Protein AF-A0A0G1TZC3-F1 (afdb_monomer)

Structure (mmCIF, N/CA/C/O backbone):
data_AF-A0A0G1TZC3-F1
#
_entry.id   AF-A0A0G1TZC3-F1
#
loop_
_atom_site.group_PDB
_atom_site.id
_atom_site.type_symbol
_atom_site.label_atom_id
_atom_site.label_alt_id
_atom_site.label_comp_id
_atom_site.label_asym_id
_atom_site.label_entity_id
_atom_site.label_seq_id
_atom_site.pdbx_PDB_ins_code
_atom_site.Cartn_x
_atom_site.Cartn_y
_atom_site.Cartn_z
_atom_site.occupancy
_atom_site.B_iso_or_equiv
_atom_site.auth_seq_id
_atom_site.auth_comp_id
_atom_site.auth_asym_id
_atom_site.auth_atom_id
_atom_site.pdbx_PDB_model_num
ATOM 1 N N . MET A 1 1 ? -13.890 -5.405 29.511 1.00 91.19 1 MET A N 1
ATOM 2 C CA . MET A 1 1 ? -13.080 -5.383 28.270 1.00 91.19 1 MET A CA 1
ATOM 3 C C . MET A 1 1 ? -13.003 -6.722 27.551 1.00 91.19 1 MET A C 1
ATOM 5 O O . MET A 1 1 ? -13.619 -6.812 26.505 1.00 91.19 1 MET A O 1
ATOM 9 N N . VAL A 1 2 ? -12.326 -7.759 28.063 1.00 92.69 2 VAL A N 1
ATOM 10 C CA . VAL A 1 2 ? -12.157 -9.034 27.320 1.00 92.69 2 VAL A CA 1
ATOM 11 C C . VAL A 1 2 ? -13.490 -9.725 26.983 1.00 92.69 2 VAL A C 1
ATOM 13 O O . VAL A 1 2 ? -13.650 -10.215 25.874 1.00 92.69 2 VAL A O 1
ATOM 16 N N . GLU A 1 3 ? -14.457 -9.718 27.906 1.00 94.44 3 GLU A N 1
ATOM 17 C CA . GLU A 1 3 ? -15.761 -10.387 27.730 1.00 94.44 3 GLU A CA 1
ATOM 18 C C . GLU A 1 3 ? -16.635 -9.748 26.631 1.00 94.44 3 GLU A C 1
ATOM 20 O O . GLU A 1 3 ? -17.253 -10.463 25.852 1.00 94.44 3 GLU A O 1
ATOM 25 N N . TYR A 1 4 ? -16.651 -8.411 26.533 1.00 92.31 4 TYR A N 1
ATOM 26 C CA . TYR A 1 4 ? -17.573 -7.659 25.658 1.00 92.31 4 TYR A CA 1
ATOM 27 C C . TYR A 1 4 ? -16.889 -6.850 24.548 1.00 92.31 4 TYR A C 1
ATOM 29 O O . TYR A 1 4 ? -17.553 -6.212 23.741 1.00 92.31 4 TYR A O 1
ATOM 37 N N . GLY A 1 5 ? -15.559 -6.795 24.528 1.00 92.12 5 GLY A N 1
ATOM 38 C CA . GLY A 1 5 ? -14.799 -5.944 23.614 1.00 92.12 5 GLY A CA 1
ATOM 39 C C . GLY A 1 5 ? -14.882 -4.436 23.892 1.00 92.12 5 GLY A C 1
ATOM 40 O O . GLY A 1 5 ? -14.239 -3.671 23.180 1.00 92.12 5 GLY A O 1
ATOM 41 N N . GLN A 1 6 ? -15.611 -4.000 24.922 1.00 95.50 6 GLN A N 1
ATOM 42 C CA . GLN A 1 6 ? -15.724 -2.595 25.324 1.00 95.50 6 GLN A CA 1
ATOM 43 C C . GLN A 1 6 ? -14.705 -2.235 26.404 1.00 95.50 6 GLN A C 1
ATOM 45 O O . GLN A 1 6 ? -14.569 -2.933 27.418 1.00 95.50 6 GLN A O 1
ATOM 50 N N . THR A 1 7 ? -13.998 -1.126 26.205 1.00 95.44 7 THR A N 1
ATOM 51 C CA . THR A 1 7 ? -13.048 -0.616 27.197 1.00 95.44 7 THR A CA 1
ATOM 52 C C . THR A 1 7 ? -13.788 0.082 28.336 1.00 95.44 7 THR A C 1
ATOM 54 O O . THR A 1 7 ? -14.771 0.788 28.111 1.00 95.44 7 THR A O 1
ATOM 57 N N . THR A 1 8 ? -13.318 -0.153 29.558 1.00 95.38 8 THR A N 1
ATOM 58 C CA . THR A 1 8 ? -13.854 0.420 30.796 1.00 95.38 8 THR A CA 1
ATOM 59 C C . THR A 1 8 ? -12.686 0.936 31.627 1.00 95.38 8 THR A C 1
ATOM 61 O O . THR A 1 8 ? -11.601 0.342 31.600 1.00 95.38 8 THR A O 1
ATOM 64 N N . HIS A 1 9 ? -12.891 2.008 32.378 1.00 96.06 9 HIS A N 1
ATOM 65 C CA . HIS A 1 9 ? -11.884 2.592 33.252 1.00 96.06 9 HIS A CA 1
ATOM 66 C C . HIS A 1 9 ? -12.478 2.905 34.628 1.00 96.06 9 HIS A C 1
ATOM 68 O O . HIS A 1 9 ? -13.679 3.099 34.762 1.00 96.06 9 HIS A O 1
ATOM 74 N N . ALA A 1 10 ? -11.638 2.866 35.663 1.00 96.00 10 ALA A N 1
ATOM 75 C CA . ALA A 1 10 ? -12.030 3.160 37.035 1.00 96.00 10 ALA A CA 1
ATOM 76 C C . ALA A 1 10 ? -11.080 4.204 37.622 1.00 96.00 10 ALA A C 1
ATOM 78 O O . ALA A 1 10 ? -9.854 4.048 37.554 1.00 96.00 10 ALA A O 1
ATOM 79 N N . GLN A 1 11 ? -11.648 5.248 38.217 1.00 96.50 11 GLN A N 1
ATOM 80 C CA . GLN A 1 11 ? -10.919 6.338 38.858 1.00 96.50 11 GLN A CA 1
ATOM 81 C C . GLN A 1 11 ? -11.283 6.419 40.338 1.00 96.50 11 GLN A C 1
ATOM 83 O O . GLN A 1 11 ? -12.448 6.312 40.700 1.00 96.50 11 GLN A O 1
ATOM 88 N N . ASP A 1 12 ? -10.287 6.643 41.190 1.00 96.81 12 ASP A N 1
ATOM 89 C CA . ASP A 1 12 ? -10.482 6.853 42.626 1.00 96.81 12 ASP A CA 1
ATOM 90 C C . ASP A 1 12 ? -11.117 8.228 42.881 1.00 96.81 12 ASP A C 1
ATOM 92 O O . ASP A 1 12 ? -10.504 9.263 42.583 1.00 96.81 12 ASP A O 1
ATOM 96 N N . ILE A 1 13 ? -12.325 8.240 43.452 1.00 94.81 13 ILE A N 1
ATOM 97 C CA . ILE A 1 13 ? -13.093 9.468 43.704 1.00 94.81 13 ILE A CA 1
ATOM 98 C C . ILE A 1 13 ? -12.341 10.405 44.644 1.00 94.81 13 ILE A C 1
ATOM 100 O O . ILE A 1 13 ? -12.299 11.612 44.402 1.00 94.81 13 ILE A O 1
ATOM 104 N N . ALA A 1 14 ? -11.683 9.870 45.675 1.00 95.75 14 ALA A N 1
ATOM 105 C CA . ALA A 1 14 ? -10.962 10.676 46.658 1.00 95.75 14 ALA A CA 1
ATOM 106 C C . ALA A 1 14 ? -9.761 11.419 46.044 1.00 95.75 14 ALA A C 1
ATOM 108 O O . ALA A 1 14 ? -9.253 12.382 46.626 1.00 95.75 14 ALA A O 1
ATOM 109 N N . LYS A 1 15 ? -9.297 10.990 44.863 1.00 96.12 15 LYS A N 1
ATOM 110 C CA . LYS A 1 15 ? -8.175 11.602 44.140 1.00 96.12 15 LYS A CA 1
ATOM 111 C C . LYS A 1 15 ? -8.608 12.616 43.075 1.00 96.12 15 LYS A C 1
ATOM 113 O O . LYS A 1 15 ? -7.751 13.351 42.569 1.00 96.12 15 LYS A O 1
ATOM 118 N N . LEU A 1 16 ? -9.897 12.695 42.741 1.00 95.38 16 LEU A N 1
ATOM 119 C CA . LEU A 1 16 ? -10.436 13.699 41.822 1.00 95.38 16 LEU A CA 1
ATOM 120 C C . LEU A 1 16 ? -10.360 15.103 42.448 1.00 95.38 16 LEU A C 1
ATOM 122 O O . LEU A 1 16 ? -10.540 15.289 43.649 1.00 95.38 16 LEU A O 1
ATOM 126 N N . LYS A 1 17 ? -10.018 16.113 41.637 1.00 94.06 17 LYS A N 1
ATOM 127 C CA . LYS A 1 17 ? -9.806 17.495 42.116 1.00 94.06 17 LYS A CA 1
ATOM 128 C C . LYS A 1 17 ? -11.066 18.351 42.064 1.00 94.06 17 LYS A C 1
ATOM 130 O O . LYS A 1 17 ? -11.179 19.303 42.831 1.00 94.06 17 LYS A O 1
ATOM 135 N N . GLY A 1 18 ? -11.976 18.032 41.153 1.00 91.81 18 GLY A N 1
ATOM 136 C CA . GLY A 1 18 ? -13.316 18.598 41.071 1.00 91.81 18 GLY A CA 1
ATOM 137 C C . GLY A 1 18 ? -14.369 17.573 41.478 1.00 91.81 18 GLY A C 1
ATOM 138 O O . GLY A 1 18 ? -14.059 16.408 41.715 1.00 91.81 18 GLY A O 1
ATOM 139 N N . LYS A 1 19 ? -15.622 18.025 41.539 1.00 85.94 19 LYS A N 1
ATOM 140 C CA . LYS A 1 19 ? -16.787 17.150 41.759 1.00 85.94 19 LYS A CA 1
ATOM 141 C C . LYS A 1 19 ? -17.344 16.578 40.454 1.00 85.94 19 LYS A C 1
ATOM 143 O O . LYS A 1 19 ? -18.213 15.720 40.488 1.00 85.94 19 LYS A O 1
ATOM 148 N N . ASP A 1 20 ? -16.860 17.090 39.332 1.00 89.38 20 ASP A N 1
ATOM 149 C CA . ASP A 1 20 ? -17.292 16.792 37.981 1.00 89.38 20 ASP A CA 1
ATOM 150 C C . ASP A 1 20 ? -16.170 16.121 37.179 1.00 89.38 20 ASP A C 1
ATOM 152 O O . ASP A 1 20 ? -14.972 16.352 37.409 1.00 89.38 20 ASP A O 1
ATOM 156 N N . ILE A 1 21 ? -16.585 15.312 36.207 1.00 92.50 21 ILE A N 1
ATOM 157 C CA . ILE A 1 21 ? -15.746 14.877 35.097 1.00 92.50 21 ILE A CA 1
ATOM 158 C C . ILE A 1 21 ? -16.185 15.673 33.872 1.00 92.50 21 ILE A C 1
ATOM 160 O O . ILE A 1 21 ? -17.314 15.556 33.410 1.00 92.50 21 ILE A O 1
ATOM 164 N N . THR A 1 22 ? -15.278 16.484 33.338 1.00 94.62 22 THR A N 1
ATOM 165 C CA . THR A 1 22 ? -15.510 17.254 32.115 1.00 94.62 22 THR A CA 1
ATOM 166 C C . THR A 1 22 ? -14.726 16.632 30.964 1.00 94.62 22 THR A C 1
ATOM 168 O O . THR A 1 22 ? -13.501 16.490 31.053 1.00 94.62 22 THR A O 1
ATOM 171 N N . ILE A 1 23 ? -15.416 16.324 29.865 1.00 94.50 23 ILE A N 1
ATOM 172 C CA . ILE A 1 23 ? -14.817 15.880 28.601 1.00 94.50 23 ILE A CA 1
ATOM 173 C C . ILE A 1 23 ? -14.509 17.070 27.689 1.00 94.50 23 ILE A C 1
ATOM 175 O O . ILE A 1 23 ? -15.336 17.962 27.508 1.00 94.50 23 ILE A O 1
ATOM 179 N N . ARG A 1 24 ? -13.304 17.114 27.118 1.00 95.50 24 ARG A N 1
ATOM 180 C CA . ARG A 1 24 ? -12.888 18.163 26.172 1.00 95.50 24 ARG A CA 1
ATOM 181 C C . ARG A 1 24 ? -11.626 17.761 25.420 1.00 95.50 24 ARG A C 1
ATOM 183 O O . ARG A 1 24 ? -10.938 16.819 25.796 1.00 95.50 24 ARG A O 1
ATOM 190 N N . ASN A 1 25 ? -11.249 18.553 24.424 1.00 96.81 25 ASN A N 1
ATOM 191 C CA . ASN A 1 25 ? -9.874 18.522 23.938 1.00 96.81 25 ASN A CA 1
ATOM 192 C C . ASN A 1 25 ? -8.917 19.151 24.962 1.00 96.81 25 ASN A C 1
ATOM 194 O O . ASN A 1 25 ? -9.275 20.065 25.721 1.00 96.81 25 ASN A O 1
ATOM 198 N N . ALA A 1 26 ? -7.690 18.646 24.993 1.00 96.94 26 ALA A N 1
ATOM 199 C CA . ALA A 1 26 ? -6.613 19.190 25.797 1.00 96.94 26 ALA A CA 1
ATOM 200 C C . ALA A 1 26 ? -6.227 20.589 25.301 1.00 96.94 26 ALA A C 1
ATOM 202 O O . ALA A 1 26 ? -6.481 20.966 24.159 1.00 96.94 26 ALA A O 1
ATOM 203 N N . LYS A 1 27 ? -5.623 21.390 26.175 1.00 96.25 27 LYS A N 1
ATOM 204 C CA . LYS A 1 27 ? -5.012 22.663 25.776 1.00 96.25 27 LYS A CA 1
ATOM 205 C C . LYS A 1 27 ? -3.563 22.413 25.387 1.00 96.25 27 LYS A C 1
ATOM 207 O O . LYS A 1 27 ? -2.879 21.601 26.009 1.00 96.25 27 LYS A O 1
ATOM 212 N N . ALA A 1 28 ? -3.068 23.149 24.398 1.00 96.25 28 ALA A N 1
ATOM 213 C CA . ALA A 1 28 ? -1.688 23.048 23.950 1.00 96.25 28 ALA A CA 1
ATOM 214 C C . ALA A 1 28 ? -0.704 23.198 25.119 1.00 96.25 28 ALA A C 1
ATOM 216 O O . ALA A 1 28 ? -0.616 24.241 25.765 1.00 96.25 28 ALA A O 1
ATOM 217 N N . GLY A 1 29 ? 0.065 22.141 25.365 1.00 95.25 29 GLY A N 1
ATOM 218 C CA . GLY A 1 29 ? 1.053 22.094 26.428 1.00 95.25 29 GLY A CA 1
ATOM 219 C C . GLY A 1 29 ? 0.549 21.642 27.793 1.00 95.25 29 GLY A C 1
ATOM 220 O O . GLY A 1 29 ? 1.367 21.609 28.713 1.00 95.25 29 GLY A O 1
ATOM 221 N N . GLU A 1 30 ? -0.722 21.246 27.927 1.00 96.50 30 GLU A N 1
ATOM 222 C CA . GLU A 1 30 ? -1.187 20.500 29.100 1.00 96.50 30 GLU A CA 1
ATOM 223 C C . GLU A 1 30 ? -0.345 19.242 29.310 1.00 96.50 30 GLU A C 1
ATOM 225 O O . GLU A 1 30 ? 0.200 18.668 28.366 1.00 96.50 30 GLU A O 1
ATOM 230 N N . LYS A 1 31 ? -0.211 18.827 30.569 1.00 96.56 31 LYS A N 1
ATOM 231 C CA . LYS A 1 31 ? 0.607 17.680 30.951 1.00 96.56 31 LYS A CA 1
ATOM 232 C C . LYS A 1 31 ? -0.220 16.650 31.693 1.00 96.56 31 LYS A C 1
ATOM 234 O O . LYS A 1 31 ? -1.075 17.008 32.500 1.00 96.56 31 LYS A O 1
ATOM 239 N N . ILE A 1 32 ? 0.096 15.384 31.463 1.00 97.19 32 ILE A N 1
ATOM 240 C CA . ILE A 1 32 ? -0.443 14.259 32.222 1.00 97.19 32 ILE A CA 1
ATOM 241 C C . ILE A 1 32 ? 0.651 13.216 32.437 1.00 97.19 32 ILE A C 1
ATOM 243 O O . ILE A 1 32 ? 1.424 12.914 31.530 1.00 97.19 32 ILE A O 1
ATOM 247 N N . VAL A 1 33 ? 0.716 12.660 33.645 1.00 97.56 33 VAL A N 1
ATOM 248 C CA . VAL A 1 33 ? 1.542 11.484 33.933 1.00 97.56 33 VAL A CA 1
ATOM 249 C C . VAL A 1 33 ? 0.661 10.256 33.761 1.00 97.56 33 VAL A C 1
ATOM 251 O O . VAL A 1 33 ? -0.290 10.065 34.519 1.00 97.56 33 VAL A O 1
ATOM 254 N N . THR A 1 34 ? 0.956 9.444 32.750 1.00 95.44 34 THR A N 1
ATOM 255 C CA . THR A 1 34 ? 0.222 8.200 32.465 1.00 95.44 34 THR A CA 1
ATOM 256 C C . THR A 1 34 ? 0.351 7.200 33.610 1.00 95.44 34 THR A C 1
ATOM 258 O O . THR A 1 34 ? 1.270 7.301 34.423 1.00 95.44 34 THR A O 1
ATOM 261 N N . LEU A 1 35 ? -0.533 6.200 33.662 1.00 91.38 35 LEU A N 1
ATOM 262 C CA . LEU A 1 35 ? -0.511 5.145 34.682 1.00 91.38 35 LEU A CA 1
ATOM 263 C C . LEU A 1 35 ? 0.862 4.453 34.819 1.00 91.38 35 LEU A C 1
ATOM 265 O O . LEU A 1 35 ? 1.278 4.131 35.929 1.00 91.38 35 LEU A O 1
ATOM 269 N N . LEU A 1 36 ? 1.605 4.309 33.714 1.00 87.12 36 LEU A N 1
ATOM 270 C CA . LEU A 1 36 ? 2.957 3.729 33.685 1.00 87.12 36 LEU A CA 1
ATOM 271 C C . LEU A 1 36 ? 4.070 4.705 34.120 1.00 87.12 36 LEU A C 1
ATOM 273 O O . LEU A 1 36 ? 5.236 4.327 34.184 1.00 87.12 36 LEU A O 1
ATOM 277 N N . GLY A 1 37 ? 3.732 5.956 34.443 1.00 92.56 37 GLY A N 1
ATOM 278 C CA . GLY A 1 37 ? 4.654 6.960 34.978 1.00 92.56 37 GLY A CA 1
ATOM 279 C C . GLY A 1 37 ? 5.293 7.887 33.943 1.00 92.56 37 GLY A C 1
ATOM 280 O O . GLY A 1 37 ? 6.053 8.774 34.324 1.00 92.56 37 GLY A O 1
ATOM 281 N N . THR A 1 38 ? 4.990 7.737 32.653 1.00 94.19 38 THR A N 1
ATOM 282 C CA . THR A 1 38 ? 5.505 8.635 31.607 1.00 94.19 38 THR A CA 1
ATOM 283 C C . THR A 1 38 ? 4.751 9.964 31.620 1.00 94.19 38 THR A C 1
ATOM 285 O O . THR A 1 38 ? 3.523 9.963 31.506 1.00 94.19 38 THR A O 1
ATOM 288 N N . GLU A 1 39 ? 5.471 11.087 31.729 1.00 96.81 39 GLU A N 1
ATOM 289 C CA . GLU A 1 39 ? 4.911 12.431 31.538 1.00 96.81 39 GLU A CA 1
ATOM 290 C C . GLU A 1 39 ? 4.742 12.727 30.043 1.00 96.81 39 GLU A C 1
ATOM 292 O O . GLU A 1 39 ? 5.681 12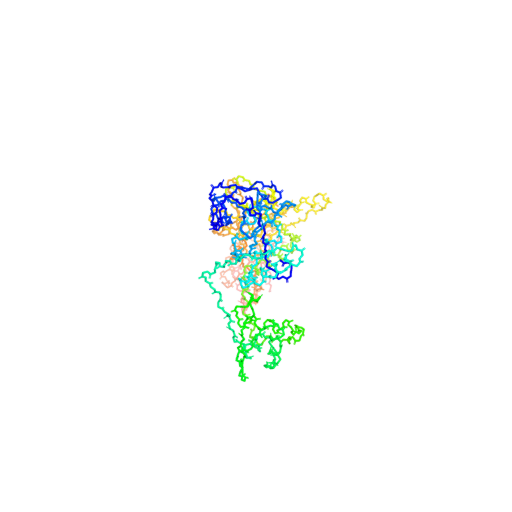.604 29.255 1.00 96.81 39 GLU A O 1
ATOM 297 N N . ILE A 1 40 ? 3.538 13.141 29.663 1.00 96.00 40 ILE A N 1
ATOM 298 C CA . ILE A 1 40 ? 3.158 13.448 28.289 1.00 96.00 40 ILE A CA 1
ATOM 299 C C . ILE A 1 40 ? 2.698 14.895 28.205 1.00 96.00 40 ILE A C 1
ATOM 301 O O . ILE A 1 40 ? 1.894 15.347 29.019 1.00 96.00 40 ILE A O 1
ATOM 305 N N . LYS A 1 41 ? 3.183 15.601 27.179 1.00 96.50 41 LYS A N 1
ATOM 306 C CA . LYS A 1 41 ? 2.695 16.923 26.786 1.00 96.50 41 LYS A CA 1
ATOM 307 C C . LYS A 1 41 ? 1.629 16.769 25.702 1.00 96.50 41 LYS A C 1
ATOM 309 O O . LYS A 1 41 ? 1.897 16.192 24.650 1.00 96.50 41 LYS A O 1
ATOM 314 N N . LEU A 1 42 ? 0.445 17.291 25.976 1.00 96.38 42 LEU A N 1
ATOM 315 C CA . LEU A 1 42 ? -0.745 17.186 25.144 1.00 96.38 42 LEU A CA 1
ATOM 316 C C . LEU A 1 42 ? -0.874 18.395 24.213 1.00 96.38 42 LEU A C 1
ATOM 318 O O . LEU A 1 42 ? -0.277 19.456 24.431 1.00 96.38 42 LEU A O 1
ATOM 322 N N . ASP A 1 43 ? -1.665 18.228 23.164 1.00 94.56 43 ASP A N 1
ATOM 323 C CA . ASP A 1 43 ? -2.012 19.271 22.206 1.00 94.56 43 ASP A CA 1
ATOM 324 C C . ASP A 1 43 ? -3.530 19.430 22.070 1.00 94.56 43 ASP A C 1
ATOM 326 O O . ASP A 1 43 ? -4.304 18.706 22.690 1.00 94.56 43 ASP A O 1
ATOM 330 N N . ASN A 1 44 ? -3.955 20.370 21.227 1.00 95.44 44 ASN A N 1
ATOM 331 C CA . ASN A 1 44 ? -5.373 20.668 21.016 1.00 95.44 44 ASN A CA 1
ATOM 332 C C . ASN A 1 44 ? -6.160 19.547 20.310 1.00 95.44 44 ASN A C 1
ATOM 334 O O . ASN A 1 44 ? -7.383 19.631 20.240 1.00 95.44 44 ASN A O 1
ATOM 338 N N . ASP A 1 45 ? -5.480 18.520 19.793 1.00 92.44 45 ASP A N 1
ATOM 339 C CA . ASP A 1 45 ? -6.098 17.398 19.081 1.00 92.44 45 ASP A CA 1
ATOM 340 C C . ASP A 1 45 ? -6.324 16.184 19.998 1.00 92.44 45 ASP A C 1
ATOM 342 O O . ASP A 1 45 ? -6.890 15.174 19.568 1.00 92.44 45 ASP A O 1
ATOM 346 N N . THR A 1 46 ? -5.857 16.248 21.248 1.00 95.44 46 THR A N 1
ATOM 347 C CA . THR A 1 46 ? -5.946 15.135 22.192 1.00 95.44 46 THR A CA 1
ATOM 348 C C . THR A 1 46 ? -7.218 15.237 23.030 1.00 95.44 46 THR A C 1
ATOM 350 O O . THR A 1 46 ? -7.370 16.170 23.814 1.00 95.44 46 THR A O 1
ATOM 353 N N . PHE A 1 47 ? -8.118 14.262 22.911 1.00 96.00 47 PHE A N 1
ATOM 354 C CA . PHE A 1 47 ? -9.326 14.182 23.735 1.00 96.00 47 PHE A CA 1
ATOM 355 C C . PHE A 1 47 ? -8.996 13.696 25.157 1.00 96.00 47 PHE A C 1
ATOM 357 O O . PHE A 1 47 ? -8.294 12.696 25.335 1.00 96.00 47 PHE A O 1
ATOM 364 N N . VAL A 1 48 ? -9.492 14.400 26.176 1.00 97.12 48 VAL A N 1
ATOM 365 C CA . VAL A 1 48 ? -9.210 14.125 27.591 1.00 97.12 48 VAL A CA 1
ATOM 366 C C . VAL A 1 48 ? -10.463 14.190 28.455 1.00 97.12 48 VAL A C 1
ATOM 368 O O . VAL A 1 48 ? -11.363 15.001 28.223 1.00 97.12 48 VAL A O 1
ATOM 371 N N . LEU A 1 49 ? -10.469 13.373 29.506 1.00 96.62 49 LEU A N 1
ATOM 372 C CA . LEU A 1 49 ? -11.336 13.573 30.663 1.00 96.62 49 LEU A CA 1
ATOM 373 C C . LEU A 1 49 ? -10.561 14.401 31.682 1.00 96.62 49 LEU A C 1
ATOM 375 O O . LEU A 1 49 ? -9.344 14.251 31.843 1.00 96.62 49 LEU A O 1
ATOM 379 N N . THR A 1 50 ? -11.263 15.300 32.359 1.00 97.00 50 THR A N 1
ATOM 380 C CA . THR A 1 50 ? -10.669 16.234 33.312 1.00 97.00 50 THR A CA 1
ATOM 381 C C . THR A 1 50 ? -11.503 16.325 34.576 1.00 97.00 50 THR A C 1
ATOM 383 O O . THR A 1 50 ? -12.713 16.148 34.525 1.00 97.00 50 THR A O 1
ATOM 386 N N . SER A 1 51 ? -10.867 16.635 35.702 1.00 96.62 51 SER A N 1
ATOM 387 C CA . SER A 1 51 ? -11.548 16.919 36.966 1.00 96.62 51 SER A CA 1
ATOM 388 C C . SER A 1 51 ? -10.914 18.145 37.614 1.00 96.62 51 SER A C 1
ATOM 390 O O . SER A 1 51 ? -9.686 18.247 37.691 1.00 96.62 51 SER A O 1
ATOM 392 N N . GLY A 1 52 ? -11.732 19.127 38.006 1.00 94.56 52 GLY A N 1
ATOM 393 C CA . GLY A 1 52 ? -11.231 20.422 38.488 1.00 94.56 52 GLY A CA 1
ATOM 394 C C . GLY A 1 52 ? -10.380 21.157 37.440 1.00 94.56 52 GLY A C 1
ATOM 395 O O . GLY A 1 52 ? -9.435 21.865 37.782 1.00 94.56 52 GLY A O 1
ATOM 396 N N . GLY A 1 53 ? -10.661 20.925 36.152 1.00 93.50 53 GLY A N 1
ATOM 397 C CA . GLY A 1 53 ? -9.918 21.477 35.016 1.00 93.50 53 GLY A CA 1
ATOM 398 C C . GLY A 1 53 ? -8.603 20.766 34.669 1.00 93.50 53 GLY A C 1
ATOM 399 O O . GLY A 1 53 ? -8.002 21.107 33.646 1.00 93.50 53 GLY A O 1
ATOM 400 N N . ILE A 1 54 ? -8.169 19.777 35.458 1.00 95.25 54 ILE A N 1
ATOM 401 C CA . ILE A 1 54 ? -6.901 19.053 35.275 1.00 95.25 54 ILE A CA 1
ATOM 402 C C . ILE A 1 54 ? -7.150 17.736 34.521 1.00 95.25 54 ILE A C 1
ATOM 404 O O . ILE A 1 54 ? -8.056 17.001 34.915 1.00 95.25 54 ILE A O 1
ATOM 408 N N . PRO A 1 55 ? -6.367 17.400 33.474 1.00 97.12 55 PRO A N 1
ATOM 409 C CA . PRO A 1 55 ? -6.470 16.114 32.783 1.00 97.12 55 PRO A CA 1
ATOM 410 C C . PRO A 1 55 ? -6.240 14.915 33.703 1.00 97.12 55 PRO A C 1
ATOM 412 O O . PRO A 1 55 ? -5.227 14.836 34.399 1.00 97.12 55 PRO A O 1
ATOM 415 N N . THR A 1 56 ? -7.170 13.966 33.666 1.00 97.25 56 THR A N 1
ATOM 416 C CA . THR A 1 56 ? -7.129 12.732 34.457 1.00 97.25 56 THR A CA 1
ATOM 417 C C . THR A 1 56 ? -6.998 11.490 33.582 1.00 97.25 56 THR A C 1
ATOM 419 O O . THR A 1 56 ? -6.363 10.530 34.004 1.00 97.25 56 THR A O 1
ATOM 422 N N . VAL A 1 57 ? -7.516 11.515 32.349 1.00 97.12 57 VAL A N 1
ATOM 423 C CA . VAL A 1 57 ? -7.445 10.403 31.385 1.00 97.12 57 VAL A CA 1
ATOM 424 C C . VAL A 1 57 ? -7.216 10.965 29.984 1.00 97.12 57 VAL A C 1
ATOM 426 O O . VAL A 1 57 ? -7.840 11.954 29.600 1.00 97.12 57 VAL A O 1
ATOM 429 N N . ILE A 1 58 ? -6.350 10.322 29.200 1.00 96.88 58 ILE A N 1
ATOM 430 C CA . ILE A 1 58 ? -6.329 10.491 27.743 1.00 96.88 58 ILE A CA 1
ATOM 431 C C . ILE A 1 58 ? -7.403 9.556 27.191 1.00 96.88 58 ILE A C 1
ATOM 433 O O . ILE A 1 58 ? -7.220 8.334 27.214 1.00 96.88 58 ILE A O 1
ATOM 437 N N . GLY A 1 59 ? -8.537 10.120 26.773 1.00 95.88 59 GLY A N 1
ATOM 438 C CA . GLY A 1 59 ? -9.764 9.364 26.528 1.00 95.88 59 GLY A CA 1
ATOM 439 C C . GLY A 1 59 ? -9.560 8.251 25.502 1.00 95.88 59 GLY A C 1
ATOM 440 O O . GLY A 1 59 ? -8.956 8.462 24.452 1.00 95.88 59 GLY A O 1
ATOM 441 N N . GLY A 1 60 ? -10.000 7.046 25.858 1.00 94.75 60 GLY A N 1
ATOM 442 C CA . GLY A 1 60 ? -9.856 5.840 25.046 1.00 94.75 60 GLY A CA 1
ATOM 443 C C . GLY A 1 60 ? -8.428 5.306 24.884 1.00 94.75 60 GLY A C 1
ATOM 444 O O . GLY A 1 60 ? -8.247 4.284 24.223 1.00 94.75 60 GLY A O 1
ATOM 445 N N . ILE A 1 61 ? -7.421 5.957 25.482 1.00 96.25 61 ILE A N 1
ATOM 446 C CA . ILE A 1 61 ? -6.004 5.590 25.349 1.00 96.25 61 ILE A CA 1
ATOM 447 C C . ILE A 1 61 ? -5.426 5.130 26.686 1.00 96.25 61 ILE A C 1
ATOM 449 O O . ILE A 1 61 ? -4.973 3.993 26.790 1.00 96.25 61 ILE A O 1
ATOM 453 N N . VAL A 1 62 ? -5.368 5.996 27.703 1.00 96.38 62 VAL A N 1
ATOM 454 C CA . VAL A 1 62 ? -4.707 5.659 28.975 1.00 96.38 62 VAL A CA 1
ATOM 455 C C . VAL A 1 62 ? -5.154 6.562 30.124 1.00 96.38 62 VAL A C 1
ATOM 457 O O . VAL A 1 62 ? -5.264 7.780 29.972 1.00 96.38 62 VAL A O 1
ATOM 460 N N . GLY A 1 63 ? -5.353 5.965 31.300 1.00 96.62 63 GLY A N 1
ATOM 461 C CA . GLY A 1 63 ? -5.593 6.687 32.550 1.00 96.62 63 GLY A CA 1
ATOM 462 C C . GLY A 1 63 ? -4.341 7.378 33.095 1.00 96.62 63 GLY A C 1
ATOM 463 O O . GLY A 1 63 ? -3.205 6.943 32.876 1.00 96.62 63 GLY A O 1
ATOM 464 N N . GLY A 1 64 ? -4.542 8.468 33.826 1.00 96.56 64 GLY A N 1
ATOM 465 C CA . GLY A 1 64 ? -3.498 9.170 34.558 1.00 96.56 64 GLY A CA 1
ATOM 466 C C . GLY A 1 64 ? -3.180 8.491 35.889 1.00 96.56 64 GLY A C 1
ATOM 467 O O . GLY A 1 64 ? -4.061 7.996 36.590 1.00 96.56 64 GLY A O 1
ATOM 468 N N . LYS A 1 65 ? -1.907 8.522 36.289 1.00 96.62 65 LYS A N 1
ATOM 469 C CA . LYS A 1 65 ? -1.452 7.945 37.564 1.00 96.62 65 LYS A CA 1
ATOM 470 C C . LYS A 1 65 ? -2.081 8.631 38.781 1.00 96.62 65 LYS A C 1
ATOM 472 O O . LYS A 1 65 ? -2.289 7.989 39.803 1.00 96.62 65 LYS A O 1
ATOM 477 N N . ALA A 1 66 ? -2.385 9.925 38.674 1.00 95.31 66 ALA A N 1
ATOM 478 C CA . ALA A 1 66 ? -2.877 10.735 39.789 1.00 95.31 66 ALA A CA 1
ATOM 479 C C . ALA A 1 66 ? -4.266 10.316 40.301 1.00 95.31 66 ALA A C 1
ATOM 481 O O . ALA A 1 66 ? -4.551 10.541 41.471 1.00 95.31 66 ALA A O 1
ATOM 482 N N . THR A 1 67 ? -5.103 9.709 39.456 1.00 96.38 67 THR A N 1
ATOM 483 C CA . THR A 1 67 ? -6.475 9.286 39.798 1.00 96.38 67 THR A CA 1
ATOM 484 C C . THR A 1 67 ? -6.652 7.769 39.777 1.00 96.38 67 THR A C 1
ATOM 486 O O . THR A 1 67 ? -7.775 7.283 39.841 1.00 96.38 67 THR A O 1
ATOM 489 N N . GLY A 1 68 ? -5.561 7.011 39.642 1.00 95.88 68 GLY A N 1
ATOM 490 C CA . GLY A 1 68 ? -5.614 5.553 39.600 1.00 95.88 68 GLY A CA 1
ATOM 491 C C . GLY A 1 68 ? -6.044 4.946 40.937 1.00 95.88 68 GLY A C 1
ATOM 492 O O . GLY A 1 68 ? -5.683 5.451 42.007 1.00 95.88 68 GLY A O 1
ATOM 493 N N . VAL A 1 69 ? -6.788 3.844 40.861 1.00 96.94 69 VAL A N 1
ATOM 494 C CA . VAL A 1 69 ? -7.178 3.011 42.007 1.00 96.94 69 VAL A CA 1
ATOM 495 C C . VAL A 1 69 ? -5.933 2.415 42.679 1.00 96.94 69 VAL A C 1
ATOM 497 O O . VAL A 1 69 ? -4.951 2.071 42.020 1.00 96.94 69 VAL A O 1
ATOM 500 N N . THR A 1 70 ? -5.959 2.332 44.005 1.00 95.75 70 THR A N 1
ATOM 501 C CA . THR A 1 70 ? -4.892 1.800 44.869 1.00 95.75 70 THR A CA 1
ATOM 502 C C . THR A 1 70 ? -5.492 0.902 45.948 1.00 95.75 70 THR A C 1
ATOM 504 O O . THR A 1 70 ? -6.706 0.865 46.108 1.00 95.75 70 THR A O 1
ATOM 507 N N . GLU A 1 71 ? -4.657 0.251 46.756 1.00 96.12 71 GLU A N 1
ATOM 508 C CA . GLU A 1 71 ? -5.110 -0.591 47.879 1.00 96.12 71 GLU A CA 1
ATOM 509 C C . GLU A 1 71 ? -5.968 0.155 48.918 1.00 96.12 71 GLU A C 1
ATOM 511 O O . GLU A 1 71 ? -6.736 -0.466 49.641 1.00 96.12 71 GLU A O 1
ATOM 516 N N . THR A 1 72 ? -5.863 1.486 48.994 1.00 96.50 72 THR A N 1
ATOM 517 C CA . THR A 1 72 ? -6.644 2.320 49.923 1.00 96.50 72 THR A CA 1
ATOM 518 C C . THR A 1 72 ? -7.930 2.886 49.318 1.00 96.50 72 THR A C 1
ATOM 520 O O . THR A 1 72 ? -8.583 3.703 49.959 1.00 96.50 72 THR A O 1
ATOM 523 N N . THR A 1 73 ? -8.252 2.559 48.066 1.00 97.44 73 THR A N 1
ATOM 524 C CA . THR A 1 73 ? -9.416 3.128 47.377 1.00 97.44 73 THR A CA 1
ATOM 525 C C . THR A 1 73 ? -10.698 2.460 47.862 1.00 97.44 73 THR A C 1
ATOM 527 O O . THR A 1 73 ? -10.809 1.239 47.824 1.00 97.44 73 THR A O 1
ATOM 530 N N . THR A 1 74 ? -11.667 3.270 48.287 1.00 95.25 74 THR A N 1
ATOM 531 C CA . THR A 1 74 ? -12.990 2.821 48.753 1.00 95.25 74 THR A CA 1
ATOM 532 C C . THR A 1 74 ? -14.097 3.135 47.757 1.00 95.25 74 THR A C 1
ATOM 534 O O . THR A 1 74 ? -15.012 2.337 47.589 1.00 95.25 74 THR A O 1
ATOM 537 N N . ASP A 1 75 ? -13.985 4.272 47.069 1.00 95.12 75 ASP A N 1
ATOM 538 C CA . ASP A 1 75 ? -15.018 4.809 46.190 1.00 95.12 75 ASP A CA 1
ATOM 539 C C . ASP A 1 75 ? -14.430 5.071 44.801 1.00 95.12 75 ASP A C 1
ATOM 541 O O . ASP A 1 75 ? -13.377 5.709 44.663 1.00 95.12 75 ASP A O 1
ATOM 545 N N . ILE A 1 76 ? -15.108 4.581 43.761 1.00 95.31 76 ILE A N 1
ATOM 546 C CA . ILE A 1 76 ? -14.669 4.714 42.369 1.00 95.31 76 ILE A CA 1
ATOM 547 C C . ILE A 1 76 ? -15.751 5.333 41.489 1.00 95.31 76 ILE A C 1
ATOM 549 O O 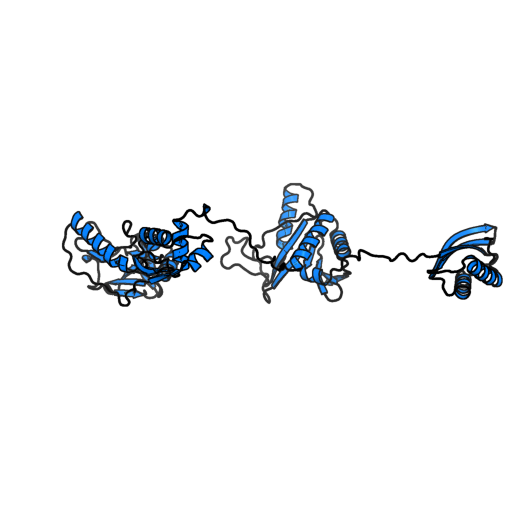. ILE A 1 76 ? -16.938 5.094 41.689 1.00 95.31 76 ILE A O 1
ATOM 553 N N . VAL A 1 77 ? -15.323 6.082 40.474 1.00 94.31 77 VAL A N 1
ATOM 554 C CA . VAL A 1 77 ? -16.129 6.305 39.269 1.00 94.31 77 VAL A CA 1
ATOM 555 C C . VAL A 1 77 ? -15.706 5.266 38.248 1.00 94.31 77 VAL A C 1
ATOM 557 O O . VAL A 1 77 ? -14.515 5.141 37.956 1.00 94.31 77 VAL A O 1
ATOM 560 N N . LEU A 1 78 ? -16.680 4.525 37.731 1.00 94.81 78 LEU A N 1
ATOM 561 C CA . LEU A 1 78 ? -16.505 3.598 36.624 1.00 94.81 78 LEU A CA 1
ATOM 562 C C . LEU A 1 78 ? -17.024 4.267 35.349 1.00 94.81 78 LEU A C 1
ATOM 564 O O . LEU A 1 78 ? -18.173 4.697 35.314 1.00 94.81 78 LEU A O 1
ATOM 568 N N . ASP A 1 79 ? -16.192 4.349 34.316 1.00 94.00 79 ASP A N 1
ATOM 569 C CA . ASP A 1 79 ? -16.541 4.956 33.035 1.00 94.00 79 ASP A CA 1
ATOM 570 C C . ASP A 1 79 ? -16.302 4.005 31.855 1.00 94.00 79 ASP A C 1
ATOM 572 O O . ASP A 1 79 ? -15.451 3.108 31.882 1.00 94.00 79 ASP A O 1
ATOM 576 N N . ALA A 1 80 ? -17.085 4.206 30.800 1.00 94.88 80 ALA A N 1
ATOM 577 C CA . ALA A 1 80 ? -16.916 3.583 29.498 1.00 94.88 80 ALA A CA 1
ATOM 578 C C . ALA A 1 80 ? -17.251 4.624 28.427 1.00 94.88 80 ALA A C 1
ATOM 580 O O . ALA A 1 80 ? -18.194 5.396 28.580 1.00 94.88 80 ALA A O 1
ATOM 581 N N . GLY A 1 81 ? -16.484 4.651 27.339 1.00 93.62 81 GLY A N 1
ATOM 582 C CA . GLY A 1 81 ? -16.691 5.609 26.258 1.00 93.62 81 GLY A CA 1
ATOM 583 C C . GLY A 1 81 ? -16.648 4.963 24.881 1.00 93.62 81 GLY A C 1
ATOM 584 O O . GLY A 1 81 ? -15.968 3.956 24.670 1.00 93.62 81 GLY A O 1
ATOM 585 N N . ASN A 1 82 ? -17.352 5.587 23.938 1.00 94.44 82 ASN A N 1
ATOM 586 C CA . ASN A 1 82 ? -17.214 5.339 22.511 1.00 94.44 82 ASN A CA 1
ATOM 587 C C . ASN A 1 82 ? -16.501 6.540 21.884 1.00 94.44 82 ASN A C 1
ATOM 589 O O . ASN A 1 82 ? -16.940 7.680 22.035 1.00 94.44 82 ASN A O 1
ATOM 593 N N . TYR A 1 83 ? -15.364 6.294 21.240 1.00 93.88 83 TYR A N 1
ATOM 594 C CA . TYR A 1 83 ? -14.469 7.348 20.768 1.00 93.88 83 TYR A CA 1
ATOM 595 C C . TYR A 1 83 ? -14.350 7.310 19.248 1.00 93.88 83 TYR A C 1
ATOM 597 O O . TYR A 1 83 ? -14.457 6.246 18.643 1.00 93.88 83 TYR A O 1
ATOM 605 N N . ASP A 1 84 ? -14.043 8.454 18.629 1.00 93.44 84 ASP A N 1
ATOM 606 C CA . ASP A 1 84 ? -13.700 8.476 17.207 1.00 93.44 84 ASP A CA 1
ATOM 607 C C . ASP A 1 84 ? -12.398 7.676 16.979 1.00 93.44 84 ASP A C 1
ATOM 609 O O . ASP A 1 84 ? -11.320 8.098 17.429 1.00 93.44 84 ASP A O 1
ATOM 613 N N . PRO A 1 85 ? -12.446 6.555 16.234 1.00 94.88 85 PRO A N 1
ATOM 614 C CA . PRO A 1 85 ? -11.283 5.703 16.029 1.00 94.88 85 PRO A CA 1
ATOM 615 C C . PRO A 1 85 ? -10.147 6.420 15.288 1.00 94.88 85 PRO A C 1
ATOM 617 O O . PRO A 1 85 ? -8.978 6.073 15.455 1.00 94.88 85 PRO A O 1
ATOM 620 N N . LYS A 1 86 ? -10.435 7.446 14.474 1.00 94.88 86 LYS A N 1
ATOM 621 C CA . LYS A 1 86 ? -9.404 8.257 13.804 1.00 94.88 86 LYS A CA 1
ATOM 622 C C . LYS A 1 86 ? -8.633 9.093 14.819 1.00 94.88 86 LYS A C 1
ATOM 624 O O . LYS A 1 86 ? -7.404 9.164 14.736 1.00 94.88 86 LYS A O 1
ATOM 629 N N . VAL A 1 87 ? -9.335 9.684 15.787 1.00 94.56 87 VAL A N 1
ATOM 630 C CA . VAL A 1 87 ? -8.730 10.462 16.878 1.00 94.56 87 VAL A CA 1
ATOM 631 C C . VAL A 1 87 ? -7.872 9.554 17.755 1.00 94.56 87 VAL A C 1
ATOM 633 O O . VAL A 1 87 ? -6.723 9.905 18.038 1.00 94.56 87 VAL A O 1
ATOM 636 N N . ILE A 1 88 ? -8.369 8.361 18.102 1.00 96.62 88 ILE A N 1
ATOM 637 C CA . ILE A 1 88 ? -7.609 7.364 18.867 1.00 96.62 88 ILE A CA 1
ATOM 638 C C . ILE A 1 88 ? -6.341 6.943 18.116 1.00 96.62 88 ILE A C 1
ATOM 640 O O . ILE A 1 88 ? -5.252 7.049 18.677 1.00 96.62 88 ILE A O 1
ATOM 644 N N . ARG A 1 89 ? -6.431 6.549 16.834 1.00 95.69 89 ARG A N 1
ATOM 645 C CA . ARG A 1 89 ? -5.261 6.136 16.024 1.00 95.69 89 ARG A CA 1
ATOM 646 C C . ARG A 1 89 ? -4.219 7.235 15.867 1.00 95.69 89 ARG A C 1
ATOM 648 O O . ARG A 1 89 ? -3.019 6.966 15.946 1.00 95.69 89 ARG A O 1
ATOM 655 N N . LYS A 1 90 ? -4.661 8.465 15.594 1.00 95.44 90 LYS A N 1
ATOM 656 C CA . LYS A 1 90 ? -3.768 9.615 15.407 1.00 95.44 90 LYS A CA 1
ATOM 657 C C . LYS A 1 90 ? -3.002 9.901 16.697 1.00 95.44 90 LYS A C 1
ATOM 659 O O . LYS A 1 90 ? -1.773 9.996 16.669 1.00 95.44 90 LYS A O 1
ATOM 664 N N . ASN A 1 91 ? -3.713 10.001 17.818 1.00 95.44 91 ASN A N 1
ATOM 665 C CA . ASN A 1 91 ? -3.105 10.344 19.098 1.00 95.44 91 ASN A CA 1
ATOM 666 C C . ASN A 1 91 ? -2.278 9.190 19.675 1.00 95.44 91 ASN A C 1
ATOM 668 O O . ASN A 1 91 ? -1.170 9.435 20.138 1.00 95.44 91 ASN A O 1
ATOM 672 N N . SER A 1 92 ? -2.711 7.932 19.567 1.00 95.62 92 SER A N 1
ATOM 673 C CA . SER A 1 92 ? -1.932 6.783 20.052 1.00 95.62 92 SER A CA 1
ATOM 674 C C . SER A 1 92 ? -0.568 6.676 19.359 1.00 95.62 92 SER A C 1
ATOM 676 O O . SER A 1 92 ? 0.459 6.557 20.029 1.00 95.62 92 SER A O 1
ATOM 678 N N . ARG A 1 93 ? -0.521 6.841 18.027 1.00 95.38 93 ARG A N 1
ATOM 679 C CA . ARG A 1 93 ? 0.732 6.866 17.250 1.00 95.38 93 ARG A CA 1
ATOM 680 C C . ARG A 1 93 ? 1.607 8.063 17.598 1.00 95.38 93 ARG A C 1
ATOM 682 O O . ARG A 1 93 ? 2.816 7.900 17.754 1.00 95.38 93 ARG A O 1
ATOM 689 N N . LYS A 1 94 ? 1.009 9.250 17.736 1.00 94.50 94 LYS A N 1
ATOM 690 C CA . LYS A 1 94 ? 1.730 10.475 18.104 1.00 94.50 94 LYS A CA 1
ATOM 691 C C . LYS A 1 94 ? 2.363 10.367 19.492 1.00 94.50 94 LYS A C 1
ATOM 693 O O . LYS A 1 94 ? 3.521 10.738 19.668 1.00 94.50 94 LYS A O 1
ATOM 698 N N . LEU A 1 95 ? 1.608 9.839 20.451 1.00 93.75 95 LEU A N 1
ATOM 699 C CA . LEU A 1 95 ? 2.022 9.661 21.841 1.00 93.75 95 LEU A CA 1
ATOM 700 C C . LEU A 1 95 ? 2.858 8.390 22.060 1.00 93.75 95 LEU A C 1
ATOM 702 O O . LEU A 1 95 ? 3.436 8.226 23.130 1.00 93.75 95 LEU A O 1
ATOM 706 N N . LYS A 1 96 ? 2.949 7.516 21.048 1.00 94.75 96 LYS A N 1
ATOM 707 C CA . LYS A 1 96 ? 3.628 6.210 21.088 1.00 94.75 96 LYS A CA 1
ATOM 708 C C . LYS A 1 96 ? 3.079 5.279 22.177 1.00 94.75 96 LYS A C 1
ATOM 710 O O . LYS A 1 96 ? 3.839 4.558 22.818 1.00 94.75 96 LYS A O 1
ATOM 715 N N . ILE A 1 97 ? 1.761 5.289 22.375 1.00 94.94 97 ILE A N 1
ATOM 716 C CA . ILE A 1 97 ? 1.068 4.433 23.346 1.00 94.94 97 ILE A CA 1
ATOM 717 C C . ILE A 1 97 ? 0.275 3.376 22.589 1.00 94.94 97 ILE A C 1
ATOM 719 O O . ILE A 1 97 ? -0.629 3.707 21.827 1.00 94.94 97 ILE A O 1
ATOM 723 N N . PHE A 1 98 ? 0.589 2.107 22.833 1.00 94.25 98 PHE A N 1
ATOM 724 C CA . PHE A 1 98 ? -0.114 0.965 22.256 1.00 94.25 98 PHE A CA 1
ATOM 725 C C . PHE A 1 98 ? -0.454 -0.008 23.382 1.00 94.25 98 PHE A C 1
ATOM 727 O O . PHE A 1 98 ? 0.437 -0.603 23.982 1.00 94.25 98 PHE A O 1
ATOM 734 N N . ASN A 1 99 ? -1.738 -0.123 23.703 1.00 94.06 99 ASN A N 1
ATOM 735 C CA . ASN A 1 99 ? -2.259 -1.002 24.745 1.00 94.06 99 ASN A CA 1
ATOM 736 C C . ASN A 1 99 ? -3.608 -1.596 24.303 1.00 94.06 99 ASN A C 1
ATOM 738 O O . ASN A 1 99 ? -4.088 -1.309 23.204 1.00 94.06 99 ASN A O 1
ATOM 742 N N . GLU A 1 100 ? -4.211 -2.426 25.152 1.00 93.88 100 GLU A N 1
ATOM 743 C CA . GLU A 1 100 ? -5.494 -3.071 24.854 1.00 93.88 100 GLU A CA 1
ATOM 744 C C . GLU A 1 100 ? -6.636 -2.063 24.683 1.00 93.88 100 GLU A C 1
ATOM 746 O O . GLU A 1 100 ? -7.467 -2.221 23.795 1.00 93.88 100 GLU A O 1
ATOM 751 N N . SER A 1 101 ? -6.651 -0.969 25.452 1.00 94.50 101 SER A N 1
ATOM 752 C CA . SER A 1 101 ? -7.666 0.072 25.274 1.00 94.50 101 SER A CA 1
ATOM 753 C C . SER A 1 101 ? -7.599 0.686 23.874 1.00 94.50 101 SER A C 1
ATOM 755 O O . SER A 1 101 ? -8.619 0.803 23.201 1.00 94.50 101 SER A O 1
ATOM 757 N N . VAL A 1 102 ? -6.390 0.995 23.393 1.00 96.00 102 VAL A N 1
ATOM 758 C CA . VAL A 1 102 ? -6.169 1.486 22.029 1.00 96.00 102 VAL A CA 1
ATOM 759 C C . VAL A 1 102 ? -6.567 0.432 20.997 1.00 96.00 102 VAL A C 1
ATOM 761 O O . VAL A 1 102 ? -7.255 0.779 20.052 1.00 96.00 102 VAL A O 1
ATOM 764 N N . SER A 1 103 ? -6.188 -0.841 21.149 1.00 94.81 103 SER A N 1
ATOM 765 C CA . SER A 1 103 ? -6.487 -1.876 20.136 1.00 94.81 103 SER A CA 1
ATOM 766 C C . SER A 1 103 ? -7.982 -2.186 19.968 1.00 94.81 103 SER A C 1
ATOM 768 O O . SER A 1 103 ? -8.383 -2.802 18.973 1.00 94.81 103 SER A O 1
ATOM 770 N N . HIS A 1 104 ? -8.792 -1.790 20.949 1.00 94.56 104 HIS A N 1
ATOM 771 C CA . HIS A 1 104 ? -10.246 -1.827 20.900 1.00 94.56 104 HIS A CA 1
ATOM 772 C C . HIS A 1 104 ? -10.813 -0.502 20.380 1.00 94.56 104 HIS A C 1
ATOM 774 O O . HIS A 1 104 ? -11.492 -0.498 19.357 1.00 94.56 104 HIS A O 1
ATOM 780 N N . ASN A 1 105 ? -10.494 0.624 21.022 1.00 95.38 105 ASN A N 1
ATOM 781 C CA . ASN A 1 105 ? -11.076 1.934 20.699 1.00 95.38 105 ASN A CA 1
ATOM 782 C C . ASN A 1 105 ? -10.597 2.514 19.366 1.00 95.38 105 ASN A C 1
ATOM 784 O O . ASN A 1 105 ? -11.197 3.449 18.842 1.00 95.38 105 ASN A O 1
ATOM 788 N N . ASP A 1 106 ? -9.501 1.997 18.810 1.00 93.06 106 ASP A N 1
ATOM 789 C CA . ASP A 1 106 ? -9.103 2.337 17.456 1.00 93.06 106 ASP A CA 1
ATOM 790 C C . ASP A 1 106 ? -9.994 1.650 16.412 1.00 93.06 106 ASP A C 1
ATOM 792 O O . ASP A 1 106 ? -9.973 2.065 15.263 1.00 93.06 106 ASP A O 1
ATOM 796 N N . LYS A 1 107 ? -10.819 0.662 16.773 1.00 91.00 107 LYS A N 1
ATOM 797 C CA . LYS A 1 107 ? -11.795 0.013 15.885 1.00 91.00 107 LYS A CA 1
ATOM 798 C C . LYS A 1 107 ? -13.168 0.678 15.988 1.00 91.00 107 LYS A C 1
ATOM 800 O O . LYS A 1 107 ? -13.439 1.467 16.885 1.00 91.00 107 LYS A O 1
ATOM 805 N N . LEU A 1 108 ? -14.043 0.349 15.041 1.00 89.75 108 LEU A N 1
ATOM 806 C CA . LEU A 1 108 ? -15.440 0.775 15.066 1.00 89.75 108 LEU A CA 1
ATOM 807 C C . LEU A 1 108 ? -16.207 -0.108 16.056 1.00 89.75 108 LEU A C 1
ATOM 809 O O . LEU A 1 108 ? -16.664 -1.190 15.696 1.00 89.75 108 LEU A O 1
ATOM 813 N N . ILE A 1 109 ? -16.293 0.328 17.311 1.00 92.06 109 ILE A N 1
ATOM 814 C CA . ILE A 1 109 ? -17.138 -0.298 18.334 1.00 92.06 109 ILE A CA 1
ATOM 815 C C . ILE A 1 109 ? -18.501 0.396 18.309 1.00 92.06 109 ILE A C 1
ATOM 817 O O . ILE A 1 109 ? -18.566 1.615 18.162 1.00 92.06 109 ILE A O 1
ATOM 821 N N . ASP A 1 110 ? -19.588 -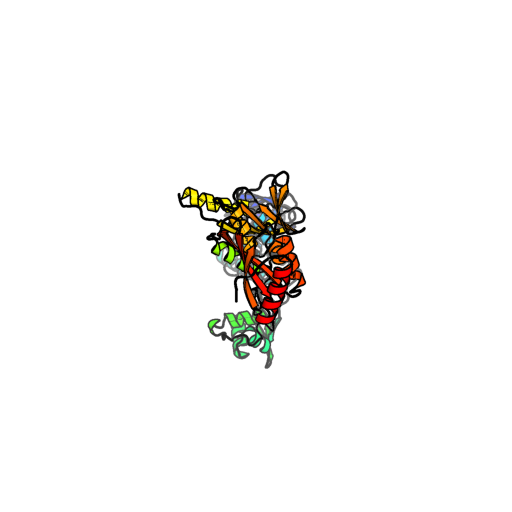0.355 18.456 1.00 92.56 110 ASP A N 1
ATOM 822 C CA . ASP A 1 110 ? -20.925 0.232 18.555 1.00 92.56 110 ASP A CA 1
ATOM 823 C C . ASP A 1 110 ? -21.133 0.897 19.930 1.00 92.56 110 ASP A C 1
ATOM 825 O O . ASP A 1 110 ? -20.834 0.269 20.950 1.00 92.56 110 ASP A O 1
ATOM 829 N N . PRO A 1 111 ? -21.652 2.137 20.002 1.00 93.31 111 PRO A N 1
ATOM 830 C CA . PRO A 1 111 ? -21.838 2.836 21.273 1.00 93.31 111 PRO A CA 1
ATOM 831 C C . PRO A 1 111 ? -22.757 2.118 22.271 1.00 93.31 111 PRO A C 1
ATOM 833 O O . PRO A 1 111 ? -22.583 2.287 23.476 1.00 93.31 111 PRO A O 1
ATOM 836 N N . ARG A 1 112 ? -23.688 1.270 21.810 1.00 91.44 112 ARG A N 1
ATOM 837 C CA . ARG A 1 112 ? -24.584 0.487 22.685 1.00 91.44 112 ARG A CA 1
ATOM 838 C C . ARG A 1 112 ? -23.823 -0.485 23.588 1.00 91.44 112 ARG A C 1
ATOM 840 O O . ARG A 1 112 ? -24.342 -0.903 24.619 1.00 91.44 112 ARG A O 1
ATOM 847 N N . LEU A 1 113 ? -22.582 -0.836 23.238 1.00 93.12 113 LEU A N 1
ATOM 848 C CA . LEU A 1 113 ? -21.731 -1.670 24.087 1.00 93.12 113 LEU A CA 1
ATOM 849 C C . LEU A 1 113 ? -21.296 -0.978 25.384 1.00 93.12 113 LEU A C 1
ATOM 851 O O . LEU A 1 113 ? -20.969 -1.690 26.334 1.00 93.12 113 LEU A O 1
ATOM 855 N N . CYS A 1 114 ? -21.294 0.360 25.448 1.00 94.38 114 CYS A N 1
ATOM 856 C CA . CYS A 1 114 ? -20.917 1.101 26.654 1.00 94.38 114 CYS A CA 1
ATOM 857 C C . CYS A 1 114 ? -21.791 0.699 27.845 1.00 94.38 114 CYS A C 1
ATOM 859 O O . CYS A 1 114 ? -21.260 0.221 28.845 1.00 94.38 114 CYS A O 1
ATOM 861 N N . GLU A 1 115 ? -23.114 0.807 27.711 1.00 92.94 115 GLU A N 1
ATOM 862 C CA . GLU A 1 115 ? -24.064 0.481 28.780 1.00 92.94 115 GLU A CA 1
ATOM 863 C C . GLU A 1 115 ? -23.995 -1.004 29.171 1.00 92.94 115 GLU A C 1
ATOM 865 O O . GLU A 1 115 ? -23.876 -1.335 30.351 1.00 92.94 115 GLU A O 1
ATOM 870 N N . ILE A 1 116 ? -23.988 -1.907 28.182 1.00 93.62 116 ILE A N 1
ATOM 871 C CA . ILE A 1 116 ? -23.932 -3.361 28.411 1.00 93.62 116 ILE A CA 1
ATOM 872 C C . ILE A 1 116 ? -22.687 -3.733 29.226 1.00 93.62 116 ILE A C 1
ATOM 874 O O . ILE A 1 116 ? -22.770 -4.472 30.210 1.00 93.62 116 ILE A O 1
ATOM 878 N N . ALA A 1 117 ? -21.523 -3.215 28.830 1.00 95.25 117 ALA A N 1
ATOM 879 C CA . ALA A 1 117 ? -20.270 -3.525 29.499 1.00 95.25 117 ALA A CA 1
ATOM 880 C C . ALA A 1 117 ? -20.150 -2.851 30.870 1.00 95.25 117 ALA A C 1
ATOM 882 O O . ALA A 1 117 ? -19.564 -3.447 31.775 1.00 95.25 117 ALA A O 1
ATOM 883 N N . LEU A 1 118 ? -20.696 -1.643 31.032 1.00 94.69 118 LEU A N 1
ATOM 884 C CA . LEU A 1 118 ? -20.681 -0.919 32.301 1.00 94.69 118 LEU A CA 1
ATOM 885 C C . LEU A 1 118 ? -21.564 -1.610 33.344 1.00 94.69 118 LEU A C 1
ATOM 887 O O . LEU A 1 118 ? -21.110 -1.835 34.466 1.00 94.69 118 LEU A O 1
ATOM 891 N N . ASN A 1 119 ? -22.769 -2.039 32.958 1.00 94.38 119 ASN A N 1
ATOM 892 C CA . ASN A 1 119 ? -23.659 -2.820 33.820 1.00 94.38 119 ASN A CA 1
ATOM 893 C C . ASN A 1 119 ? -22.993 -4.134 34.238 1.00 94.38 119 ASN A C 1
ATOM 895 O O . ASN A 1 119 ? -22.908 -4.435 35.427 1.00 94.38 119 ASN A O 1
ATOM 899 N N . ARG A 1 120 ? -22.396 -4.864 33.284 1.00 96.31 120 ARG A N 1
ATOM 900 C CA . ARG A 1 120 ? -21.657 -6.092 33.598 1.00 96.31 120 ARG A CA 1
ATOM 901 C C . ARG A 1 120 ? -20.507 -5.856 34.577 1.00 96.31 120 ARG A C 1
ATOM 903 O O . ARG A 1 120 ? -20.315 -6.642 35.502 1.00 96.31 120 ARG A O 1
ATOM 910 N N . ALA A 1 121 ? -19.695 -4.831 34.335 1.00 96.12 121 ALA A N 1
ATOM 911 C CA . ALA A 1 121 ? -18.564 -4.516 35.197 1.00 96.12 121 ALA A CA 1
ATOM 912 C C . ALA A 1 121 ? -19.036 -4.129 36.606 1.00 96.12 121 ALA A C 1
ATOM 914 O O . ALA A 1 121 ? -18.424 -4.548 37.584 1.00 96.12 121 ALA A O 1
ATOM 915 N N . THR A 1 122 ? -20.152 -3.407 36.701 1.00 95.31 122 THR A N 1
ATOM 916 C CA . THR A 1 122 ? -20.790 -3.042 37.969 1.00 95.31 122 THR A CA 1
ATOM 917 C C . THR A 1 122 ? -21.250 -4.277 38.740 1.00 95.31 122 THR A C 1
ATOM 919 O O . THR A 1 122 ? -20.879 -4.425 39.903 1.00 95.31 122 THR A O 1
ATOM 922 N N . ASP A 1 123 ? -21.958 -5.206 38.091 1.00 95.81 123 ASP A N 1
ATOM 923 C CA . ASP A 1 123 ? -22.395 -6.463 38.715 1.00 95.81 123 ASP A CA 1
ATOM 924 C C . ASP A 1 123 ? -21.210 -7.259 39.280 1.00 95.81 123 ASP A C 1
ATOM 926 O O . ASP A 1 123 ? -21.258 -7.747 40.408 1.00 95.81 123 ASP A O 1
ATOM 930 N N . LEU A 1 124 ? -20.117 -7.358 38.515 1.00 97.19 124 LEU A N 1
ATOM 931 C CA . LEU A 1 124 ? -18.905 -8.059 38.947 1.00 97.19 124 LEU A CA 1
ATOM 932 C C . LEU A 1 124 ? -18.214 -7.363 40.125 1.00 97.19 124 LEU A C 1
ATOM 934 O O . LEU A 1 124 ? -17.695 -8.037 41.010 1.00 97.19 124 LEU A O 1
ATOM 938 N N . ILE A 1 125 ? -18.190 -6.029 40.151 1.00 96.31 125 ILE A N 1
ATOM 939 C CA . ILE A 1 125 ? -17.623 -5.273 41.275 1.00 96.31 125 ILE A CA 1
ATOM 940 C C . ILE A 1 125 ? -18.451 -5.509 42.540 1.00 96.31 125 ILE A C 1
ATOM 942 O O . ILE A 1 125 ? -17.873 -5.786 43.588 1.00 96.31 125 ILE A O 1
ATOM 946 N N . LEU A 1 126 ? -19.783 -5.467 42.445 1.00 96.44 126 LEU A N 1
ATOM 947 C CA . LEU A 1 126 ? -20.666 -5.721 43.584 1.00 96.44 126 LEU A CA 1
ATOM 948 C C . LEU A 1 126 ? -20.519 -7.147 44.126 1.00 96.44 126 LEU A C 1
ATOM 950 O O . LEU A 1 126 ? -20.466 -7.329 45.339 1.00 96.44 126 LEU A O 1
ATOM 954 N N . ASP A 1 127 ? -20.423 -8.144 43.246 1.00 97.75 127 ASP A N 1
ATOM 955 C CA . ASP A 1 127 ? -20.265 -9.548 43.644 1.00 97.75 127 ASP A CA 1
ATOM 956 C C . ASP A 1 127 ? -18.905 -9.812 44.317 1.00 97.75 127 ASP A C 1
ATOM 958 O O . ASP A 1 127 ? -18.821 -10.522 45.319 1.00 97.75 127 ASP A O 1
ATOM 962 N N . LEU A 1 128 ? -17.828 -9.207 43.803 1.00 97.19 128 LEU A N 1
ATOM 963 C CA . LEU A 1 128 ? -16.461 -9.491 44.255 1.00 97.19 128 LEU A CA 1
ATOM 964 C C . LEU A 1 128 ? -15.973 -8.589 45.395 1.00 97.19 128 LEU A C 1
ATOM 966 O O . LEU A 1 128 ? -15.204 -9.041 46.244 1.00 97.19 128 LEU A O 1
ATOM 970 N N . ALA A 1 129 ? -16.364 -7.316 45.395 1.00 95.75 129 ALA A N 1
ATOM 971 C CA . ALA A 1 129 ? -15.877 -6.298 46.328 1.00 95.75 129 ALA A CA 1
ATOM 972 C C . ALA A 1 129 ? -16.988 -5.687 47.201 1.00 95.75 129 ALA A C 1
ATOM 974 O O . ALA A 1 129 ? -16.683 -4.996 48.175 1.00 95.75 129 ALA A O 1
ATOM 975 N N . GLY A 1 130 ? -18.263 -5.953 46.896 1.00 95.25 130 GLY A N 1
ATOM 976 C CA . GLY A 1 130 ? -19.400 -5.336 47.574 1.00 95.25 130 GLY A CA 1
ATOM 977 C C . GLY A 1 130 ? -19.588 -3.864 47.194 1.00 95.25 130 GLY A C 1
ATOM 978 O O . GLY A 1 130 ? -19.197 -3.418 46.117 1.00 95.25 130 GLY A O 1
ATOM 979 N N . GLY A 1 131 ? -20.200 -3.100 48.101 1.00 94.00 131 GLY A N 1
ATOM 980 C CA . GLY A 1 131 ? -20.486 -1.676 47.916 1.00 94.00 131 GLY A CA 1
ATOM 981 C C . GLY A 1 131 ? -21.922 -1.392 47.474 1.00 94.00 131 GLY A C 1
ATOM 982 O O . GLY A 1 131 ? -22.799 -2.253 47.535 1.00 94.00 131 GLY A O 1
ATOM 983 N N . THR A 1 132 ? -22.170 -0.147 47.075 1.00 94.31 132 THR A N 1
ATOM 984 C CA . THR A 1 132 ? -23.486 0.337 46.640 1.00 94.31 132 THR A CA 1
ATOM 985 C C . THR A 1 132 ? -23.341 1.179 45.383 1.00 94.31 132 THR A C 1
ATOM 987 O O . THR A 1 132 ? -22.495 2.070 45.337 1.00 94.31 132 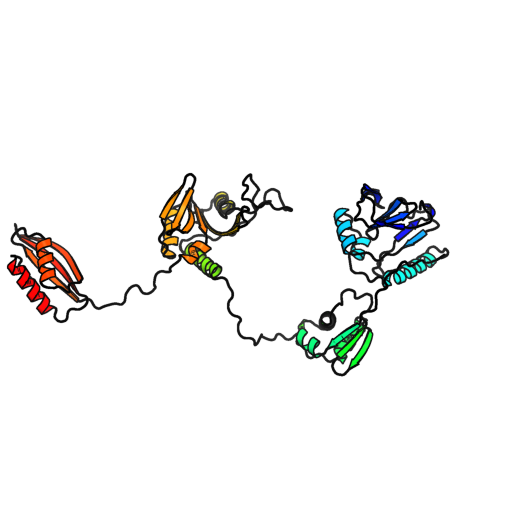THR A O 1
ATOM 990 N N . VAL A 1 133 ? -24.192 0.936 44.388 1.00 92.44 133 VAL A N 1
ATOM 991 C CA . VAL A 1 133 ? -24.280 1.773 43.184 1.00 92.44 133 VAL A CA 1
ATOM 992 C C . VAL A 1 133 ? -25.096 3.012 43.519 1.00 92.44 133 VAL A C 1
ATOM 994 O O . VAL A 1 133 ? -26.174 2.892 44.099 1.00 92.44 133 VAL A O 1
ATOM 997 N N . TYR A 1 134 ? -24.570 4.189 43.181 1.00 83.44 134 TYR A N 1
ATOM 998 C CA . TYR A 1 134 ? -25.262 5.451 43.424 1.00 83.44 134 TYR A CA 1
ATOM 999 C C . TYR A 1 134 ? -26.170 5.812 42.241 1.00 83.44 134 TYR A C 1
ATOM 1001 O O . TYR A 1 134 ? -27.363 5.531 42.278 1.00 83.44 134 TYR A O 1
ATOM 1009 N N . GLU A 1 135 ? -25.609 6.378 41.172 1.00 78.38 135 GLU A N 1
ATOM 1010 C CA . GLU A 1 135 ? -26.342 6.804 39.975 1.00 78.38 135 GLU A CA 1
ATOM 1011 C C . GLU A 1 135 ? -25.491 6.552 38.724 1.00 78.38 135 GLU A C 1
ATOM 1013 O O . GLU A 1 135 ? -24.261 6.591 38.785 1.00 78.38 135 GLU A O 1
ATOM 1018 N N . ASN A 1 136 ? -26.161 6.285 37.602 1.00 82.62 136 ASN A N 1
ATOM 1019 C CA . ASN A 1 136 ? -25.555 6.202 36.275 1.00 82.62 136 ASN A CA 1
ATOM 1020 C C . ASN A 1 136 ? -25.921 7.468 35.485 1.00 82.62 136 ASN A C 1
ATOM 1022 O O . ASN A 1 136 ? -27.066 7.914 35.558 1.00 82.62 136 ASN A O 1
ATOM 1026 N N . ASP A 1 137 ? -24.974 8.016 34.728 1.00 86.69 137 ASP A N 1
ATOM 1027 C CA . ASP A 1 137 ? -25.181 9.151 33.823 1.00 86.69 137 ASP A CA 1
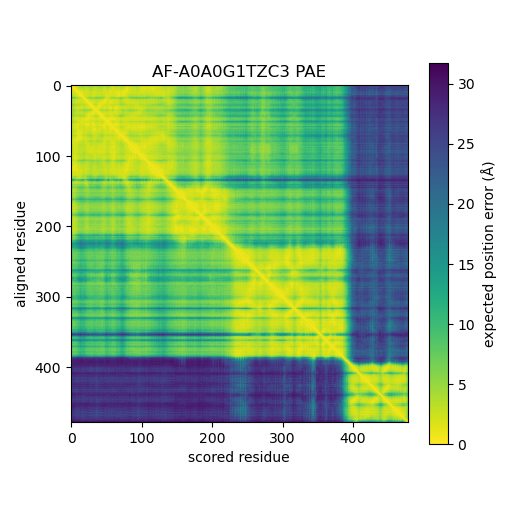ATOM 1028 C C . ASP A 1 137 ? -24.708 8.754 32.420 1.00 86.69 137 ASP A C 1
ATOM 1030 O O . ASP A 1 137 ? -23.605 8.228 32.264 1.00 86.69 137 ASP A O 1
ATOM 1034 N N . ASP A 1 138 ? -25.543 8.990 31.404 1.00 91.50 138 ASP A N 1
ATOM 1035 C CA . ASP A 1 138 ? -25.234 8.657 30.010 1.00 91.50 138 ASP A CA 1
ATOM 1036 C C . ASP A 1 138 ? -25.326 9.896 29.114 1.00 91.50 138 ASP A C 1
ATOM 1038 O O . ASP A 1 138 ? -26.405 10.419 28.813 1.00 91.50 138 ASP A O 1
ATOM 1042 N N . TYR A 1 139 ? -24.165 10.364 28.656 1.00 91.88 139 TYR A N 1
ATOM 1043 C CA . TYR A 1 139 ? -24.075 11.439 27.679 1.00 91.88 139 TYR A CA 1
ATOM 1044 C C . TYR A 1 139 ? -24.080 10.876 26.253 1.00 91.88 139 TYR A C 1
ATOM 1046 O O . TYR A 1 139 ? -23.027 10.678 25.639 1.00 91.88 139 TYR A O 1
ATOM 1054 N N . TYR A 1 140 ? -25.280 10.691 25.694 1.00 92.06 140 TYR A N 1
ATOM 1055 C CA . TYR A 1 140 ? -25.466 10.163 24.339 1.00 92.06 140 TYR A CA 1
ATOM 1056 C C . TYR A 1 140 ? -26.339 11.079 23.454 1.00 92.06 140 TYR A C 1
ATOM 1058 O O . TYR A 1 140 ? -27.484 10.761 23.131 1.00 92.06 140 TYR A O 1
ATOM 1066 N N . PRO A 1 141 ? -25.819 12.245 23.017 1.00 90.31 141 PRO A N 1
ATOM 1067 C CA . PRO A 1 141 ? -26.610 13.276 22.331 1.00 90.31 141 PRO A CA 1
ATOM 1068 C C . PRO A 1 141 ? -27.105 12.879 20.932 1.00 90.31 141 PRO A C 1
ATOM 1070 O O . PRO A 1 141 ? -27.949 13.563 20.354 1.00 90.31 141 PRO A O 1
ATOM 1073 N N . SER A 1 142 ? -26.554 11.823 20.335 1.00 89.50 142 SER A N 1
ATOM 1074 C CA . SER A 1 142 ? -26.940 11.349 19.001 1.00 89.50 142 SER A CA 1
ATOM 1075 C C . SER A 1 142 ? -26.955 9.821 18.961 1.00 89.50 142 SER A C 1
ATOM 1077 O O . SER A 1 142 ? -25.989 9.215 18.491 1.00 89.50 142 SER A O 1
ATOM 1079 N N . PRO A 1 143 ? -28.032 9.193 19.471 1.00 90.62 143 PRO A N 1
ATOM 1080 C CA . PRO A 1 143 ? -28.180 7.745 19.464 1.00 90.62 143 PRO A CA 1
ATOM 1081 C C . PRO A 1 143 ? -28.127 7.153 18.055 1.00 90.62 143 PRO A C 1
ATOM 1083 O O . PRO A 1 143 ? -28.697 7.706 17.111 1.00 90.62 143 PRO A O 1
ATOM 1086 N N . VAL A 1 144 ? -27.448 6.015 17.911 1.00 88.69 144 VAL A N 1
ATOM 1087 C CA . VAL A 1 144 ? -27.367 5.285 16.640 1.00 88.69 144 VAL A CA 1
ATOM 1088 C C . VAL A 1 144 ? -28.709 4.613 16.361 1.00 88.69 144 VAL A C 1
ATOM 1090 O O . VAL A 1 144 ? -29.279 3.943 17.221 1.00 88.69 144 VAL A O 1
ATOM 1093 N N . VAL A 1 145 ? -29.206 4.776 15.135 1.00 89.00 145 VAL A N 1
ATOM 1094 C CA . VAL A 1 145 ? -30.420 4.100 14.665 1.00 89.00 145 VAL A CA 1
ATOM 1095 C C . VAL A 1 145 ? -30.048 2.696 14.175 1.00 89.00 145 VAL A C 1
ATOM 1097 O O . VAL A 1 145 ? -29.077 2.574 13.424 1.00 89.00 145 VAL A O 1
ATOM 1100 N N . PRO A 1 146 ? -30.790 1.638 14.559 1.00 87.81 146 PRO A N 1
ATOM 1101 C CA . PRO A 1 146 ? -30.580 0.299 14.020 1.00 87.81 146 PRO A CA 1
ATOM 1102 C C . PRO A 1 146 ? -30.606 0.299 12.490 1.00 87.81 146 PRO A C 1
ATOM 1104 O O . PRO A 1 146 ? -31.525 0.831 11.864 1.00 87.81 146 PRO A O 1
ATOM 1107 N N . GLN A 1 147 ? -29.581 -0.295 11.888 1.00 92.12 147 GLN A N 1
ATOM 1108 C CA . GLN A 1 147 ? -29.463 -0.376 10.442 1.00 92.12 147 GLN A CA 1
ATOM 1109 C C . GLN A 1 147 ? -30.267 -1.560 9.918 1.00 92.12 147 GLN A C 1
ATOM 1111 O O . GLN A 1 147 ? -30.173 -2.673 10.438 1.00 92.12 147 GLN A O 1
ATOM 1116 N N . SER A 1 148 ? -31.020 -1.325 8.846 1.00 96.38 148 SER A N 1
ATOM 1117 C CA . SER A 1 148 ? -31.708 -2.378 8.112 1.00 96.38 148 SER A CA 1
ATOM 1118 C C . SER A 1 148 ? -31.212 -2.439 6.673 1.00 96.38 148 SER A C 1
ATOM 1120 O O . SER A 1 148 ? -30.995 -1.406 6.040 1.00 96.38 148 SER A O 1
ATOM 1122 N N . LEU A 1 149 ? -31.007 -3.655 6.173 1.00 97.44 149 LEU A N 1
ATOM 1123 C CA . LEU A 1 149 ? -30.535 -3.929 4.821 1.00 97.44 149 LEU A CA 1
ATOM 1124 C C . LEU A 1 149 ? -31.376 -5.029 4.183 1.00 97.44 149 LEU A C 1
ATOM 1126 O O . LEU A 1 149 ? -31.778 -5.984 4.847 1.00 97.44 149 LEU A O 1
ATOM 1130 N N . SER A 1 150 ? -31.589 -4.917 2.875 1.00 97.94 150 SER A N 1
ATOM 1131 C CA . SER A 1 150 ? -32.280 -5.935 2.090 1.00 97.94 150 SER A CA 1
ATOM 1132 C C . SER A 1 150 ? -31.293 -6.711 1.224 1.00 97.94 150 SER A C 1
ATOM 1134 O O . SER A 1 150 ? -30.532 -6.125 0.461 1.00 97.94 150 SER A O 1
ATOM 1136 N N . LEU A 1 151 ? -31.342 -8.035 1.330 1.00 98.19 151 LEU A N 1
ATOM 1137 C CA . LEU A 1 151 ? -30.670 -8.983 0.453 1.00 98.19 151 LEU A CA 1
ATOM 1138 C C . LEU A 1 151 ? -31.636 -9.461 -0.632 1.00 98.19 151 LEU A C 1
ATOM 1140 O O . LEU A 1 151 ? -32.667 -10.058 -0.322 1.00 98.19 151 LEU A O 1
ATOM 1144 N N . HIS A 1 152 ? -31.257 -9.303 -1.892 1.00 98.00 152 HIS A N 1
ATOM 1145 C CA . HIS A 1 152 ? -31.962 -9.793 -3.067 1.00 98.00 152 HIS A CA 1
ATOM 1146 C C . HIS A 1 152 ? -31.291 -11.061 -3.602 1.00 98.00 152 HIS A C 1
ATOM 1148 O O . HIS A 1 152 ? -30.069 -11.124 -3.760 1.00 98.00 152 HIS A O 1
ATOM 1154 N N . LEU A 1 153 ? -32.088 -12.071 -3.964 1.00 96.25 153 LEU A N 1
ATOM 1155 C CA . LEU A 1 153 ? -31.562 -13.315 -4.545 1.00 96.25 153 LEU A CA 1
ATOM 1156 C C . LEU A 1 153 ? -30.787 -13.083 -5.843 1.00 96.25 153 LEU A C 1
ATOM 1158 O O . LEU A 1 153 ? -29.774 -13.740 -6.073 1.00 96.25 153 LEU A O 1
ATOM 1162 N N . ASP A 1 154 ? -31.228 -12.131 -6.667 1.00 96.62 154 ASP A N 1
ATOM 1163 C CA . ASP A 1 154 ? -30.544 -11.797 -7.917 1.00 96.62 154 ASP A CA 1
ATOM 1164 C C . ASP A 1 154 ? -29.137 -11.245 -7.647 1.00 96.62 154 ASP A C 1
ATOM 1166 O O . ASP A 1 154 ? -28.185 -11.606 -8.343 1.00 96.62 154 ASP A O 1
ATOM 1170 N N . ARG A 1 155 ? -28.979 -10.429 -6.592 1.00 97.12 155 ARG A N 1
ATOM 1171 C CA . ARG A 1 155 ? -27.675 -9.910 -6.164 1.00 97.12 155 ARG A CA 1
ATOM 1172 C C . ARG A 1 155 ? -26.803 -11.014 -5.581 1.00 97.12 155 ARG A C 1
ATOM 1174 O O . ARG A 1 155 ? -25.645 -11.136 -5.981 1.00 97.12 155 ARG A O 1
ATOM 1181 N N . LEU A 1 156 ? -27.370 -11.860 -4.715 1.00 96.00 156 LEU A N 1
ATOM 1182 C CA . LEU A 1 156 ? -26.684 -13.026 -4.159 1.00 96.00 156 LEU A CA 1
ATOM 1183 C C . LEU A 1 156 ? -26.144 -13.922 -5.273 1.00 96.00 156 LEU A C 1
ATOM 1185 O O . LEU A 1 156 ? -24.963 -14.256 -5.265 1.00 96.00 156 LEU A O 1
ATOM 1189 N N . LYS A 1 157 ? -26.971 -14.263 -6.263 1.00 94.44 157 LYS A N 1
ATOM 1190 C CA . LYS A 1 157 ? -26.577 -15.104 -7.398 1.00 94.44 157 LYS A CA 1
ATOM 1191 C C . LYS A 1 157 ? -25.506 -14.449 -8.264 1.00 94.44 157 LYS A C 1
ATOM 1193 O O . LYS A 1 157 ? -24.558 -15.121 -8.665 1.00 94.44 157 LYS A O 1
ATOM 1198 N N . LEU A 1 158 ? -25.636 -13.150 -8.533 1.00 93.81 158 LEU A N 1
ATOM 1199 C CA . LEU A 1 158 ? -24.669 -12.393 -9.326 1.00 93.81 158 LEU A CA 1
ATOM 1200 C C . LEU A 1 158 ? -23.275 -12.390 -8.685 1.00 93.81 158 LEU A C 1
ATOM 1202 O O . LEU A 1 158 ? -22.292 -12.636 -9.378 1.00 93.81 158 LEU A O 1
ATOM 1206 N N . ILE A 1 159 ? -23.198 -12.106 -7.383 1.00 94.44 159 ILE A N 1
ATOM 1207 C CA . ILE A 1 159 ? -21.927 -11.946 -6.668 1.00 94.44 159 ILE A CA 1
ATOM 1208 C C . ILE A 1 159 ? -21.331 -13.299 -6.258 1.00 94.44 159 ILE A C 1
ATOM 1210 O O . ILE A 1 159 ? -20.130 -13.504 -6.403 1.00 94.44 159 ILE A O 1
ATOM 1214 N N . SER A 1 160 ? -22.151 -14.244 -5.785 1.00 92.25 160 SER A N 1
ATOM 1215 C CA . SER A 1 160 ? -21.673 -15.575 -5.373 1.00 92.25 160 SER A CA 1
ATOM 1216 C C . SER A 1 160 ? -21.378 -16.515 -6.541 1.00 92.25 160 SER A C 1
ATOM 1218 O O . SER A 1 160 ? -20.638 -17.482 -6.370 1.00 92.25 160 SER A O 1
ATOM 1220 N N . GLY A 1 161 ? -22.006 -16.298 -7.702 1.00 91.56 161 GLY A N 1
ATOM 1221 C CA . GLY A 1 161 ? -22.024 -17.268 -8.797 1.00 91.56 161 GLY A CA 1
ATOM 1222 C C . GLY A 1 161 ? -22.797 -18.557 -8.475 1.00 91.56 161 GLY A C 1
ATOM 1223 O O . GLY A 1 161 ? -22.772 -19.492 -9.275 1.00 91.56 161 GLY A O 1
ATOM 1224 N N . GLN A 1 162 ? -23.476 -18.628 -7.325 1.00 89.75 162 GLN A N 1
ATOM 1225 C CA . GLN A 1 162 ? -24.207 -19.799 -6.845 1.00 89.75 162 GLN A CA 1
ATOM 1226 C C . GLN A 1 162 ? -25.717 -19.540 -6.837 1.00 89.75 162 GLN A C 1
ATOM 1228 O O . GLN A 1 162 ? -26.180 -18.435 -6.559 1.00 89.75 162 GLN A O 1
ATOM 1233 N N . ASP A 1 163 ? -26.505 -20.581 -7.106 1.00 89.44 163 ASP A N 1
ATOM 1234 C CA . ASP A 1 163 ? -27.966 -20.530 -6.984 1.00 89.44 163 ASP A CA 1
ATOM 1235 C C . ASP A 1 163 ? -28.387 -20.946 -5.565 1.00 89.44 163 ASP A C 1
ATOM 1237 O O . ASP A 1 163 ? -28.778 -22.086 -5.302 1.00 89.44 163 ASP A O 1
ATOM 1241 N N . LEU A 1 164 ? -28.190 -20.036 -4.609 1.00 91.31 164 LEU A N 1
ATOM 1242 C CA . LEU A 1 164 ? -28.514 -20.262 -3.202 1.00 91.31 164 LEU A CA 1
ATOM 1243 C C . LEU A 1 164 ? -29.981 -19.925 -2.923 1.00 91.31 164 LEU A C 1
ATOM 1245 O O . LEU A 1 164 ? -30.467 -18.844 -3.248 1.00 91.31 164 LEU A O 1
ATOM 1249 N N . SER A 1 165 ? -30.686 -20.840 -2.254 1.00 93.12 165 SER A N 1
ATOM 1250 C CA . SER A 1 165 ? -32.076 -20.597 -1.853 1.00 93.12 165 SER A CA 1
ATOM 1251 C C . SER A 1 165 ? -32.187 -19.531 -0.756 1.00 93.12 165 SER A C 1
ATOM 1253 O O . SER A 1 165 ? -31.347 -19.463 0.147 1.00 93.12 165 SER A O 1
ATOM 1255 N N . LEU A 1 166 ? -33.298 -18.784 -0.759 1.00 93.69 166 LEU A N 1
ATOM 1256 C CA . LEU A 1 166 ? -33.622 -17.803 0.286 1.00 93.69 166 LEU A CA 1
ATOM 1257 C C . LEU A 1 166 ? -33.608 -18.427 1.687 1.00 93.69 166 LEU A C 1
ATOM 1259 O O . LEU A 1 166 ? -33.105 -17.832 2.632 1.00 93.69 166 LEU A O 1
ATOM 1263 N N . LYS A 1 167 ? -34.090 -19.670 1.809 1.00 94.81 167 LYS A N 1
ATOM 1264 C CA . LYS A 1 167 ? -34.089 -20.431 3.064 1.00 94.81 167 LYS A CA 1
ATOM 1265 C C . LYS A 1 167 ? -32.671 -20.651 3.603 1.00 94.81 167 LYS A C 1
ATOM 1267 O O . LYS A 1 167 ? -32.455 -20.542 4.809 1.00 94.81 167 LYS A O 1
ATOM 1272 N N . SER A 1 168 ? -31.716 -20.961 2.723 1.00 93.88 168 SER A N 1
ATOM 1273 C CA . SER A 1 168 ? -30.310 -21.141 3.101 1.00 93.88 168 SER A CA 1
ATOM 1274 C C . SER A 1 168 ? -29.689 -19.815 3.534 1.00 93.88 168 SER A C 1
ATOM 1276 O O . SER A 1 168 ? -29.116 -19.741 4.617 1.00 93.88 168 SER A O 1
ATOM 1278 N N . ALA A 1 169 ? -29.874 -18.760 2.733 1.00 95.50 169 ALA A N 1
ATOM 1279 C CA . ALA A 1 169 ? -29.404 -17.411 3.050 1.00 95.50 169 ALA A CA 1
ATOM 1280 C C . ALA A 1 169 ? -29.948 -16.926 4.405 1.00 95.50 169 ALA A C 1
ATOM 1282 O O . ALA A 1 169 ? -29.179 -16.526 5.277 1.00 95.50 169 ALA A O 1
ATOM 1283 N N . LYS A 1 170 ? -31.262 -17.071 4.623 1.00 96.81 170 LYS A N 1
ATOM 1284 C CA . LYS A 1 170 ? -31.942 -16.742 5.880 1.00 96.81 170 LYS A CA 1
ATOM 1285 C C . LYS A 1 170 ? -31.325 -17.468 7.071 1.00 96.81 170 LYS A C 1
ATOM 1287 O O . LYS A 1 170 ? -30.991 -16.832 8.065 1.00 96.81 170 LYS A O 1
ATOM 1292 N N . SER A 1 171 ? -31.154 -18.789 6.972 1.00 96.69 171 SER A N 1
ATOM 1293 C CA . SER A 1 171 ? -30.583 -19.584 8.065 1.00 96.69 171 SER A CA 1
ATOM 1294 C C . SER A 1 171 ? -29.165 -19.140 8.414 1.00 96.69 171 SER A C 1
ATOM 1296 O O . SER A 1 171 ? -28.820 -19.096 9.594 1.00 96.69 171 SER A O 1
ATOM 1298 N N . THR A 1 172 ? -28.353 -18.814 7.410 1.00 95.81 172 THR A N 1
ATOM 1299 C CA . THR A 1 172 ? -26.988 -18.331 7.615 1.00 95.81 172 THR A CA 1
ATOM 1300 C C . THR A 1 172 ? -26.969 -16.971 8.303 1.00 95.81 172 THR A C 1
ATOM 1302 O O . THR A 1 172 ? -26.294 -16.823 9.320 1.00 95.81 172 THR A O 1
ATOM 1305 N N . LEU A 1 173 ? -27.754 -16.008 7.815 1.00 96.81 173 LEU A N 1
ATOM 1306 C CA . LEU A 1 173 ? -27.840 -14.679 8.421 1.00 96.81 173 LEU A CA 1
ATOM 1307 C C . LEU A 1 173 ? -28.359 -14.758 9.868 1.00 96.81 173 LEU A C 1
ATOM 1309 O O . LEU A 1 173 ? -27.762 -14.187 10.775 1.00 96.81 173 LEU A O 1
ATOM 1313 N N . GLN A 1 174 ? -29.388 -15.559 10.144 1.00 96.81 174 GLN A N 1
ATOM 1314 C CA . GLN A 1 174 ? -29.875 -15.732 11.518 1.00 96.81 174 GLN A CA 1
ATOM 1315 C C . GLN A 1 174 ? -28.811 -16.320 12.461 1.00 96.81 174 GLN A C 1
ATOM 1317 O O . GLN A 1 174 ? -28.701 -15.880 13.602 1.00 96.81 174 GLN A O 1
ATOM 1322 N N . LYS A 1 175 ? -27.984 -17.270 11.997 1.00 96.31 175 LYS A N 1
ATOM 1323 C CA . LYS A 1 175 ? -26.865 -17.820 12.793 1.00 96.31 175 LYS A CA 1
ATOM 1324 C C . LYS A 1 175 ? -25.777 -16.790 13.095 1.00 96.31 175 LYS A C 1
ATOM 1326 O O . LYS A 1 175 ? -25.086 -16.924 14.098 1.00 96.31 175 LYS A O 1
ATOM 1331 N N . LEU A 1 176 ? -25.620 -15.789 12.232 1.00 96.06 176 LEU A N 1
ATOM 1332 C CA . LEU A 1 176 ? -24.705 -14.663 12.433 1.00 96.06 176 LEU A CA 1
ATOM 1333 C C . LEU A 1 176 ? -25.314 -13.547 13.306 1.00 96.06 176 LEU A C 1
ATOM 1335 O O . LEU A 1 176 ? -24.617 -12.596 13.660 1.00 96.06 176 LEU A O 1
ATOM 1339 N N . GLY A 1 177 ? -26.586 -13.689 13.691 1.00 95.69 177 GLY A N 1
ATOM 1340 C CA . GLY A 1 177 ? -27.296 -12.804 14.614 1.00 95.69 177 GLY A CA 1
ATOM 1341 C C . GLY A 1 177 ? -28.160 -11.732 13.956 1.00 95.69 177 GLY A C 1
ATOM 1342 O O . GLY A 1 177 ? -28.757 -10.924 14.667 1.00 95.69 177 GLY A O 1
ATOM 1343 N N . TYR A 1 178 ? -28.274 -11.726 12.626 1.00 97.19 178 TYR A N 1
ATOM 1344 C CA . TYR A 1 178 ? -29.196 -10.831 11.930 1.00 97.19 178 TYR A CA 1
ATOM 1345 C C . TYR A 1 178 ? -30.649 -11.182 12.265 1.00 97.19 178 TYR A C 1
ATOM 1347 O O . TYR A 1 178 ? -31.059 -12.345 12.158 1.00 97.19 178 TYR A O 1
ATOM 1355 N N . ALA A 1 179 ? -31.449 -10.176 12.611 1.00 96.62 179 ALA A N 1
ATOM 1356 C CA . ALA A 1 179 ? -32.881 -10.356 12.813 1.00 96.62 179 ALA A CA 1
ATOM 1357 C C . ALA A 1 179 ? -33.612 -10.144 11.484 1.00 96.62 179 ALA A C 1
ATOM 1359 O O . ALA A 1 179 ? -33.497 -9.093 10.868 1.00 96.62 179 ALA A O 1
ATOM 1360 N N . VAL A 1 180 ? -34.361 -11.141 11.015 1.00 96.81 180 VAL A N 1
ATOM 1361 C CA . VAL A 1 180 ? -35.136 -11.026 9.769 1.00 96.81 180 VAL A CA 1
ATOM 1362 C C . VAL A 1 180 ? -36.422 -10.272 10.073 1.00 96.81 180 VAL A C 1
ATOM 1364 O O . VAL A 1 180 ? -37.259 -10.779 10.820 1.00 96.81 180 VAL A O 1
ATOM 1367 N N . THR A 1 181 ? -36.569 -9.081 9.502 1.00 97.31 181 THR A N 1
ATOM 1368 C CA . THR A 1 181 ? -37.720 -8.199 9.728 1.00 97.31 181 THR A CA 1
ATOM 1369 C C . THR A 1 181 ? -38.794 -8.390 8.665 1.00 97.31 181 THR A C 1
ATOM 1371 O O . THR A 1 181 ? -39.980 -8.371 8.984 1.00 97.31 181 THR A O 1
ATOM 1374 N N . GLU A 1 182 ? -38.395 -8.658 7.418 1.00 97.12 182 GLU A N 1
ATOM 1375 C CA . GLU A 1 182 ? -39.315 -8.909 6.308 1.00 97.12 182 GLU A CA 1
ATOM 1376 C C . GLU A 1 182 ? -38.782 -10.004 5.379 1.00 97.12 182 GLU A C 1
ATOM 1378 O O . GLU A 1 182 ? -37.575 -10.165 5.181 1.00 97.12 182 GLU A O 1
ATOM 1383 N N . GLU A 1 183 ? -39.695 -10.760 4.772 1.00 96.75 183 GLU A N 1
ATOM 1384 C CA . GLU A 1 183 ? -39.370 -11.819 3.820 1.00 96.75 183 GLU A CA 1
ATOM 1385 C C . GLU A 1 183 ? -40.409 -11.855 2.701 1.00 96.75 183 GLU A C 1
ATOM 1387 O O . GLU A 1 183 ? -41.617 -11.845 2.941 1.00 96.75 183 GLU A O 1
ATOM 1392 N N . ASN A 1 184 ? -39.930 -11.941 1.462 1.00 95.00 184 ASN A N 1
ATOM 1393 C CA . ASN A 1 184 ? -40.758 -12.239 0.301 1.00 95.00 184 ASN A CA 1
ATOM 1394 C C . ASN A 1 184 ? -40.061 -13.266 -0.602 1.00 95.00 184 ASN A C 1
ATOM 1396 O O . ASN A 1 184 ? -38.941 -13.682 -0.345 1.00 95.00 184 ASN A O 1
ATOM 1400 N N . SER A 1 185 ? -40.709 -13.666 -1.698 1.00 93.69 185 SER A N 1
ATOM 1401 C CA . SER A 1 185 ? -40.183 -14.705 -2.602 1.00 93.69 185 SER A CA 1
ATOM 1402 C C . SER A 1 185 ? -38.802 -14.426 -3.227 1.00 93.69 185 SER A C 1
ATOM 1404 O O . SER A 1 185 ? -38.186 -15.359 -3.738 1.00 93.69 185 SER A O 1
ATOM 1406 N N . ARG A 1 186 ? -38.314 -13.176 -3.220 1.00 95.31 186 ARG A N 1
ATOM 1407 C CA . ARG A 1 186 ? -37.067 -12.758 -3.887 1.00 95.31 186 ARG A CA 1
ATOM 1408 C C . ARG A 1 186 ? -36.079 -12.010 -2.990 1.00 95.31 186 ARG A C 1
ATOM 1410 O O . ARG A 1 186 ? -34.963 -11.757 -3.443 1.00 95.31 186 ARG A O 1
ATOM 1417 N N . ALA A 1 187 ? -36.463 -11.645 -1.768 1.00 97.50 187 ALA A N 1
ATOM 1418 C CA . ALA A 1 187 ? -35.624 -10.842 -0.886 1.00 97.50 187 ALA A CA 1
ATOM 1419 C C . ALA A 1 187 ? -35.879 -11.100 0.608 1.00 97.50 187 ALA A C 1
ATOM 1421 O O . ALA A 1 187 ? -36.976 -11.502 1.007 1.00 97.50 187 ALA A O 1
ATOM 1422 N N . LEU A 1 188 ? -34.854 -10.825 1.418 1.00 97.62 188 LEU A N 1
ATOM 1423 C CA . LEU A 1 188 ? -34.892 -10.783 2.882 1.00 97.62 188 LEU A CA 1
ATOM 1424 C C . LEU A 1 188 ? -34.472 -9.394 3.343 1.00 97.62 188 LEU A C 1
ATOM 1426 O O . LEU A 1 188 ? -33.395 -8.942 2.966 1.00 97.62 188 LEU A O 1
ATOM 1430 N N . THR A 1 189 ? -35.261 -8.760 4.198 1.00 98.25 189 THR A N 1
ATOM 1431 C CA . THR A 1 189 ? -34.822 -7.574 4.935 1.00 98.25 189 THR A CA 1
ATOM 1432 C C . THR A 1 189 ? -34.386 -8.011 6.323 1.00 98.25 189 THR A C 1
ATOM 1434 O O . THR A 1 189 ? -35.088 -8.767 7.002 1.00 98.25 189 THR A O 1
ATOM 1437 N N . VAL A 1 190 ? -33.198 -7.572 6.725 1.00 98.00 190 VAL A N 1
ATOM 1438 C CA . VAL A 1 190 ? -32.614 -7.878 8.025 1.00 98.00 190 VAL A CA 1
ATOM 1439 C C . VAL A 1 190 ? -32.281 -6.604 8.781 1.00 98.00 190 VAL A C 1
ATOM 1441 O O . VAL A 1 190 ? -31.889 -5.598 8.192 1.00 98.00 190 VAL A O 1
ATOM 1444 N N . GLU A 1 191 ? -32.425 -6.653 10.095 1.00 97.38 191 GLU A N 1
ATOM 1445 C CA . GLU A 1 191 ? -31.808 -5.715 11.018 1.00 97.38 191 GLU A CA 1
ATOM 1446 C C . GLU A 1 191 ? -30.406 -6.225 11.369 1.00 97.38 191 GLU A C 1
ATOM 1448 O O . GLU A 1 191 ? -30.206 -7.398 11.714 1.00 97.38 191 GLU A O 1
ATOM 1453 N N . VAL A 1 192 ? -29.425 -5.339 11.226 1.00 96.06 192 VAL A N 1
ATOM 1454 C CA . VAL A 1 192 ? -28.015 -5.610 11.496 1.00 96.06 192 VAL A CA 1
ATOM 1455 C C . VAL A 1 192 ? -27.784 -5.558 13.004 1.00 96.06 192 VAL A C 1
ATOM 1457 O O . VAL A 1 192 ? -28.093 -4.561 13.660 1.00 96.06 192 VAL A O 1
ATOM 1460 N N . SER A 1 193 ? -27.226 -6.632 13.567 1.00 92.69 193 SER A N 1
ATOM 1461 C CA . SER A 1 193 ? -26.881 -6.680 14.989 1.00 92.69 193 SER A CA 1
ATOM 1462 C C . SER A 1 193 ? -25.882 -5.578 15.329 1.00 92.69 193 SER A C 1
ATOM 1464 O O . SER A 1 193 ? -24.944 -5.334 14.576 1.00 92.69 193 SER A O 1
ATOM 1466 N N . TYR A 1 194 ? -26.025 -4.961 16.500 1.00 90.88 194 TYR A N 1
ATOM 1467 C CA . TYR A 1 194 ? -25.220 -3.798 16.881 1.00 90.88 194 TYR A CA 1
ATOM 1468 C C . TYR A 1 194 ? -23.706 -4.021 16.828 1.00 90.88 194 TYR A C 1
ATOM 1470 O O . TYR A 1 194 ? -22.955 -3.130 16.470 1.00 90.88 194 TYR A O 1
ATOM 1478 N N . TYR A 1 195 ? -23.237 -5.228 17.124 1.00 90.19 195 TYR A N 1
ATOM 1479 C CA . TYR A 1 195 ? -21.812 -5.555 17.096 1.00 90.19 195 TYR A CA 1
ATOM 1480 C C . TYR A 1 195 ? -21.239 -5.736 15.674 1.00 90.19 195 TYR A C 1
ATOM 1482 O O . TYR A 1 195 ? -20.045 -5.994 15.537 1.00 90.19 195 TYR A O 1
ATOM 1490 N N . ARG A 1 196 ? -22.061 -5.628 14.620 1.00 92.44 196 ARG A N 1
ATOM 1491 C CA . ARG A 1 196 ? -21.669 -5.749 13.205 1.00 92.44 196 ARG A CA 1
ATOM 1492 C C . ARG A 1 196 ? -21.508 -4.382 12.552 1.00 92.44 196 ARG A C 1
ATOM 1494 O O . ARG A 1 196 ? -22.246 -4.009 11.646 1.00 92.44 196 ARG A O 1
ATOM 1501 N N . THR A 1 197 ? -20.515 -3.640 13.025 1.00 91.69 197 THR A N 1
ATOM 1502 C CA . THR A 1 197 ? -20.149 -2.312 12.504 1.00 91.69 197 THR A CA 1
ATOM 1503 C C . THR A 1 197 ? -19.471 -2.357 11.130 1.00 91.69 197 THR A C 1
ATOM 1505 O O . THR A 1 197 ? -19.188 -1.314 10.555 1.00 91.69 197 THR A O 1
ATOM 1508 N N . ASP A 1 198 ? -19.193 -3.555 10.613 1.00 93.81 198 ASP A N 1
ATOM 1509 C CA . ASP A 1 198 ? -18.596 -3.826 9.304 1.00 93.81 198 ASP A CA 1
ATOM 1510 C C . ASP A 1 198 ? -19.615 -3.917 8.157 1.00 93.81 198 ASP A C 1
ATOM 1512 O O . ASP A 1 198 ? -19.212 -4.039 7.005 1.00 93.81 198 ASP A O 1
ATOM 1516 N N . ILE A 1 199 ? -20.914 -3.896 8.462 1.00 95.81 199 ILE A N 1
ATOM 1517 C CA . ILE A 1 199 ? -21.990 -4.161 7.504 1.00 95.81 199 ILE A CA 1
ATOM 1518 C C . ILE A 1 199 ? -22.635 -2.851 7.071 1.00 95.81 199 ILE A C 1
ATOM 1520 O O . ILE A 1 199 ? -23.421 -2.267 7.810 1.00 95.81 199 ILE A O 1
ATOM 1524 N N . GLU A 1 200 ? -22.355 -2.406 5.851 1.00 94.81 200 GLU A N 1
ATOM 1525 C CA . GLU A 1 200 ? -22.822 -1.118 5.326 1.00 94.81 200 GLU A CA 1
ATOM 1526 C C . GLU A 1 200 ? -23.695 -1.282 4.075 1.00 94.81 200 GLU A C 1
ATOM 1528 O O . GLU A 1 200 ? -24.602 -0.480 3.839 1.00 94.81 200 GLU A O 1
ATOM 1533 N N . VAL A 1 201 ? -23.467 -2.335 3.286 1.00 96.88 201 VAL A N 1
ATOM 1534 C CA . VAL A 1 201 ? -24.144 -2.572 2.006 1.00 96.88 201 VAL A CA 1
ATOM 1535 C C . VAL A 1 201 ? -24.649 -4.008 1.864 1.00 96.88 201 VAL A C 1
ATOM 1537 O O . VAL A 1 201 ? -24.249 -4.925 2.576 1.00 96.88 201 VAL A O 1
ATOM 1540 N N . GLU A 1 202 ? -25.541 -4.226 0.897 1.00 97.62 202 GLU A N 1
ATOM 1541 C CA . GLU A 1 202 ? -26.094 -5.550 0.579 1.00 97.62 202 GLU A CA 1
ATOM 1542 C C . GLU A 1 202 ? -25.008 -6.606 0.296 1.00 97.62 202 GLU A C 1
ATOM 1544 O O . GLU A 1 202 ? -25.150 -7.766 0.690 1.00 97.62 202 GLU A O 1
ATOM 1549 N N . ASP A 1 203 ? -23.905 -6.210 -0.346 1.00 97.88 203 ASP A N 1
ATOM 1550 C CA . ASP A 1 203 ? -22.794 -7.111 -0.672 1.00 97.88 203 ASP A CA 1
ATOM 1551 C C . ASP A 1 203 ? -22.101 -7.673 0.576 1.00 97.88 203 ASP A C 1
ATOM 1553 O O . ASP A 1 203 ? -21.566 -8.783 0.527 1.00 97.88 203 ASP A O 1
ATOM 1557 N N . ASP A 1 204 ? -22.165 -6.974 1.711 1.00 97.56 204 ASP A N 1
ATOM 1558 C CA . ASP A 1 204 ? -21.603 -7.463 2.969 1.00 97.56 204 ASP A CA 1
ATOM 1559 C C . ASP A 1 204 ? -22.430 -8.637 3.516 1.00 97.56 204 ASP A C 1
ATOM 1561 O O . ASP A 1 204 ? -21.876 -9.615 4.025 1.00 97.56 204 ASP A O 1
ATOM 1565 N N . LEU A 1 205 ? -23.755 -8.618 3.308 1.00 97.50 205 LEU A N 1
ATOM 1566 C CA . LEU A 1 205 ? -24.625 -9.761 3.609 1.00 97.50 205 LEU A CA 1
ATOM 1567 C C . LEU A 1 205 ? -24.295 -10.957 2.709 1.00 97.50 205 LEU A C 1
ATOM 1569 O O . LEU A 1 205 ? -24.281 -12.101 3.170 1.00 97.50 205 LEU A O 1
ATOM 1573 N N . VAL A 1 206 ? -24.011 -10.706 1.425 1.00 96.75 206 VAL A N 1
ATOM 1574 C CA . VAL A 1 206 ? -23.576 -11.754 0.490 1.00 96.75 206 VAL A CA 1
ATOM 1575 C C . VAL A 1 206 ? -22.239 -12.349 0.929 1.00 96.75 206 VAL A C 1
ATOM 1577 O O . VAL A 1 206 ? -22.098 -13.572 0.941 1.00 96.75 206 VAL A O 1
ATOM 1580 N N . SER A 1 207 ? -21.283 -11.505 1.323 1.00 96.19 207 SER A N 1
ATOM 1581 C CA . SER A 1 207 ? -19.980 -11.919 1.850 1.00 96.19 207 SER A CA 1
ATOM 1582 C C . SER A 1 207 ? -20.135 -12.832 3.065 1.00 96.19 207 SER A C 1
ATOM 1584 O O . SER A 1 207 ? -19.533 -13.901 3.121 1.00 96.19 207 SER A O 1
ATOM 1586 N N . ASP A 1 208 ? -21.019 -12.486 3.999 1.00 95.94 208 ASP A N 1
ATOM 1587 C CA . ASP A 1 208 ? -21.293 -13.315 5.170 1.00 95.94 208 ASP A CA 1
ATOM 1588 C C . ASP A 1 208 ? -21.942 -14.658 4.836 1.00 95.94 208 ASP A C 1
ATOM 1590 O O . ASP A 1 208 ? -21.578 -15.689 5.413 1.00 95.94 208 ASP A O 1
ATOM 1594 N N . ILE A 1 209 ? -22.867 -14.670 3.873 1.00 95.81 209 ILE A N 1
ATOM 1595 C CA . ILE A 1 209 ? -23.467 -15.910 3.377 1.00 95.81 209 ILE A CA 1
ATOM 1596 C C . ILE A 1 209 ? -22.403 -16.797 2.741 1.00 95.81 209 ILE A C 1
ATOM 1598 O O . ILE A 1 209 ? -22.347 -17.992 3.039 1.00 95.81 209 ILE A O 1
ATOM 1602 N N . LEU A 1 210 ? -21.552 -16.220 1.895 1.00 94.12 210 LEU A N 1
ATOM 1603 C CA . LEU A 1 210 ? -20.457 -16.929 1.254 1.00 94.12 210 LEU A CA 1
ATOM 1604 C C . LEU A 1 210 ? -19.454 -17.447 2.278 1.00 94.12 210 LEU A C 1
ATOM 1606 O O . LEU A 1 210 ? -19.014 -18.575 2.132 1.00 94.12 210 LEU A O 1
ATOM 1610 N N . ARG A 1 211 ? -19.095 -16.659 3.299 1.00 93.94 211 ARG A N 1
ATOM 1611 C CA . ARG A 1 211 ? -18.044 -16.986 4.286 1.00 93.94 211 ARG A CA 1
ATOM 1612 C C . ARG A 1 211 ? -18.450 -18.116 5.212 1.00 93.94 211 ARG A C 1
ATOM 1614 O O . ARG A 1 211 ? -17.609 -18.889 5.658 1.00 93.94 211 ARG A O 1
ATOM 1621 N N . MET A 1 212 ? -19.737 -18.179 5.525 1.00 93.38 212 MET A N 1
ATOM 1622 C CA . MET A 1 212 ? -20.325 -19.296 6.258 1.00 93.38 212 MET A CA 1
ATOM 1623 C C . MET A 1 212 ? -20.621 -20.494 5.353 1.00 93.38 212 MET A C 1
ATOM 1625 O O . MET A 1 212 ? -20.798 -21.607 5.850 1.00 93.38 212 MET A O 1
ATOM 1629 N N . SER A 1 213 ? -20.683 -20.265 4.043 1.00 85.94 213 SER A N 1
ATOM 1630 C CA . SER A 1 213 ? -20.602 -21.318 3.037 1.00 85.94 213 SER A CA 1
ATOM 1631 C C . SER A 1 213 ? -19.128 -21.668 2.789 1.00 85.94 213 SER A C 1
ATOM 1633 O O . SER A 1 213 ? -18.212 -20.970 3.218 1.00 85.94 213 SER A O 1
ATOM 1635 N N . ASP A 1 214 ? -18.860 -22.782 2.123 1.00 83.25 214 ASP A N 1
ATOM 1636 C CA . ASP A 1 214 ? -17.491 -23.131 1.754 1.00 83.25 214 ASP A CA 1
ATOM 1637 C C . ASP A 1 214 ? -17.116 -22.397 0.456 1.00 83.25 214 ASP A C 1
ATOM 1639 O O . ASP A 1 214 ? -17.723 -22.637 -0.583 1.00 83.25 214 ASP A O 1
ATOM 1643 N N . TYR A 1 215 ? -16.113 -21.510 0.487 1.00 89.75 215 TYR A N 1
ATOM 1644 C CA . TYR A 1 215 ? -15.648 -20.792 -0.714 1.00 89.75 215 TYR A CA 1
ATOM 1645 C C . TYR A 1 215 ? -15.243 -21.753 -1.843 1.00 89.75 215 TYR A C 1
ATOM 1647 O O . TYR A 1 215 ? -15.335 -21.391 -3.016 1.00 89.75 215 TYR A O 1
ATOM 1655 N N . ASN A 1 216 ? -14.852 -22.990 -1.518 1.00 90.19 216 ASN A N 1
ATOM 1656 C CA . ASN A 1 216 ? -14.513 -24.007 -2.511 1.00 90.19 216 ASN A CA 1
ATOM 1657 C C . ASN A 1 216 ? -15.720 -24.479 -3.338 1.00 90.19 216 ASN A C 1
ATOM 1659 O O . ASN A 1 216 ? -15.531 -25.121 -4.370 1.00 90.19 216 ASN A O 1
ATOM 1663 N N . THR A 1 217 ? -16.955 -24.171 -2.924 1.00 88.50 217 THR A N 1
ATOM 1664 C CA . THR A 1 217 ? -18.163 -24.496 -3.698 1.00 88.50 217 THR A CA 1
ATOM 1665 C C . THR A 1 217 ? -18.480 -23.459 -4.770 1.00 88.50 217 THR A C 1
ATOM 1667 O O . THR A 1 217 ? -19.358 -23.705 -5.600 1.00 88.50 217 THR A O 1
ATOM 1670 N N . ILE A 1 218 ? -17.784 -22.314 -4.789 1.00 92.12 218 ILE A N 1
ATOM 1671 C CA . ILE A 1 218 ? -17.964 -21.297 -5.829 1.00 92.12 218 ILE A CA 1
ATOM 1672 C C . ILE A 1 218 ? -17.503 -21.888 -7.174 1.00 92.12 218 ILE A C 1
ATOM 1674 O O . ILE A 1 218 ? -16.338 -22.274 -7.313 1.00 92.12 218 ILE A O 1
ATOM 1678 N N . PRO A 1 219 ? -18.383 -21.973 -8.189 1.00 89.31 219 PRO A N 1
ATOM 1679 C CA . PRO A 1 219 ? -18.040 -22.601 -9.455 1.00 89.31 219 PRO A CA 1
ATOM 1680 C C . PRO A 1 219 ? -17.029 -21.757 -10.235 1.00 89.31 219 PRO A C 1
ATOM 1682 O O . PRO A 1 219 ? -17.248 -20.575 -10.506 1.00 89.31 219 PRO A O 1
ATOM 1685 N N . SER A 1 220 ? -15.948 -22.389 -10.692 1.00 91.81 220 SER A N 1
ATOM 1686 C CA . SER A 1 220 ? -15.034 -21.767 -11.650 1.00 91.81 220 SER A CA 1
ATOM 1687 C C . SER A 1 220 ? -15.691 -21.725 -13.029 1.00 91.81 220 SER A C 1
ATOM 1689 O O . SER A 1 220 ? -15.884 -22.756 -13.673 1.00 91.81 220 SER A O 1
ATOM 1691 N N . THR A 1 221 ? -16.062 -20.527 -13.480 1.00 86.31 221 THR A N 1
ATOM 1692 C CA . THR A 1 221 ? -16.675 -20.311 -14.795 1.00 86.31 221 THR A CA 1
ATOM 1693 C C . THR A 1 221 ? -15.775 -19.416 -15.632 1.00 86.31 221 THR A C 1
ATOM 1695 O O . THR A 1 221 ? -15.440 -18.306 -15.225 1.00 86.31 221 THR A O 1
ATOM 1698 N N . SER A 1 222 ? -15.391 -19.873 -16.825 1.00 87.56 222 SER A N 1
ATOM 1699 C CA . SER A 1 222 ? -14.641 -19.036 -17.763 1.00 87.56 222 SER A CA 1
ATOM 1700 C C . SER A 1 222 ? -15.482 -17.846 -18.219 1.00 87.56 222 SER A C 1
ATOM 1702 O O . SER A 1 222 ? -16.661 -17.993 -18.559 1.00 87.56 222 SER A O 1
ATOM 1704 N N . LEU A 1 223 ? -14.858 -16.670 -18.281 1.00 88.00 223 LEU A N 1
ATOM 1705 C CA . LEU A 1 223 ? -15.481 -15.480 -18.848 1.00 88.00 223 LEU A CA 1
ATOM 1706 C C . LEU A 1 223 ? -15.841 -15.743 -20.316 1.00 88.00 223 LEU A C 1
ATOM 1708 O O . LEU A 1 223 ? -15.004 -16.172 -21.107 1.00 88.00 223 LEU A O 1
ATOM 1712 N N . ARG A 1 224 ? -17.103 -15.487 -20.675 1.00 87.19 224 ARG A N 1
ATOM 1713 C CA . ARG A 1 224 ? -17.617 -15.624 -22.052 1.00 87.19 224 ARG A CA 1
ATOM 1714 C C . ARG A 1 224 ? -17.582 -14.308 -22.833 1.00 87.19 224 ARG A C 1
ATOM 1716 O O . ARG A 1 224 ? -18.120 -14.228 -23.933 1.00 87.19 224 ARG A O 1
ATOM 1723 N N . THR A 1 225 ? -17.005 -13.263 -22.248 1.00 88.31 225 THR A N 1
ATOM 1724 C CA . THR A 1 225 ? -16.859 -11.956 -22.887 1.00 88.31 225 THR A CA 1
ATOM 1725 C C . THR A 1 225 ? -15.770 -12.005 -23.960 1.00 88.31 225 THR A C 1
ATOM 1727 O O . THR A 1 225 ? -14.826 -12.787 -23.823 1.00 88.31 225 THR A O 1
ATOM 1730 N N . PRO A 1 226 ? -15.853 -11.169 -25.012 1.00 91.12 226 PRO A N 1
ATOM 1731 C CA . PRO A 1 226 ? -14.764 -11.017 -25.970 1.00 91.12 226 PRO A CA 1
ATOM 1732 C C . PRO A 1 226 ? -13.438 -10.729 -25.265 1.00 91.12 226 PRO A C 1
ATOM 1734 O O . PRO A 1 226 ? -13.417 -10.073 -24.220 1.00 91.12 226 PRO A O 1
ATOM 1737 N N . ILE A 1 227 ? -12.335 -11.201 -25.851 1.00 89.50 227 ILE A N 1
ATOM 1738 C CA . ILE A 1 227 ? -10.996 -10.874 -25.360 1.00 89.50 227 ILE A CA 1
ATOM 1739 C C . ILE A 1 227 ? -10.857 -9.345 -25.407 1.00 89.50 227 ILE A C 1
ATOM 1741 O O . ILE A 1 227 ? -11.065 -8.762 -26.478 1.00 89.50 227 ILE A O 1
ATOM 1745 N N . PRO A 1 228 ? -10.562 -8.682 -24.274 1.00 89.56 228 PRO A N 1
ATOM 1746 C CA . PRO A 1 228 ? -10.396 -7.240 -24.263 1.00 89.56 228 PRO A CA 1
ATOM 1747 C C . PRO A 1 228 ? -9.232 -6.843 -25.183 1.00 89.56 228 PRO A C 1
ATOM 1749 O O . PRO A 1 228 ? -8.280 -7.613 -25.338 1.00 89.56 228 PRO A O 1
ATOM 1752 N N . PRO A 1 229 ? -9.288 -5.655 -25.810 1.00 91.94 229 PRO A N 1
ATOM 1753 C CA . PRO A 1 229 ? -8.184 -5.179 -26.630 1.00 91.94 229 PRO A CA 1
ATOM 1754 C C . PRO A 1 229 ? -6.903 -5.092 -25.792 1.00 91.94 229 PRO A C 1
ATOM 1756 O O . PRO A 1 229 ? -6.946 -4.731 -24.616 1.00 91.94 229 PRO A O 1
ATOM 1759 N N . ASP A 1 230 ? -5.758 -5.398 -26.403 1.00 90.06 230 ASP A N 1
ATOM 1760 C CA . ASP A 1 230 ? -4.476 -5.241 -25.721 1.00 90.06 230 ASP A CA 1
ATOM 1761 C C . ASP A 1 230 ? -4.153 -3.749 -25.557 1.00 90.06 230 ASP A C 1
ATOM 1763 O O . ASP A 1 230 ? -3.908 -3.037 -26.534 1.00 90.06 230 ASP A O 1
ATOM 1767 N N . ILE A 1 231 ? -4.167 -3.292 -24.305 1.00 93.00 231 ILE A N 1
ATOM 1768 C CA . ILE A 1 231 ? -3.871 -1.914 -23.896 1.00 93.00 231 ILE A CA 1
ATOM 1769 C C . ILE A 1 231 ? -2.409 -1.723 -23.463 1.00 93.00 231 ILE A C 1
ATOM 1771 O O . ILE A 1 231 ? -2.045 -0.656 -22.964 1.00 93.00 231 ILE A O 1
ATOM 1775 N N . THR A 1 232 ? -1.558 -2.739 -23.631 1.00 93.00 232 THR A N 1
ATOM 1776 C CA . THR A 1 232 ? -0.125 -2.646 -23.336 1.00 93.00 232 THR A CA 1
ATOM 1777 C C . THR A 1 232 ? 0.510 -1.536 -24.164 1.00 93.00 232 THR A C 1
ATOM 1779 O O . THR A 1 232 ? 0.427 -1.525 -25.394 1.00 93.00 232 THR A O 1
ATOM 1782 N N . SER A 1 233 ? 1.195 -0.611 -23.485 1.00 93.88 233 SER A N 1
ATOM 1783 C CA . SER A 1 233 ? 1.898 0.492 -24.140 1.00 93.88 233 SER A CA 1
ATOM 1784 C C . SER A 1 233 ? 2.871 -0.024 -25.213 1.00 93.88 233 SER A C 1
ATOM 1786 O O . SER A 1 233 ? 3.687 -0.906 -24.915 1.00 93.88 233 SER A O 1
ATOM 1788 N N . PRO A 1 234 ? 2.872 0.556 -26.433 1.00 94.25 234 PRO A N 1
ATOM 1789 C CA . PRO A 1 234 ? 3.861 0.239 -27.464 1.00 94.25 234 PRO A CA 1
ATOM 1790 C C . PRO A 1 234 ? 5.308 0.365 -26.978 1.00 94.25 234 PRO A C 1
ATOM 1792 O O . PRO A 1 234 ? 6.176 -0.360 -27.461 1.00 94.25 234 PRO A O 1
ATOM 1795 N N . LEU A 1 235 ? 5.552 1.234 -25.990 1.00 95.25 235 LEU A N 1
ATOM 1796 C CA . LEU A 1 235 ? 6.865 1.431 -25.385 1.00 95.25 235 LEU A CA 1
ATOM 1797 C C . LEU A 1 235 ? 7.391 0.166 -24.707 1.00 95.25 235 LEU A C 1
ATOM 1799 O O . LEU A 1 235 ? 8.553 -0.167 -24.897 1.00 95.25 235 LEU A O 1
ATOM 1803 N N . TYR A 1 236 ? 6.554 -0.573 -23.976 1.00 95.19 236 TYR A N 1
ATOM 1804 C CA . TYR A 1 236 ? 7.000 -1.797 -23.302 1.00 95.19 236 TYR A CA 1
ATOM 1805 C C . TYR A 1 236 ? 7.347 -2.896 -24.302 1.00 95.19 236 TYR A C 1
ATOM 1807 O O . TYR A 1 236 ? 8.400 -3.514 -24.198 1.00 95.19 236 TYR A O 1
ATOM 1815 N N . ARG A 1 237 ? 6.535 -3.050 -25.353 1.00 94.38 237 ARG A N 1
ATOM 1816 C CA . ARG A 1 237 ? 6.854 -3.971 -26.453 1.00 94.38 237 ARG A CA 1
ATOM 1817 C C . ARG A 1 237 ? 8.137 -3.577 -27.183 1.00 94.38 237 ARG A C 1
ATOM 1819 O O . ARG A 1 237 ? 8.857 -4.436 -27.681 1.00 94.38 237 ARG A O 1
ATOM 1826 N N . PHE A 1 238 ? 8.405 -2.278 -27.306 1.00 96.25 238 PHE A N 1
ATOM 1827 C CA . PHE A 1 238 ? 9.654 -1.788 -27.877 1.00 96.25 238 PHE A CA 1
ATOM 1828 C C . PHE A 1 238 ? 10.849 -2.072 -26.960 1.00 96.25 238 PHE A C 1
ATOM 1830 O O . PHE A 1 238 ? 11.897 -2.486 -27.443 1.00 96.25 238 PHE A O 1
ATOM 1837 N N . GLU A 1 239 ? 10.691 -1.907 -25.650 1.00 97.00 239 GLU A N 1
ATOM 1838 C CA . GLU A 1 239 ? 11.721 -2.237 -24.666 1.00 97.00 239 GLU A CA 1
ATOM 1839 C C . GLU A 1 239 ? 12.037 -3.731 -24.625 1.00 97.00 239 GLU A C 1
ATOM 1841 O O . GLU A 1 239 ? 13.207 -4.077 -24.521 1.00 97.00 239 GLU A O 1
ATOM 1846 N N . ASP A 1 240 ? 11.053 -4.614 -24.801 1.00 96.12 240 ASP A N 1
ATOM 1847 C CA . ASP A 1 240 ? 11.319 -6.051 -24.939 1.00 96.12 240 AS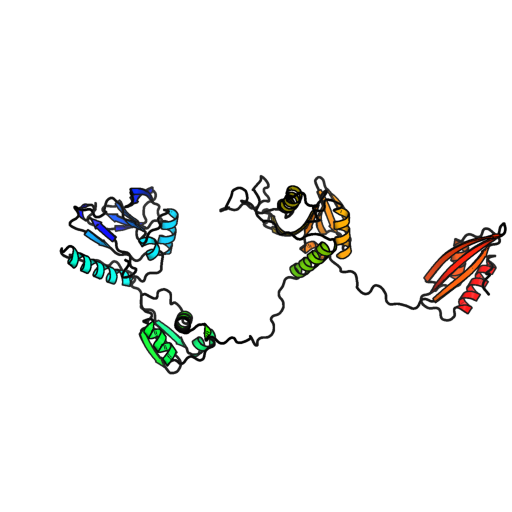P A CA 1
ATOM 1848 C C . ASP A 1 240 ? 12.183 -6.347 -26.174 1.00 96.12 240 ASP A C 1
ATOM 1850 O O . ASP A 1 240 ? 13.162 -7.081 -26.081 1.00 96.12 240 ASP A O 1
ATOM 1854 N N . LYS A 1 241 ? 11.938 -5.663 -27.301 1.00 94.75 241 LYS A N 1
ATOM 1855 C CA . LYS A 1 241 ? 12.833 -5.752 -28.470 1.00 94.75 241 LYS A CA 1
ATOM 1856 C C . LYS A 1 241 ? 14.228 -5.197 -28.187 1.00 94.75 241 LYS A C 1
ATOM 1858 O O . LYS A 1 241 ? 15.209 -5.719 -28.706 1.00 94.75 241 LYS A O 1
ATOM 1863 N N . LEU A 1 242 ? 14.341 -4.123 -27.399 1.00 96.81 242 LEU A N 1
ATOM 1864 C CA . LEU A 1 242 ? 15.646 -3.606 -26.980 1.00 96.81 242 LEU A CA 1
ATOM 1865 C C . LEU A 1 242 ? 16.401 -4.638 -26.140 1.00 96.81 242 LEU A C 1
ATOM 1867 O O . LEU A 1 242 ? 17.596 -4.811 -26.366 1.00 96.81 242 LEU A O 1
ATOM 1871 N N . LYS A 1 243 ? 15.720 -5.343 -25.226 1.00 98.00 243 LYS A N 1
ATOM 1872 C CA . LYS A 1 243 ? 16.326 -6.448 -24.471 1.00 98.00 243 LYS A CA 1
ATOM 1873 C C . LYS A 1 243 ? 16.836 -7.523 -25.419 1.00 98.00 243 LYS A C 1
ATOM 1875 O O . LYS A 1 243 ? 18.001 -7.884 -25.308 1.00 98.00 243 LYS A O 1
ATOM 1880 N N . ASP A 1 244 ? 16.034 -7.955 -26.393 1.00 96.81 244 ASP A N 1
ATOM 1881 C CA . ASP A 1 244 ? 16.453 -8.962 -27.378 1.00 96.81 244 ASP A CA 1
ATOM 1882 C C . ASP A 1 244 ? 17.727 -8.543 -28.130 1.00 96.81 244 ASP A C 1
ATOM 1884 O O . ASP A 1 244 ? 18.659 -9.338 -28.269 1.00 96.81 244 ASP A O 1
ATOM 1888 N N . TYR A 1 245 ? 17.821 -7.280 -28.566 1.00 95.81 245 TYR A N 1
ATOM 1889 C CA . TYR A 1 245 ? 19.031 -6.767 -29.219 1.00 95.81 245 TYR A CA 1
ATOM 1890 C C . TYR A 1 245 ? 20.244 -6.736 -28.287 1.00 95.81 245 TYR A C 1
ATOM 1892 O O . TYR A 1 245 ? 21.345 -7.091 -28.707 1.00 95.81 245 TYR A O 1
ATOM 1900 N N . MET A 1 246 ? 20.060 -6.329 -27.030 1.00 97.25 246 MET A N 1
ATOM 1901 C CA . MET A 1 246 ? 21.144 -6.304 -26.049 1.00 97.25 246 MET A CA 1
ATOM 1902 C C . MET A 1 246 ? 21.620 -7.720 -25.689 1.00 97.25 246 MET A C 1
ATOM 1904 O O . MET A 1 246 ? 22.822 -7.969 -25.614 1.00 97.25 246 MET A O 1
ATOM 1908 N N . LEU A 1 247 ? 20.700 -8.674 -25.545 1.00 96.81 247 LEU A N 1
ATOM 1909 C CA . LEU A 1 247 ? 21.028 -10.084 -25.332 1.00 96.81 247 LEU A CA 1
ATOM 1910 C C . LEU A 1 247 ? 21.789 -10.667 -26.533 1.00 96.81 247 LEU A C 1
ATOM 1912 O O . LEU A 1 247 ? 22.763 -11.394 -26.348 1.00 96.81 247 LEU A O 1
ATOM 1916 N N . ALA A 1 248 ? 21.404 -10.307 -27.763 1.00 95.31 248 ALA A N 1
ATOM 1917 C CA . ALA A 1 248 ? 22.065 -10.776 -28.982 1.00 95.31 248 ALA A CA 1
ATOM 1918 C C . ALA A 1 248 ? 23.530 -10.316 -29.108 1.00 95.31 248 ALA A C 1
ATOM 1920 O O . ALA A 1 248 ? 24.330 -11.012 -29.732 1.00 95.31 248 ALA A O 1
ATOM 1921 N N . VAL A 1 249 ? 23.906 -9.185 -28.495 1.00 93.38 249 VAL A N 1
ATOM 1922 C CA . VAL A 1 249 ? 25.311 -8.730 -28.414 1.00 93.38 249 VAL A CA 1
ATOM 1923 C C . VAL A 1 249 ? 26.060 -9.290 -27.196 1.00 93.38 249 VAL A C 1
ATOM 1925 O O . VAL A 1 249 ? 27.189 -8.888 -26.927 1.00 93.38 249 VAL A O 1
ATOM 1928 N N . GLY A 1 250 ? 25.456 -10.227 -26.457 1.00 94.38 250 GLY A N 1
ATOM 1929 C CA . GLY A 1 250 ? 26.055 -10.864 -25.283 1.00 94.38 250 GLY A CA 1
ATOM 1930 C C . GLY A 1 250 ? 25.980 -10.026 -24.006 1.00 94.38 250 GLY A C 1
ATOM 1931 O O . GLY A 1 250 ? 26.727 -10.291 -23.063 1.00 94.38 250 GLY A O 1
ATOM 1932 N N . ALA A 1 251 ? 25.112 -9.010 -23.956 1.00 97.38 251 ALA A N 1
ATOM 1933 C CA . ALA A 1 251 ? 24.917 -8.217 -22.751 1.00 97.38 251 ALA A CA 1
ATOM 1934 C C . ALA A 1 251 ? 24.011 -8.929 -21.740 1.00 97.38 251 ALA A C 1
ATOM 1936 O O . ALA A 1 251 ? 23.089 -9.655 -22.102 1.00 97.38 251 ALA A O 1
ATOM 1937 N N . HIS A 1 252 ? 24.264 -8.700 -20.455 1.00 97.81 252 HIS A N 1
ATOM 1938 C CA . HIS A 1 252 ? 23.495 -9.257 -19.349 1.00 97.81 252 HIS A CA 1
ATOM 1939 C C . HIS A 1 252 ? 22.558 -8.190 -18.778 1.00 97.81 252 HIS A C 1
ATOM 1941 O O . HIS A 1 252 ? 23.010 -7.114 -18.374 1.00 97.81 252 HIS A O 1
ATOM 1947 N N . GLU A 1 253 ? 21.261 -8.493 -18.726 1.00 98.06 253 GLU A N 1
ATOM 1948 C CA . GLU A 1 253 ? 20.277 -7.618 -18.090 1.00 98.06 253 GLU A CA 1
ATOM 1949 C C . GLU A 1 253 ? 20.414 -7.694 -16.566 1.00 98.06 253 GLU A C 1
ATOM 1951 O O . GLU A 1 253 ? 20.500 -8.775 -15.979 1.00 98.06 253 GLU A O 1
ATOM 1956 N N . HIS A 1 254 ? 20.407 -6.537 -15.917 1.00 97.88 254 HIS A N 1
ATOM 1957 C CA . HIS A 1 254 ? 20.361 -6.417 -14.470 1.00 97.88 254 HIS A CA 1
ATOM 1958 C C . HIS A 1 254 ? 19.301 -5.396 -14.059 1.00 97.88 254 HIS A C 1
ATOM 1960 O O . HIS A 1 254 ? 19.057 -4.414 -14.752 1.00 97.88 254 HIS A O 1
ATOM 1966 N N . ILE A 1 255 ? 18.699 -5.620 -12.892 1.00 97.06 255 ILE A N 1
ATOM 1967 C CA . ILE A 1 255 ? 17.786 -4.674 -12.250 1.00 97.06 255 ILE A CA 1
ATOM 1968 C C . ILE A 1 255 ? 18.480 -4.173 -10.993 1.00 97.06 255 ILE A C 1
ATOM 1970 O O . ILE A 1 255 ? 18.808 -4.964 -10.105 1.00 97.06 255 ILE A O 1
ATOM 1974 N N . THR A 1 256 ? 18.722 -2.867 -10.917 1.00 96.75 256 THR A N 1
ATOM 1975 C CA . THR A 1 256 ? 19.366 -2.249 -9.757 1.00 96.75 256 THR A CA 1
ATOM 1976 C C . THR A 1 256 ? 18.382 -1.401 -8.949 1.00 96.75 256 THR A C 1
ATOM 1978 O O . THR A 1 256 ? 17.327 -1.017 -9.462 1.00 96.75 256 THR A O 1
ATOM 1981 N N . PRO A 1 257 ? 18.671 -1.124 -7.661 1.00 94.38 257 PRO A N 1
ATOM 1982 C CA . PRO A 1 257 ? 17.809 -0.274 -6.850 1.00 94.38 257 PRO A CA 1
ATOM 1983 C C . PRO A 1 257 ? 17.582 1.089 -7.508 1.00 94.38 257 PRO A C 1
ATOM 1985 O O . PRO A 1 257 ? 18.490 1.669 -8.091 1.00 94.38 257 PRO A O 1
ATOM 1988 N N . VAL A 1 258 ? 16.377 1.636 -7.368 1.00 95.94 258 VAL A N 1
ATOM 1989 C CA . VAL A 1 258 ? 16.079 3.014 -7.801 1.00 95.94 258 VAL A CA 1
ATOM 1990 C C . VAL A 1 258 ? 16.530 4.059 -6.780 1.00 95.94 258 VAL A C 1
ATOM 1992 O O . VAL A 1 258 ? 16.536 5.251 -7.085 1.00 95.94 258 VAL A O 1
ATOM 1995 N N . LEU A 1 259 ? 16.874 3.610 -5.569 1.00 96.06 259 LEU A N 1
ATOM 1996 C CA . LEU A 1 259 ? 17.285 4.454 -4.459 1.00 96.06 259 LEU A CA 1
ATOM 1997 C C . LEU A 1 259 ? 18.802 4.574 -4.393 1.00 96.06 259 LEU A C 1
ATOM 1999 O O . LEU A 1 259 ? 19.524 3.580 -4.468 1.00 96.06 259 LEU A O 1
ATOM 2003 N N . VAL A 1 260 ? 19.251 5.802 -4.186 1.00 95.19 260 VAL A N 1
ATOM 2004 C CA . VAL A 1 260 ? 20.644 6.186 -3.996 1.00 95.19 260 VAL A CA 1
ATOM 2005 C C . VAL A 1 260 ? 20.760 7.119 -2.798 1.00 95.19 260 VAL A C 1
ATOM 2007 O O . VAL A 1 260 ? 19.765 7.614 -2.256 1.00 95.19 260 VAL A O 1
ATOM 2010 N N . LYS A 1 261 ? 21.999 7.382 -2.398 1.00 95.38 261 LYS A N 1
ATOM 2011 C CA . LYS A 1 261 ? 22.305 8.399 -1.405 1.00 95.38 261 LYS A CA 1
ATOM 2012 C C . LYS A 1 261 ? 22.095 9.782 -2.009 1.00 95.38 261 LYS A C 1
ATOM 2014 O O . LYS A 1 261 ? 22.521 10.052 -3.129 1.00 95.38 261 LYS A O 1
ATOM 2019 N N . THR A 1 262 ? 21.448 10.664 -1.260 1.00 93.06 262 THR A N 1
ATOM 2020 C CA . THR A 1 262 ? 21.305 12.063 -1.647 1.00 93.06 262 THR A CA 1
ATOM 2021 C C . THR A 1 262 ? 22.665 12.744 -1.778 1.00 93.06 262 THR A C 1
ATOM 2023 O O . THR A 1 262 ? 23.578 12.510 -0.989 1.00 93.06 262 THR A O 1
ATOM 2026 N N . ASP A 1 263 ? 22.744 13.680 -2.713 1.00 90.88 263 ASP A N 1
ATOM 2027 C CA . ASP A 1 263 ? 23.860 14.600 -2.909 1.00 90.88 263 ASP A CA 1
ATOM 2028 C C . ASP A 1 263 ? 23.349 16.057 -2.959 1.00 90.88 263 ASP A C 1
ATOM 2030 O O . ASP A 1 263 ? 22.219 16.357 -2.536 1.00 90.88 263 ASP A O 1
ATOM 2034 N N . GLU A 1 264 ? 24.203 16.970 -3.426 1.00 90.75 264 GLU A N 1
ATOM 2035 C CA . GLU A 1 264 ? 23.884 18.386 -3.635 1.00 90.75 264 GLU A CA 1
ATOM 2036 C C . GLU A 1 264 ? 23.108 18.648 -4.942 1.00 90.75 264 GLU A C 1
ATOM 2038 O O . GLU A 1 264 ? 22.729 19.795 -5.204 1.00 90.75 264 GLU A O 1
ATOM 2043 N N . ASP A 1 265 ? 22.829 17.620 -5.760 1.00 90.19 265 ASP A N 1
ATOM 2044 C CA . ASP A 1 265 ? 22.122 17.808 -7.025 1.00 90.19 265 ASP A CA 1
ATOM 2045 C C . ASP A 1 265 ? 20.660 18.203 -6.771 1.00 90.19 265 ASP A C 1
ATOM 2047 O O . ASP A 1 265 ? 19.821 17.437 -6.285 1.00 90.19 265 ASP A O 1
ATOM 2051 N N . LYS A 1 266 ? 20.329 19.440 -7.150 1.00 91.38 266 LYS A N 1
ATOM 2052 C CA . LYS A 1 266 ? 18.983 20.010 -7.014 1.00 91.38 266 LYS A CA 1
ATOM 2053 C C . LYS A 1 266 ? 17.942 19.300 -7.883 1.00 91.38 266 LYS A C 1
ATOM 2055 O O . LYS A 1 266 ? 16.748 19.460 -7.623 1.00 91.38 266 LYS A O 1
ATOM 2060 N N . LYS A 1 267 ? 18.360 18.525 -8.890 1.00 92.88 267 LYS A N 1
ATOM 2061 C CA . LYS A 1 267 ? 17.482 17.687 -9.719 1.00 92.88 267 LYS A CA 1
ATOM 2062 C C . LYS A 1 267 ? 17.008 16.439 -8.986 1.00 92.88 267 LYS A C 1
ATOM 2064 O O . LYS A 1 267 ? 16.086 15.789 -9.464 1.00 92.88 267 LYS A O 1
ATOM 2069 N N . ARG A 1 268 ? 17.599 16.089 -7.846 1.00 94.81 268 ARG A N 1
ATOM 2070 C CA . ARG A 1 268 ? 17.286 14.846 -7.152 1.00 94.81 268 ARG A CA 1
ATOM 2071 C C . ARG A 1 268 ? 16.015 14.954 -6.310 1.00 94.81 268 ARG A C 1
ATOM 2073 O O . ARG A 1 268 ? 15.783 15.946 -5.612 1.00 94.81 268 ARG A O 1
ATOM 2080 N N . VAL A 1 269 ? 15.199 13.905 -6.347 1.00 95.81 269 VAL A N 1
ATOM 2081 C CA . VAL A 1 269 ? 14.017 13.756 -5.488 1.00 95.81 269 VAL A CA 1
ATOM 2082 C C . VAL A 1 269 ? 14.434 13.039 -4.204 1.00 95.81 269 VAL A C 1
ATOM 2084 O O . VAL A 1 269 ? 14.893 11.899 -4.260 1.00 95.81 269 VAL A O 1
ATOM 2087 N N . LYS A 1 270 ? 14.299 13.707 -3.054 1.00 95.00 270 LYS A N 1
ATOM 2088 C CA . LYS A 1 270 ? 14.611 13.144 -1.728 1.00 95.00 270 LYS A CA 1
ATOM 2089 C C . LYS A 1 270 ? 13.351 12.549 -1.102 1.00 95.00 270 LYS A C 1
ATOM 2091 O O . LYS A 1 270 ? 12.284 13.150 -1.216 1.00 95.00 270 LYS A O 1
ATOM 2096 N N . LEU A 1 271 ? 13.478 11.398 -0.449 1.00 94.94 271 LEU A N 1
ATOM 2097 C CA . LEU A 1 271 ? 12.378 10.777 0.287 1.00 94.94 271 LEU A CA 1
ATOM 2098 C C . LEU A 1 271 ? 12.206 11.453 1.651 1.00 94.94 271 LEU A C 1
ATOM 2100 O O . LEU A 1 271 ? 13.188 11.736 2.333 1.00 94.94 271 LEU A O 1
ATOM 2104 N N . GLU A 1 272 ? 10.957 11.671 2.062 1.00 93.94 272 GLU A N 1
ATOM 2105 C CA . GLU A 1 272 ? 10.623 12.230 3.380 1.00 93.94 272 GLU A CA 1
ATOM 2106 C C . GLU A 1 272 ? 10.809 11.198 4.504 1.00 93.94 272 GLU A C 1
ATOM 2108 O O . GLU A 1 272 ? 11.258 11.523 5.599 1.00 93.94 272 GLU A O 1
ATOM 2113 N N . ASN A 1 273 ? 10.510 9.932 4.212 1.00 92.06 273 ASN A N 1
ATOM 2114 C CA . ASN A 1 273 ? 10.512 8.814 5.151 1.00 92.06 273 ASN A CA 1
ATOM 2115 C C . ASN A 1 273 ? 11.421 7.670 4.671 1.00 92.06 273 ASN A C 1
ATOM 2117 O O . ASN A 1 273 ? 11.000 6.517 4.572 1.00 92.06 273 ASN A O 1
ATOM 2121 N N . ALA A 1 274 ? 12.673 7.994 4.342 1.00 93.00 274 ALA A N 1
ATOM 2122 C CA . ALA A 1 274 ? 13.663 7.000 3.936 1.00 93.00 274 ALA A CA 1
ATOM 2123 C C . ALA A 1 274 ? 13.927 5.965 5.046 1.00 93.00 274 ALA A C 1
ATOM 2125 O O . ALA A 1 274 ? 14.053 6.316 6.218 1.00 93.00 274 ALA A O 1
ATOM 2126 N N . LEU A 1 275 ? 14.061 4.689 4.665 1.00 90.12 275 LEU A N 1
ATOM 2127 C CA . LEU A 1 275 ? 14.404 3.607 5.599 1.00 90.12 275 LEU A CA 1
ATOM 2128 C C . LEU A 1 275 ? 15.872 3.665 6.051 1.00 90.12 275 LEU A C 1
ATOM 2130 O O . LEU A 1 275 ? 16.200 3.165 7.125 1.00 90.12 275 LEU A O 1
ATOM 2134 N N . SER A 1 276 ? 16.756 4.250 5.238 1.00 93.56 276 SER A N 1
ATOM 2135 C CA . SER A 1 276 ? 18.177 4.426 5.549 1.00 93.56 276 SER A CA 1
ATOM 2136 C C . SER A 1 276 ? 18.747 5.686 4.893 1.00 93.56 276 SER A C 1
ATOM 2138 O O . SER A 1 276 ? 18.224 6.176 3.891 1.00 93.56 276 SER A O 1
ATOM 2140 N N . GLU A 1 277 ? 19.848 6.207 5.440 1.00 91.62 277 GLU A N 1
ATOM 2141 C CA . GLU A 1 277 ? 20.533 7.390 4.896 1.00 91.62 277 GLU A CA 1
ATOM 2142 C C . GLU A 1 277 ? 21.219 7.130 3.548 1.00 91.62 277 GLU A C 1
ATOM 2144 O O . GLU A 1 277 ? 21.372 8.050 2.746 1.00 91.62 277 GLU A O 1
ATOM 2149 N N . ASP A 1 278 ? 21.614 5.885 3.275 1.00 90.38 278 ASP A N 1
ATOM 2150 C CA . ASP A 1 278 ? 22.274 5.505 2.021 1.00 90.38 278 ASP A CA 1
ATOM 2151 C C . ASP A 1 278 ? 21.278 5.257 0.871 1.00 90.38 278 ASP A C 1
ATOM 2153 O O . ASP A 1 278 ? 21.686 5.127 -0.282 1.00 90.38 278 ASP A O 1
ATOM 2157 N N . GLN A 1 279 ? 19.975 5.213 1.167 1.00 92.94 279 GLN A N 1
ATOM 2158 C CA . GLN A 1 279 ? 18.884 5.028 0.204 1.00 92.94 279 GLN A CA 1
ATOM 2159 C C . GLN A 1 279 ? 17.753 6.034 0.466 1.00 92.94 279 GLN A C 1
ATOM 2161 O O . GLN A 1 279 ? 16.593 5.669 0.659 1.00 92.94 279 GLN A O 1
ATOM 2166 N N . ASN A 1 280 ? 18.101 7.322 0.488 1.00 96.06 280 ASN A N 1
ATOM 2167 C CA . ASN A 1 280 ? 17.186 8.415 0.828 1.00 96.06 280 ASN A CA 1
ATOM 2168 C C . ASN A 1 280 ? 16.807 9.322 -0.353 1.00 96.06 280 ASN A C 1
ATOM 2170 O O . ASN A 1 280 ? 16.147 10.345 -0.154 1.00 96.06 280 ASN A O 1
ATOM 2174 N N . ALA A 1 281 ? 17.190 8.965 -1.578 1.00 96.88 281 ALA A N 1
ATOM 2175 C CA . ALA A 1 281 ? 16.851 9.723 -2.773 1.00 96.88 281 ALA A CA 1
ATOM 2176 C C . ALA A 1 281 ? 16.646 8.827 -4.003 1.00 96.88 281 ALA A C 1
ATOM 2178 O O . ALA A 1 281 ? 17.198 7.734 -4.080 1.00 96.88 281 ALA A O 1
ATOM 2179 N N . LEU A 1 282 ? 15.862 9.289 -4.980 1.00 97.25 282 LEU A N 1
ATOM 2180 C CA . LEU A 1 282 ? 15.704 8.614 -6.272 1.00 97.25 282 LEU A CA 1
ATOM 2181 C C . LEU A 1 282 ? 16.924 8.870 -7.173 1.00 97.25 282 LEU A C 1
ATOM 2183 O O . LEU A 1 282 ? 17.510 9.958 -7.154 1.00 97.25 282 LEU A O 1
ATOM 2187 N N . ARG A 1 283 ? 17.299 7.875 -7.984 1.00 96.25 283 ARG A N 1
ATOM 2188 C CA . ARG A 1 283 ? 18.352 8.016 -8.998 1.00 96.25 283 ARG A CA 1
ATOM 2189 C C . ARG A 1 283 ? 17.914 8.937 -10.144 1.00 96.25 283 ARG A C 1
ATOM 2191 O O . ARG A 1 283 ? 16.787 8.841 -10.634 1.00 96.25 283 ARG A O 1
ATOM 2198 N N . ILE A 1 284 ? 18.825 9.784 -10.606 1.00 95.56 284 ILE A N 1
ATOM 2199 C CA . ILE A 1 284 ? 18.638 10.656 -11.780 1.00 95.56 284 ILE A CA 1
ATOM 2200 C C . ILE A 1 284 ? 19.099 9.976 -13.075 1.00 95.56 284 ILE A C 1
ATOM 2202 O O . ILE A 1 284 ? 18.834 10.481 -14.160 1.00 95.56 284 ILE A O 1
ATOM 2206 N N . SER A 1 285 ? 19.771 8.826 -12.961 1.00 95.06 285 SER A N 1
ATOM 2207 C CA . SER A 1 285 ? 20.086 7.926 -14.068 1.00 95.06 285 SER A CA 1
ATOM 2208 C C . SER A 1 285 ? 20.282 6.493 -13.571 1.00 95.06 285 SER A C 1
ATOM 2210 O O . SER A 1 285 ? 20.786 6.272 -12.469 1.00 95.06 285 SER A O 1
ATOM 2212 N N . ALA A 1 286 ? 19.963 5.503 -14.408 1.00 96.25 286 ALA A N 1
ATOM 2213 C CA . ALA A 1 286 ? 20.300 4.106 -14.129 1.00 96.25 286 ALA A CA 1
ATOM 2214 C C . ALA A 1 286 ? 21.825 3.851 -14.050 1.00 96.25 286 ALA A C 1
ATOM 2216 O O . ALA A 1 286 ? 22.257 2.903 -13.391 1.00 96.25 286 ALA A O 1
ATOM 2217 N N . LEU A 1 287 ? 22.666 4.723 -14.627 1.00 95.50 287 LEU A N 1
ATOM 2218 C CA . LEU A 1 287 ? 24.126 4.627 -14.488 1.00 95.50 287 LEU A CA 1
ATOM 2219 C C . LEU A 1 287 ? 24.657 4.975 -13.089 1.00 95.50 287 LEU A C 1
ATOM 2221 O O . LEU A 1 287 ? 25.834 4.743 -12.833 1.00 95.50 287 LEU A O 1
ATOM 2225 N N . GLU A 1 288 ? 23.837 5.483 -12.169 1.00 95.62 288 GLU A N 1
ATOM 2226 C CA . GLU A 1 288 ? 24.265 5.676 -10.775 1.00 95.62 288 GLU A CA 1
ATOM 2227 C C . GLU A 1 288 ? 24.338 4.349 -10.009 1.00 95.62 288 GLU A C 1
ATOM 2229 O O . GLU A 1 288 ? 25.128 4.197 -9.077 1.00 95.62 288 GLU A O 1
ATOM 2234 N N . THR A 1 289 ? 23.534 3.367 -10.418 1.00 96.31 289 THR A N 1
ATOM 2235 C CA . THR A 1 289 ? 23.342 2.113 -9.682 1.00 96.31 289 THR A CA 1
ATOM 2236 C C . THR A 1 289 ? 23.863 0.900 -10.444 1.00 96.31 289 THR A C 1
ATOM 2238 O O . THR A 1 289 ? 24.390 -0.029 -9.829 1.00 96.31 289 THR A O 1
ATOM 2241 N N . LEU A 1 290 ? 23.843 0.931 -11.779 1.00 96.69 290 LEU A N 1
ATOM 2242 C CA . LEU A 1 290 ? 24.393 -0.130 -12.627 1.00 96.69 290 LEU A CA 1
ATOM 2243 C C . LEU A 1 290 ? 25.893 -0.438 -12.386 1.00 96.69 290 LEU A C 1
ATOM 2245 O O . LEU A 1 290 ? 26.266 -1.615 -12.409 1.00 96.69 290 LEU A O 1
ATOM 2249 N N . PRO A 1 291 ? 26.778 0.531 -12.060 1.00 96.25 291 PRO A N 1
ATOM 2250 C CA . PRO A 1 291 ? 28.177 0.240 -11.742 1.00 96.25 291 PRO A CA 1
ATOM 2251 C C . PRO A 1 291 ? 28.369 -0.712 -10.554 1.00 96.25 291 PRO A C 1
ATOM 2253 O O . PRO A 1 291 ? 29.359 -1.450 -10.535 1.00 96.25 291 PRO A O 1
ATOM 2256 N N . LEU A 1 292 ? 27.424 -0.766 -9.604 1.00 95.75 292 LEU A N 1
ATOM 2257 C CA . LEU A 1 292 ? 27.458 -1.701 -8.469 1.00 95.75 292 LEU A CA 1
ATOM 2258 C C . LEU A 1 292 ? 27.504 -3.163 -8.936 1.00 95.75 292 LEU A C 1
ATOM 2260 O O . LEU A 1 292 ? 28.196 -3.990 -8.336 1.00 95.75 292 LEU A O 1
ATOM 2264 N N . VAL A 1 293 ? 26.836 -3.467 -10.051 1.00 97.12 293 VAL A N 1
ATOM 2265 C CA . VAL A 1 293 ? 26.863 -4.789 -10.684 1.00 97.12 293 VAL A CA 1
ATOM 2266 C C . VAL A 1 293 ? 28.271 -5.101 -11.181 1.00 97.12 293 VAL A C 1
ATOM 2268 O O . VAL A 1 293 ? 28.852 -6.119 -10.807 1.00 97.12 293 VAL A O 1
ATOM 2271 N N . THR A 1 294 ? 28.874 -4.197 -11.958 1.00 96.12 294 THR A N 1
ATOM 2272 C CA . THR A 1 294 ? 30.237 -4.405 -12.480 1.00 96.12 294 THR A CA 1
ATOM 2273 C C . THR A 1 294 ? 31.271 -4.535 -11.361 1.00 96.12 294 THR A C 1
ATOM 2275 O O . THR A 1 294 ? 32.166 -5.375 -11.437 1.00 96.12 294 THR A O 1
ATOM 2278 N N . ASN A 1 295 ? 31.117 -3.766 -10.278 1.00 95.88 295 ASN A N 1
ATOM 2279 C CA . ASN A 1 295 ? 31.955 -3.870 -9.085 1.00 95.88 295 ASN A CA 1
ATOM 2280 C C . ASN A 1 295 ? 31.806 -5.229 -8.396 1.00 95.88 295 ASN A C 1
ATOM 2282 O O . ASN A 1 295 ? 32.793 -5.764 -7.897 1.00 95.88 295 ASN A O 1
ATOM 2286 N N . THR A 1 296 ? 30.609 -5.814 -8.415 1.00 97.06 296 THR A N 1
ATOM 2287 C CA . THR A 1 296 ? 30.359 -7.160 -7.888 1.00 97.06 296 THR A CA 1
ATOM 2288 C C . THR A 1 296 ? 31.102 -8.215 -8.708 1.00 97.06 296 THR A C 1
ATOM 2290 O O . THR A 1 296 ? 31.860 -8.993 -8.128 1.00 97.06 296 THR A O 1
ATOM 2293 N N . TYR A 1 297 ? 31.009 -8.189 -10.045 1.00 96.44 297 TYR A N 1
ATOM 2294 C CA . TYR A 1 297 ? 31.804 -9.083 -10.906 1.00 96.44 297 TYR A CA 1
ATOM 2295 C C . TYR A 1 297 ? 33.310 -8.965 -10.613 1.00 96.44 297 TYR A C 1
ATOM 2297 O O . TYR A 1 297 ? 33.975 -9.977 -10.381 1.00 96.44 297 TYR A O 1
ATOM 2305 N N . ARG A 1 298 ? 33.838 -7.734 -10.518 1.00 95.75 298 ARG A N 1
ATOM 2306 C CA . ARG A 1 298 ? 35.253 -7.487 -10.181 1.00 95.75 298 ARG A CA 1
ATOM 2307 C C . ARG A 1 298 ? 35.632 -8.024 -8.802 1.00 95.75 298 ARG A C 1
ATOM 2309 O O . ARG A 1 298 ? 36.662 -8.680 -8.668 1.00 95.75 298 ARG A O 1
ATOM 2316 N N . LYS A 1 299 ? 34.803 -7.780 -7.781 1.00 97.31 299 LYS A N 1
ATOM 2317 C CA . LYS A 1 299 ? 35.016 -8.265 -6.407 1.00 97.31 299 LYS A CA 1
ATOM 2318 C C . LYS A 1 299 ? 35.122 -9.790 -6.363 1.00 97.31 299 LYS A C 1
ATOM 2320 O O . LYS A 1 299 ? 35.956 -10.323 -5.636 1.00 97.31 299 LYS A O 1
ATOM 2325 N N . HIS A 1 300 ? 34.318 -10.476 -7.170 1.00 97.12 300 HIS A N 1
ATOM 2326 C CA . HIS A 1 300 ? 34.342 -11.932 -7.301 1.00 97.12 300 HIS A CA 1
ATOM 2327 C C . HIS A 1 300 ? 35.382 -12.452 -8.306 1.00 97.12 300 HIS A C 1
ATOM 2329 O O . HIS A 1 300 ? 35.442 -13.656 -8.534 1.00 97.12 300 HIS A O 1
ATOM 2335 N N . LYS A 1 301 ? 36.234 -11.577 -8.864 1.00 96.31 301 LYS A N 1
ATOM 2336 C CA . LYS A 1 301 ? 37.273 -11.913 -9.855 1.00 96.31 301 LYS A CA 1
ATOM 2337 C C . LYS A 1 301 ? 36.715 -12.605 -11.106 1.00 96.31 301 LYS A C 1
ATOM 2339 O O . LYS A 1 301 ? 37.380 -13.446 -11.704 1.00 96.31 301 LYS A O 1
ATOM 2344 N N . LEU A 1 302 ? 35.493 -12.249 -11.489 1.00 95.75 302 LEU A N 1
ATOM 2345 C CA . LEU A 1 302 ? 34.844 -12.718 -12.706 1.00 95.75 302 LEU A CA 1
ATOM 2346 C C . LEU A 1 302 ? 35.110 -11.738 -13.852 1.00 95.75 302 LEU A C 1
ATOM 2348 O O . LEU A 1 302 ? 35.251 -10.531 -13.633 1.00 95.75 302 LEU A O 1
ATOM 2352 N N . THR A 1 303 ? 35.131 -12.250 -15.083 1.00 93.81 303 THR A N 1
ATOM 2353 C CA . THR A 1 303 ? 35.103 -11.411 -16.286 1.00 93.81 303 THR A CA 1
ATOM 2354 C C . THR A 1 303 ? 33.838 -10.564 -16.262 1.00 93.81 303 THR A C 1
ATOM 2356 O O . THR A 1 303 ? 32.749 -11.098 -16.060 1.00 93.81 303 THR A O 1
ATOM 2359 N N . VAL A 1 304 ? 33.975 -9.249 -16.442 1.00 95.44 304 VAL A N 1
ATOM 2360 C CA . VAL A 1 304 ? 32.821 -8.347 -16.453 1.00 95.44 304 VAL A CA 1
ATOM 2361 C C . VAL A 1 304 ? 32.198 -8.376 -17.851 1.00 95.44 304 VAL A C 1
ATOM 2363 O O . VAL A 1 304 ? 32.858 -7.921 -18.787 1.00 95.44 304 VAL A O 1
ATOM 2366 N N . PRO A 1 305 ? 30.975 -8.911 -18.019 1.00 95.81 305 PRO A N 1
ATOM 2367 C CA . PRO A 1 305 ? 30.287 -8.871 -19.303 1.00 95.81 305 PRO A CA 1
ATOM 2368 C C . PRO A 1 305 ? 29.820 -7.442 -19.610 1.00 95.81 305 PRO A C 1
ATOM 2370 O O . PRO A 1 305 ? 29.872 -6.555 -18.750 1.00 95.81 305 PRO A O 1
ATOM 2373 N N . ILE A 1 306 ? 29.308 -7.224 -20.822 1.00 98.00 306 ILE A N 1
ATOM 2374 C CA . ILE A 1 306 ? 28.476 -6.047 -21.085 1.00 98.00 306 ILE A CA 1
ATOM 2375 C C . ILE A 1 306 ? 27.254 -6.170 -20.172 1.00 98.00 306 ILE A C 1
ATOM 2377 O O . ILE A 1 306 ? 26.611 -7.217 -20.142 1.00 98.00 306 ILE A O 1
ATOM 2381 N N . VAL A 1 307 ? 26.937 -5.133 -19.405 1.00 98.19 307 VAL A N 1
ATOM 2382 C CA . VAL A 1 307 ? 25.745 -5.125 -18.545 1.00 98.19 307 VAL A CA 1
ATOM 2383 C C . VAL A 1 307 ? 24.816 -4.012 -18.976 1.00 98.19 307 VAL A C 1
ATOM 2385 O O . VAL A 1 307 ? 25.272 -2.936 -19.366 1.00 98.19 307 VAL A O 1
ATOM 2388 N N . PHE A 1 308 ? 23.515 -4.255 -18.894 1.00 98.56 308 PHE A N 1
ATOM 2389 C CA . PHE A 1 308 ? 22.524 -3.236 -19.191 1.00 98.56 308 PHE A CA 1
ATOM 2390 C C . PHE A 1 308 ? 21.326 -3.296 -18.253 1.00 98.56 308 PHE A C 1
ATOM 2392 O O . PHE A 1 308 ? 21.050 -4.318 -17.630 1.00 98.56 308 PHE A O 1
ATOM 2399 N N . GLU A 1 309 ? 20.612 -2.182 -18.177 1.00 98.44 309 GLU A N 1
ATOM 2400 C CA . GLU A 1 309 ? 19.339 -2.056 -17.482 1.00 98.44 309 GLU A CA 1
ATOM 2401 C C . GLU A 1 309 ? 18.404 -1.173 -18.308 1.00 98.44 309 GLU A C 1
ATOM 2403 O O . GLU A 1 309 ? 18.813 -0.116 -18.795 1.00 98.44 309 GLU A O 1
ATOM 2408 N N . ILE A 1 310 ? 17.140 -1.582 -18.432 1.00 98.25 310 ILE A N 1
ATOM 2409 C CA . ILE A 1 310 ? 16.061 -0.698 -18.877 1.00 98.25 310 ILE A CA 1
ATOM 2410 C C . ILE A 1 310 ? 15.239 -0.311 -17.655 1.00 98.25 310 ILE A C 1
ATOM 2412 O O . ILE A 1 310 ? 14.536 -1.136 -17.071 1.00 98.25 310 ILE A O 1
ATOM 2416 N N . GLY A 1 311 ? 15.312 0.956 -17.259 1.00 96.38 311 GLY A N 1
ATOM 2417 C CA . GLY A 1 311 ? 14.730 1.405 -16.003 1.00 96.38 311 GLY A CA 1
ATOM 2418 C C . GLY A 1 311 ? 14.306 2.863 -16.018 1.00 96.38 311 GLY A C 1
ATOM 2419 O O . GLY A 1 311 ? 14.521 3.591 -16.984 1.00 96.38 311 GLY A O 1
ATOM 2420 N N . LYS A 1 312 ? 13.669 3.283 -14.921 1.00 96.75 312 LYS A N 1
ATOM 2421 C CA . LYS A 1 312 ? 13.296 4.684 -14.721 1.00 96.75 312 LYS A CA 1
ATOM 2422 C C . LYS A 1 312 ? 14.435 5.493 -14.105 1.00 96.75 312 LYS A C 1
ATOM 2424 O O . LYS A 1 312 ? 15.182 4.971 -13.268 1.00 96.75 312 LYS A O 1
ATOM 2429 N N . SER A 1 313 ? 14.482 6.767 -14.462 1.00 96.19 313 SER A N 1
ATOM 2430 C CA . SER A 1 313 ? 15.158 7.835 -13.733 1.00 96.19 313 SER A CA 1
ATOM 2431 C C . SER A 1 313 ? 14.180 8.962 -13.413 1.00 96.19 313 SER A C 1
ATOM 2433 O O . SER A 1 313 ? 13.115 9.073 -14.030 1.00 96.19 313 SER A O 1
ATOM 2435 N N . PHE A 1 314 ? 14.528 9.769 -12.412 1.00 97.06 314 PHE A N 1
ATOM 2436 C CA . PHE A 1 314 ? 13.623 10.747 -11.818 1.00 97.06 314 PHE A CA 1
ATOM 2437 C C . PHE A 1 314 ? 14.304 12.108 -11.719 1.00 97.06 314 PHE A C 1
ATOM 2439 O O . PHE A 1 314 ? 15.339 12.239 -11.067 1.00 97.06 314 PHE A O 1
ATOM 2446 N N . LEU A 1 315 ? 13.711 13.133 -12.327 1.00 95.06 315 LEU A N 1
ATOM 2447 C CA . LEU A 1 315 ? 14.217 14.507 -12.296 1.00 95.06 315 LEU A CA 1
ATOM 2448 C C . LEU A 1 315 ? 13.203 15.410 -11.598 1.00 95.06 315 LEU A C 1
ATOM 2450 O O . LEU A 1 315 ? 12.027 15.366 -11.921 1.00 95.06 315 LEU A O 1
ATOM 2454 N N . ARG A 1 316 ? 13.648 16.235 -10.646 1.00 93.62 316 ARG A N 1
ATOM 2455 C CA . ARG A 1 316 ? 12.801 17.102 -9.808 1.00 93.62 316 ARG A CA 1
ATOM 2456 C C . ARG A 1 316 ? 12.332 18.375 -10.515 1.00 93.62 316 ARG A C 1
ATOM 2458 O O . ARG A 1 316 ? 11.222 18.827 -10.248 1.00 93.62 316 ARG A O 1
ATOM 2465 N N . GLN A 1 317 ? 13.188 18.989 -11.336 1.00 84.31 317 GLN A N 1
ATOM 2466 C CA . GLN A 1 317 ? 12.821 20.184 -12.108 1.00 84.31 317 GLN A CA 1
ATOM 2467 C C . GLN A 1 317 ? 11.761 19.776 -13.135 1.00 84.31 317 GLN A C 1
ATOM 2469 O O . GLN A 1 317 ? 12.046 18.921 -13.966 1.00 84.31 317 GLN A O 1
ATOM 2474 N N . ASP A 1 318 ? 10.551 20.333 -13.015 1.00 85.50 318 ASP A N 1
ATOM 2475 C CA . ASP A 1 318 ? 9.356 19.922 -13.765 1.00 85.50 318 ASP A CA 1
ATOM 2476 C C . ASP A 1 318 ? 9.139 18.405 -13.755 1.00 85.50 318 ASP A C 1
ATOM 2478 O O . ASP A 1 318 ? 9.149 17.794 -14.815 1.00 85.50 318 ASP A O 1
ATOM 2482 N N . TYR A 1 319 ? 8.996 17.827 -12.550 1.00 93.25 319 TYR A N 1
ATOM 2483 C CA . TYR A 1 319 ? 9.003 16.382 -12.261 1.00 93.25 319 TYR A CA 1
ATOM 2484 C C . TYR A 1 319 ? 8.827 15.463 -13.482 1.00 93.25 319 TYR A C 1
ATOM 2486 O O . TYR A 1 319 ? 7.731 15.353 -14.037 1.00 93.25 319 TYR A O 1
ATOM 2494 N N . GLN A 1 320 ? 9.904 14.772 -13.863 1.00 94.12 320 GLN A N 1
ATOM 2495 C CA . GLN A 1 320 ? 9.915 13.859 -15.006 1.00 94.12 320 GLN A CA 1
ATOM 2496 C C . GLN A 1 320 ? 10.329 12.456 -14.589 1.00 94.12 320 GLN A C 1
ATOM 2498 O O . GLN A 1 320 ? 11.301 12.271 -13.854 1.00 94.12 320 GLN A O 1
ATOM 2503 N N . GLU A 1 321 ? 9.627 11.472 -15.145 1.00 95.44 321 GLU A N 1
ATOM 2504 C CA . GLU A 1 321 ? 10.018 10.068 -15.113 1.00 95.44 321 GLU A CA 1
ATOM 2505 C C . GLU A 1 321 ? 10.452 9.648 -16.511 1.00 95.44 321 GLU A C 1
ATOM 2507 O O . GLU A 1 321 ? 9.628 9.494 -17.417 1.00 95.44 321 GLU A O 1
ATOM 2512 N N . LEU A 1 322 ? 11.755 9.469 -16.695 1.00 95.06 322 LEU A N 1
ATOM 2513 C CA . LEU A 1 322 ? 12.313 9.053 -17.974 1.00 95.06 322 LEU A CA 1
ATOM 2514 C C . LEU A 1 322 ? 12.573 7.553 -17.941 1.00 95.06 322 LEU A C 1
ATOM 2516 O O . LEU A 1 322 ? 12.973 7.007 -16.916 1.00 95.06 322 LEU A O 1
ATOM 2520 N N . ARG A 1 323 ? 12.335 6.876 -19.065 1.00 96.81 323 ARG A N 1
ATOM 2521 C CA . ARG A 1 323 ? 12.745 5.482 -19.257 1.00 96.81 323 ARG A CA 1
ATOM 2522 C C . ARG A 1 323 ? 14.008 5.453 -20.098 1.00 96.81 323 ARG A C 1
ATOM 2524 O O . ARG A 1 323 ? 14.046 6.018 -21.194 1.00 96.81 323 ARG A O 1
ATOM 2531 N N . GLU A 1 324 ? 15.035 4.814 -19.566 1.00 97.31 324 GLU A N 1
ATOM 2532 C CA . GLU A 1 324 ? 16.370 4.783 -20.146 1.00 97.31 324 GLU A CA 1
ATOM 2533 C C . GLU A 1 324 ? 16.874 3.347 -20.269 1.00 97.31 324 GLU A C 1
ATOM 2535 O O . GLU A 1 324 ? 16.712 2.541 -19.357 1.00 97.31 324 GLU A O 1
ATOM 2540 N N . LEU A 1 325 ? 17.509 3.059 -21.404 1.00 98.31 325 LEU A N 1
ATOM 2541 C CA . LEU A 1 325 ? 18.429 1.949 -21.586 1.00 98.31 325 LEU A CA 1
ATOM 2542 C C . LEU A 1 325 ? 19.819 2.440 -21.178 1.00 98.31 325 LEU A C 1
ATOM 2544 O O . LEU A 1 325 ? 20.421 3.242 -21.894 1.00 98.31 325 LEU A O 1
ATOM 2548 N N . ALA A 1 326 ? 20.319 1.961 -20.046 1.00 98.31 326 ALA A N 1
ATOM 2549 C CA . ALA A 1 326 ? 21.681 2.197 -19.592 1.00 98.31 326 ALA A CA 1
ATOM 2550 C C . ALA A 1 326 ? 22.540 0.965 -19.876 1.00 98.31 326 ALA A C 1
ATOM 2552 O O . ALA A 1 326 ? 22.147 -0.151 -19.549 1.00 98.31 326 ALA A O 1
ATOM 2553 N N . VAL A 1 327 ? 23.713 1.166 -20.472 1.00 98.44 327 VAL A N 1
ATOM 2554 C CA . VAL A 1 327 ? 24.640 0.093 -20.855 1.00 98.44 327 VAL A CA 1
ATOM 2555 C C . VAL A 1 327 ? 26.033 0.432 -20.352 1.00 98.44 327 VAL A C 1
ATOM 2557 O O . VAL A 1 327 ? 26.481 1.567 -20.504 1.00 98.44 327 VAL A O 1
ATOM 2560 N N . ILE A 1 328 ? 26.731 -0.550 -19.783 1.00 98.00 328 ILE A N 1
ATOM 2561 C CA . ILE A 1 328 ? 28.155 -0.473 -19.455 1.00 98.00 328 ILE A CA 1
ATOM 2562 C C . ILE A 1 328 ? 28.891 -1.544 -20.257 1.00 98.00 328 ILE A C 1
ATOM 2564 O O . ILE A 1 328 ? 28.634 -2.737 -20.103 1.00 98.00 328 ILE A O 1
ATOM 2568 N N . ASP A 1 329 ? 29.845 -1.099 -21.065 1.00 96.56 329 ASP A N 1
ATOM 2569 C CA . ASP A 1 329 ? 30.744 -1.931 -21.853 1.00 96.56 329 ASP A CA 1
ATOM 2570 C C . ASP A 1 329 ? 32.175 -1.404 -21.691 1.00 96.56 329 ASP A C 1
ATOM 2572 O O . ASP A 1 329 ? 32.511 -0.287 -22.088 1.00 96.56 329 ASP A O 1
ATOM 2576 N N . GLN A 1 330 ? 33.023 -2.215 -21.061 1.00 90.25 330 GLN A N 1
ATOM 2577 C CA . GLN A 1 330 ? 34.421 -1.871 -20.785 1.00 90.25 330 GLN A CA 1
ATOM 2578 C C . GLN A 1 330 ? 35.361 -2.208 -21.944 1.00 90.25 330 GLN A C 1
ATOM 2580 O O . GLN A 1 330 ? 36.538 -1.864 -21.875 1.00 90.25 330 GLN A O 1
ATOM 2585 N N . THR A 1 331 ? 34.859 -2.894 -22.972 1.00 90.00 331 THR A N 1
ATOM 2586 C CA . THR A 1 331 ? 35.640 -3.317 -24.133 1.00 90.00 331 THR A CA 1
ATOM 2587 C C . THR A 1 331 ? 35.531 -2.291 -25.252 1.00 90.00 331 THR A C 1
ATOM 2589 O O . THR A 1 331 ? 36.508 -1.598 -25.533 1.00 90.00 331 THR A O 1
ATOM 2592 N N . ASP A 1 332 ? 34.345 -2.129 -25.842 1.00 92.81 332 ASP A N 1
ATOM 2593 C CA . ASP A 1 332 ? 34.102 -1.159 -26.904 1.00 92.81 332 ASP A CA 1
ATOM 2594 C C . ASP A 1 332 ? 32.643 -0.682 -26.922 1.00 92.81 332 ASP A C 1
ATOM 2596 O O . ASP A 1 332 ? 31.822 -1.042 -27.773 1.00 92.81 332 ASP A O 1
ATOM 2600 N N . VAL A 1 333 ? 32.346 0.239 -26.002 1.00 94.94 333 VAL A N 1
ATOM 2601 C CA . VAL A 1 333 ? 31.028 0.871 -25.877 1.00 94.94 333 VAL A CA 1
ATOM 2602 C C . VAL A 1 333 ? 30.537 1.525 -27.175 1.00 94.94 333 VAL A C 1
ATOM 2604 O O . VAL A 1 333 ? 29.330 1.620 -27.406 1.00 94.94 333 VAL A O 1
ATOM 2607 N N . ARG A 1 334 ? 31.449 1.979 -28.048 1.00 94.44 334 ARG A N 1
ATOM 2608 C CA . ARG A 1 334 ? 31.081 2.626 -29.315 1.00 94.44 334 ARG A CA 1
ATOM 2609 C C . ARG A 1 334 ? 30.588 1.602 -30.322 1.00 94.44 334 ARG A C 1
ATOM 2611 O O . ARG A 1 334 ? 29.619 1.899 -31.020 1.00 94.44 334 ARG A O 1
ATOM 2618 N N . THR A 1 335 ? 31.216 0.431 -30.372 1.00 95.88 335 THR A N 1
ATOM 2619 C CA . THR A 1 335 ? 30.766 -0.691 -31.202 1.00 95.88 335 THR A CA 1
ATOM 2620 C C . THR A 1 335 ? 29.440 -1.255 -30.700 1.00 95.88 335 THR A C 1
ATOM 2622 O O . THR A 1 335 ? 28.540 -1.499 -31.504 1.00 95.88 335 THR A O 1
ATOM 2625 N N . THR A 1 336 ? 29.247 -1.365 -29.384 1.00 96.75 336 THR A N 1
ATOM 2626 C CA . THR A 1 336 ? 27.950 -1.769 -28.814 1.00 96.75 336 THR A CA 1
ATOM 2627 C C . THR A 1 336 ? 26.842 -0.768 -29.165 1.00 96.75 336 THR A C 1
ATOM 2629 O O . THR A 1 336 ? 25.774 -1.158 -29.642 1.00 96.75 336 THR A O 1
ATOM 2632 N N . LEU A 1 337 ? 27.109 0.538 -29.032 1.00 97.06 337 LEU A N 1
ATOM 2633 C CA . LEU A 1 337 ? 26.171 1.592 -29.433 1.00 97.06 337 LEU A CA 1
ATOM 2634 C C . LEU A 1 337 ? 25.864 1.556 -30.939 1.00 97.06 337 LEU A C 1
ATOM 2636 O O . LEU A 1 337 ? 24.700 1.648 -31.327 1.00 97.06 337 LEU A O 1
ATOM 2640 N N . SER A 1 338 ? 26.884 1.449 -31.796 1.00 95.88 338 SER A N 1
ATOM 2641 C CA . SER A 1 338 ? 26.695 1.459 -33.250 1.00 95.88 338 SER A CA 1
ATOM 2642 C C . SER A 1 338 ? 25.924 0.230 -33.730 1.00 95.88 338 SER A C 1
ATOM 2644 O O . SER A 1 338 ? 25.032 0.374 -34.565 1.00 95.88 338 SER A O 1
ATOM 2646 N N . THR A 1 339 ? 26.190 -0.941 -33.143 1.00 95.25 339 THR A N 1
ATOM 2647 C CA . THR A 1 339 ? 25.476 -2.196 -33.420 1.00 95.25 339 THR A CA 1
ATOM 2648 C C . THR A 1 339 ? 23.998 -2.076 -33.061 1.00 95.25 339 THR A C 1
ATOM 2650 O O . THR A 1 339 ? 23.137 -2.390 -33.883 1.00 95.25 339 THR A O 1
ATOM 2653 N N . LEU A 1 340 ? 23.683 -1.543 -31.874 1.00 95.88 340 LEU A N 1
ATOM 2654 C CA . LEU A 1 340 ? 22.300 -1.304 -31.457 1.00 95.88 340 LEU A CA 1
ATOM 2655 C C . LEU A 1 340 ? 21.589 -0.310 -32.388 1.00 95.88 340 LEU A C 1
ATOM 2657 O O . LEU A 1 340 ? 20.477 -0.566 -32.846 1.00 95.88 340 LEU A O 1
ATOM 2661 N N . MET A 1 341 ? 22.227 0.821 -32.701 1.00 95.56 341 MET A N 1
ATOM 2662 C CA . MET A 1 341 ? 21.647 1.838 -33.585 1.00 95.56 341 MET A CA 1
ATOM 2663 C C . MET A 1 341 ? 21.409 1.302 -34.996 1.00 95.56 341 MET A C 1
ATOM 2665 O O . MET A 1 341 ? 20.379 1.603 -35.601 1.00 95.56 341 MET A O 1
ATOM 2669 N N . GLN A 1 342 ? 22.325 0.473 -35.501 1.00 93.06 342 GLN A N 1
ATOM 2670 C CA . GLN A 1 342 ? 22.161 -0.224 -36.767 1.00 93.06 342 GLN A CA 1
ATOM 2671 C C . GLN A 1 342 ? 20.965 -1.177 -36.711 1.00 93.06 342 GLN A C 1
ATOM 2673 O O . GLN A 1 342 ? 20.099 -1.083 -37.574 1.00 93.06 342 GLN A O 1
ATOM 2678 N N . ALA A 1 343 ? 20.859 -2.027 -35.685 1.00 92.25 343 ALA A N 1
ATOM 2679 C CA . ALA A 1 343 ? 19.735 -2.953 -35.515 1.00 92.25 343 ALA A CA 1
ATOM 2680 C C . ALA A 1 343 ? 18.373 -2.233 -35.443 1.00 92.25 343 ALA A C 1
ATOM 2682 O O . ALA A 1 343 ? 17.374 -2.710 -35.982 1.00 92.25 343 ALA A O 1
ATOM 2683 N N . LEU A 1 344 ? 18.345 -1.039 -34.844 1.00 93.56 344 LEU A N 1
ATOM 2684 C CA . LEU A 1 344 ? 17.167 -0.170 -34.790 1.00 93.56 344 LEU A CA 1
ATOM 2685 C C . LEU A 1 344 ? 16.908 0.623 -36.084 1.00 93.56 344 LEU A C 1
ATOM 2687 O O . LEU A 1 344 ? 15.870 1.282 -36.187 1.00 93.56 344 LEU A O 1
ATOM 2691 N N . GLY A 1 345 ? 17.832 0.601 -37.048 1.00 93.00 345 GLY A N 1
ATOM 2692 C CA . GLY A 1 345 ? 17.774 1.390 -38.282 1.00 93.00 345 GLY A CA 1
ATOM 2693 C C . GLY A 1 345 ? 17.881 2.903 -38.059 1.00 93.00 345 GLY A C 1
ATOM 2694 O O . GLY A 1 345 ? 17.397 3.691 -38.874 1.00 93.00 345 GLY A O 1
ATOM 2695 N N . ILE A 1 346 ? 18.501 3.329 -36.957 1.00 94.00 346 ILE A N 1
ATOM 2696 C CA . ILE A 1 346 ? 18.608 4.736 -36.563 1.00 94.00 346 ILE A CA 1
ATOM 2697 C C . ILE A 1 346 ? 19.949 5.303 -37.034 1.00 94.00 346 ILE A C 1
ATOM 2699 O O . ILE A 1 346 ? 21.022 4.909 -36.579 1.00 94.00 346 ILE A O 1
ATOM 2703 N N . LYS A 1 347 ? 19.897 6.304 -37.920 1.00 93.12 347 LYS A N 1
ATOM 2704 C CA . LYS A 1 347 ? 21.072 7.112 -38.274 1.00 93.12 347 LYS A CA 1
ATOM 2705 C C . LYS A 1 347 ? 21.291 8.180 -37.205 1.00 93.12 347 LYS A C 1
ATOM 2707 O O . LYS A 1 347 ? 20.468 9.083 -37.059 1.00 93.12 347 LYS A O 1
ATOM 2712 N N . TYR A 1 348 ? 22.415 8.106 -36.503 1.00 95.31 348 TYR A N 1
ATOM 2713 C CA . TYR A 1 348 ? 22.758 9.019 -35.413 1.00 95.31 348 TYR A CA 1
ATOM 2714 C C . TYR A 1 348 ? 24.084 9.744 -35.673 1.00 95.31 348 TYR A C 1
ATOM 2716 O O . TYR A 1 348 ? 24.860 9.380 -36.558 1.00 95.31 348 TYR A O 1
ATOM 2724 N N . ARG A 1 349 ? 24.337 10.799 -34.900 1.00 94.56 349 ARG A N 1
ATOM 2725 C CA . ARG A 1 349 ? 25.620 11.502 -34.822 1.00 94.56 349 ARG A CA 1
ATOM 2726 C C . ARG A 1 349 ? 25.970 11.728 -33.358 1.00 94.56 349 ARG A C 1
ATOM 2728 O O . ARG A 1 349 ? 25.093 11.765 -32.498 1.00 94.56 349 ARG A O 1
ATOM 2735 N N . LEU A 1 350 ? 27.258 11.897 -33.094 1.00 94.12 350 LEU A N 1
ATOM 2736 C CA . LEU A 1 350 ? 27.763 12.263 -31.778 1.00 94.12 350 LEU A CA 1
ATOM 2737 C C . LEU A 1 350 ? 28.094 13.751 -31.780 1.00 94.12 350 LEU A C 1
ATOM 2739 O O . LEU A 1 350 ? 28.859 14.209 -32.630 1.00 94.12 350 LEU A O 1
ATOM 2743 N N . LYS A 1 351 ? 27.526 14.499 -30.837 1.00 92.56 351 LYS A N 1
ATOM 2744 C CA . LYS A 1 351 ? 27.831 15.915 -30.639 1.00 92.56 351 LYS A CA 1
ATOM 2745 C C . LYS A 1 351 ? 28.601 16.060 -29.332 1.00 92.56 351 LYS A C 1
ATOM 2747 O O . LYS A 1 351 ? 28.186 15.558 -28.293 1.00 92.56 351 LYS A O 1
ATOM 2752 N N . ARG A 1 352 ? 29.763 16.708 -29.395 1.00 88.94 352 ARG A N 1
ATOM 2753 C CA . ARG A 1 352 ? 30.563 16.998 -28.205 1.00 88.94 352 ARG A CA 1
ATOM 2754 C C . ARG A 1 352 ? 30.056 18.291 -27.581 1.00 88.94 352 ARG A C 1
ATOM 2756 O O . ARG A 1 352 ? 30.035 19.321 -28.249 1.00 88.94 352 ARG A O 1
ATOM 2763 N N . GLU A 1 353 ? 29.655 18.214 -26.325 1.00 81.19 353 GLU A N 1
ATOM 2764 C CA . GLU A 1 353 ? 29.303 19.355 -25.482 1.00 81.19 353 GLU A CA 1
ATOM 2765 C C . GLU A 1 353 ? 30.327 19.463 -24.345 1.00 81.19 353 GLU A C 1
ATOM 2767 O O . GLU A 1 353 ? 31.145 18.556 -24.167 1.00 81.19 353 GLU A O 1
ATOM 2772 N N . GLU A 1 354 ? 30.331 20.580 -23.611 1.00 67.94 354 GLU A N 1
ATOM 2773 C CA . GLU A 1 354 ? 31.408 20.932 -22.666 1.00 67.94 354 GLU A CA 1
ATOM 2774 C C . GLU A 1 354 ? 31.751 19.802 -21.680 1.00 67.94 354 GLU A C 1
ATOM 2776 O O . GLU A 1 354 ? 32.929 19.568 -21.425 1.00 67.94 354 GLU A O 1
ATOM 2781 N N . ASN A 1 355 ? 30.749 19.038 -21.219 1.00 66.19 355 ASN A N 1
ATOM 2782 C CA . ASN A 1 355 ? 30.915 17.981 -20.212 1.00 66.19 355 ASN A CA 1
ATOM 2783 C C . ASN A 1 355 ? 30.383 16.593 -20.628 1.00 66.19 355 ASN A C 1
ATOM 2785 O O . ASN A 1 355 ? 30.420 15.663 -19.823 1.00 66.19 355 ASN A O 1
ATOM 2789 N N . ALA A 1 356 ? 29.875 16.421 -21.855 1.00 78.88 356 ALA A N 1
ATOM 2790 C CA . ALA A 1 356 ? 29.284 15.154 -22.296 1.00 78.88 356 ALA A CA 1
ATOM 2791 C C . ALA A 1 356 ? 29.335 14.971 -23.820 1.00 78.88 356 ALA A C 1
ATOM 2793 O O . ALA A 1 356 ? 29.391 15.934 -24.585 1.00 78.88 356 ALA A O 1
ATOM 2794 N N . VAL A 1 357 ? 29.279 13.717 -24.276 1.00 92.62 357 VAL A N 1
ATOM 2795 C CA . VAL A 1 357 ? 29.017 13.398 -25.684 1.00 92.62 357 VAL A CA 1
ATOM 2796 C C . VAL A 1 357 ? 27.543 13.038 -25.807 1.00 92.62 357 VAL A C 1
ATOM 2798 O O . VAL A 1 357 ? 27.109 12.021 -25.272 1.00 92.62 357 VAL A O 1
ATOM 2801 N N . THR A 1 358 ? 26.766 13.866 -26.496 1.00 95.12 358 THR A N 1
ATOM 2802 C CA . THR A 1 358 ? 25.341 13.614 -26.721 1.00 95.12 358 THR A CA 1
ATOM 2803 C C . THR A 1 358 ? 25.134 12.778 -27.978 1.00 95.12 358 THR A C 1
ATOM 2805 O O . THR A 1 358 ? 25.809 12.949 -29.000 1.00 95.12 358 THR A O 1
ATOM 2808 N N . VAL A 1 359 ? 24.192 11.842 -27.892 1.00 96.12 359 VAL A N 1
ATOM 2809 C CA . VAL A 1 359 ? 23.753 10.996 -29.001 1.00 96.12 359 VAL A CA 1
ATOM 2810 C C . VAL A 1 359 ? 22.509 11.639 -29.599 1.00 96.12 359 VAL A C 1
ATOM 2812 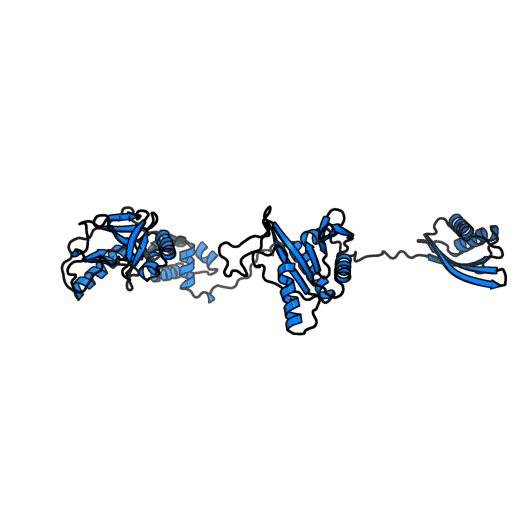O O . VAL A 1 359 ? 21.496 11.794 -28.919 1.00 96.12 359 VAL A O 1
ATOM 2815 N N . VAL A 1 360 ? 22.580 12.039 -30.869 1.00 95.19 360 VAL A N 1
ATOM 2816 C CA . VAL A 1 360 ? 21.493 12.765 -31.542 1.00 95.19 360 VAL A CA 1
ATOM 2817 C C . VAL A 1 360 ? 21.115 12.110 -32.866 1.00 95.19 360 VAL A C 1
ATOM 2819 O O . VAL A 1 360 ? 21.978 11.635 -33.604 1.00 95.19 360 VAL A O 1
ATOM 2822 N N . ALA A 1 361 ? 19.826 12.117 -33.198 1.00 92.88 361 ALA A N 1
ATOM 2823 C CA . ALA A 1 361 ? 19.305 11.676 -34.491 1.00 92.88 361 ALA A CA 1
ATOM 2824 C C . ALA A 1 361 ? 18.406 12.769 -35.080 1.00 92.88 361 ALA A C 1
ATOM 2826 O O . ALA A 1 361 ? 17.339 13.081 -34.550 1.00 92.88 361 ALA A O 1
ATOM 2827 N N . GLY A 1 362 ? 18.866 13.401 -36.165 1.00 88.00 362 GLY A N 1
ATOM 2828 C CA . GLY A 1 362 ? 18.238 14.620 -36.679 1.00 88.00 362 GLY A CA 1
ATOM 2829 C C . GLY A 1 362 ? 18.279 15.734 -35.629 1.00 88.00 362 GLY A C 1
ATOM 2830 O O . GLY A 1 362 ? 19.359 16.149 -35.217 1.00 88.00 362 GLY A O 1
ATOM 2831 N N . THR A 1 363 ? 17.107 16.192 -35.191 1.00 88.00 363 THR A N 1
ATOM 2832 C CA . THR A 1 363 ? 16.929 17.177 -34.109 1.00 88.00 363 THR A CA 1
ATOM 2833 C C . THR A 1 363 ? 16.638 16.541 -32.745 1.00 88.00 363 THR A C 1
ATOM 2835 O O . THR A 1 363 ? 16.549 17.255 -31.750 1.00 88.00 363 THR A O 1
ATOM 2838 N N . SER A 1 364 ? 16.476 15.215 -32.675 1.00 92.88 364 SER A N 1
ATOM 2839 C CA . SER A 1 364 ? 16.087 14.512 -31.449 1.00 92.88 364 SER A CA 1
ATOM 2840 C C . SER A 1 364 ? 17.300 14.145 -30.597 1.00 92.88 364 SER A C 1
ATOM 2842 O O . SER A 1 364 ? 18.264 13.557 -31.097 1.00 92.88 364 SER A O 1
ATOM 2844 N N . HIS A 1 365 ? 17.230 14.451 -29.301 1.00 94.50 365 HIS A N 1
ATOM 2845 C CA . HIS A 1 365 ? 18.205 14.013 -28.306 1.00 94.50 365 HIS A CA 1
ATOM 2846 C C . HIS A 1 365 ? 17.878 12.589 -27.844 1.00 94.50 365 HIS A C 1
ATOM 2848 O O . HIS A 1 365 ? 16.824 12.350 -27.255 1.00 94.50 365 HIS A O 1
ATOM 2854 N N . LEU A 1 366 ? 18.780 11.646 -28.112 1.00 96.12 366 LEU A N 1
ATOM 2855 C CA . LEU A 1 366 ? 18.589 10.237 -27.775 1.00 96.12 366 LEU A CA 1
ATOM 2856 C C . LEU A 1 366 ? 19.186 9.863 -26.423 1.00 96.12 366 LEU A C 1
ATOM 2858 O O . LEU A 1 366 ? 18.704 8.914 -25.822 1.00 96.12 366 LEU A O 1
ATOM 2862 N N . GLY A 1 367 ? 20.201 10.582 -25.944 1.00 95.88 367 GLY A N 1
ATOM 2863 C CA . GLY A 1 367 ? 20.864 10.288 -24.677 1.00 95.88 367 GLY A CA 1
ATOM 2864 C C . GLY A 1 367 ? 22.343 10.664 -24.685 1.00 95.88 367 GLY A C 1
ATOM 2865 O O . GLY A 1 367 ? 22.765 11.539 -25.445 1.00 95.88 367 GLY A O 1
ATOM 2866 N N . TYR A 1 368 ? 23.135 9.990 -23.856 1.00 96.00 368 TYR A N 1
ATOM 2867 C CA . TYR A 1 368 ? 24.526 10.345 -23.576 1.00 96.00 368 TYR A CA 1
ATOM 2868 C C . TYR A 1 368 ? 25.463 9.157 -23.773 1.00 96.00 368 TYR A C 1
ATOM 2870 O O . TYR A 1 368 ? 25.121 8.020 -23.460 1.00 96.00 368 TYR A O 1
ATOM 2878 N N . LEU A 1 369 ? 26.667 9.439 -24.260 1.00 95.75 369 LEU A N 1
ATOM 2879 C CA . LEU A 1 369 ? 27.772 8.499 -24.379 1.00 95.75 369 LEU A CA 1
ATOM 2880 C C . LEU A 1 369 ? 28.916 8.945 -23.462 1.00 95.75 369 LEU A C 1
ATOM 2882 O O . LEU A 1 369 ? 29.393 10.080 -23.532 1.00 95.75 369 LEU A O 1
ATOM 2886 N N . HIS A 1 370 ? 29.386 8.017 -22.642 1.00 93.75 370 HIS A N 1
ATOM 2887 C CA . HIS A 1 370 ? 30.558 8.147 -21.785 1.00 93.75 370 HIS A CA 1
ATOM 2888 C C . HIS A 1 370 ? 31.691 7.245 -22.301 1.00 93.75 370 HIS A C 1
ATOM 2890 O O . HIS A 1 370 ? 31.593 6.633 -23.365 1.00 93.75 370 HIS A O 1
ATOM 2896 N N . SER A 1 371 ? 32.807 7.184 -21.572 1.00 91.38 371 SER A N 1
ATOM 2897 C CA . SER A 1 371 ? 33.987 6.406 -21.975 1.00 91.38 371 SER A CA 1
ATOM 2898 C C . SER A 1 371 ? 33.738 4.896 -22.027 1.00 91.38 371 SER A C 1
ATOM 2900 O O . SER A 1 371 ? 34.275 4.237 -22.910 1.00 91.38 371 SER A O 1
ATOM 2902 N N . THR A 1 372 ? 32.938 4.362 -21.102 1.00 94.69 372 THR A N 1
ATOM 2903 C CA . THR A 1 372 ? 32.655 2.919 -20.955 1.00 94.69 372 THR A CA 1
ATOM 2904 C C . THR A 1 372 ? 31.167 2.620 -20.778 1.00 94.69 372 THR A C 1
ATOM 2906 O O . THR A 1 372 ? 30.780 1.520 -20.391 1.00 94.69 372 THR A O 1
ATOM 2909 N N . SER A 1 373 ? 30.306 3.607 -21.008 1.00 96.94 373 SER A N 1
ATOM 2910 C CA . SER A 1 373 ? 28.865 3.454 -20.839 1.00 96.94 373 SER A CA 1
ATOM 2911 C C . SER A 1 373 ? 28.083 4.401 -21.736 1.00 96.94 373 SER A C 1
ATOM 2913 O O . SER A 1 373 ? 28.620 5.391 -22.231 1.00 96.94 373 SER A O 1
ATOM 2915 N N . PHE A 1 374 ? 26.806 4.111 -21.944 1.00 97.19 374 PHE A N 1
ATOM 2916 C CA . PHE A 1 374 ? 25.867 5.044 -22.552 1.00 97.19 374 PHE A CA 1
ATOM 2917 C C . PHE A 1 374 ? 24.486 4.914 -21.920 1.00 97.19 374 PHE A C 1
ATOM 2919 O O . PHE A 1 374 ? 24.152 3.893 -21.320 1.00 97.19 374 PHE A O 1
ATOM 2926 N N . ILE A 1 375 ? 23.684 5.959 -22.089 1.00 97.75 375 ILE A N 1
ATOM 2927 C CA . ILE A 1 375 ? 22.263 5.991 -21.752 1.00 97.75 375 ILE A CA 1
ATOM 2928 C C . ILE A 1 375 ? 21.507 6.414 -22.997 1.00 97.75 375 ILE A C 1
ATOM 2930 O O . ILE A 1 375 ? 21.905 7.378 -23.651 1.00 97.75 375 ILE A O 1
ATOM 2934 N N . LEU A 1 376 ? 20.401 5.740 -23.298 1.00 97.94 376 LEU A N 1
ATOM 2935 C CA . LEU A 1 376 ? 19.473 6.138 -24.348 1.00 97.94 376 LEU A CA 1
ATOM 2936 C C . LEU A 1 376 ? 18.038 6.156 -23.827 1.00 97.94 376 LEU A C 1
ATOM 2938 O O . LEU A 1 376 ? 17.596 5.208 -23.187 1.00 97.94 376 LEU A O 1
ATOM 2942 N N . TYR A 1 377 ? 17.280 7.200 -24.144 1.00 97.75 377 TYR A N 1
ATOM 2943 C CA . TYR A 1 377 ? 15.875 7.311 -23.770 1.00 97.75 377 TYR A CA 1
ATOM 2944 C C . TYR A 1 377 ? 15.006 6.422 -24.660 1.00 97.75 377 TYR A C 1
ATOM 2946 O O . TYR A 1 377 ? 14.926 6.622 -25.876 1.00 97.75 377 TYR A O 1
ATOM 2954 N N . THR A 1 378 ? 14.317 5.450 -24.062 1.00 97.50 378 THR A N 1
ATOM 2955 C CA . THR A 1 378 ? 13.598 4.403 -24.806 1.00 97.50 378 THR A CA 1
ATOM 2956 C C . THR A 1 378 ? 12.456 4.975 -25.641 1.00 97.50 378 THR A C 1
ATOM 2958 O O . THR A 1 378 ? 12.250 4.552 -26.776 1.00 97.50 378 THR A O 1
ATOM 2961 N N . ASN A 1 379 ? 11.773 6.007 -25.140 1.00 95.44 379 ASN A N 1
ATOM 2962 C CA . ASN A 1 379 ? 10.699 6.678 -25.871 1.00 95.44 379 ASN A CA 1
ATOM 2963 C C . ASN A 1 379 ? 11.219 7.401 -27.130 1.00 95.44 379 ASN A C 1
ATOM 2965 O O . ASN A 1 379 ? 10.630 7.307 -28.208 1.00 95.44 379 ASN A O 1
ATOM 2969 N N . ALA A 1 380 ? 12.379 8.057 -27.025 1.00 95.50 380 ALA A N 1
ATOM 2970 C CA . ALA A 1 380 ? 13.018 8.709 -28.166 1.00 95.50 380 ALA A CA 1
ATOM 2971 C C . ALA A 1 380 ? 13.476 7.674 -29.208 1.00 95.50 380 ALA A C 1
ATOM 2973 O O . ALA A 1 380 ? 13.218 7.842 -30.400 1.00 95.50 380 ALA A O 1
ATOM 2974 N N . LEU A 1 381 ? 14.069 6.561 -28.765 1.00 96.31 381 LEU A N 1
ATOM 2975 C CA . LEU A 1 381 ? 14.433 5.455 -29.652 1.00 96.31 381 LEU A CA 1
ATOM 2976 C C . LEU A 1 381 ? 13.211 4.856 -30.363 1.00 96.31 381 LEU A C 1
ATOM 2978 O O . LEU A 1 381 ? 13.264 4.650 -31.571 1.00 96.31 381 LEU A O 1
ATOM 2982 N N . MET A 1 382 ? 12.102 4.626 -29.652 1.00 95.81 382 MET A N 1
ATOM 2983 C CA . MET A 1 382 ? 10.891 4.015 -30.214 1.00 95.81 382 MET A CA 1
ATOM 2984 C C . MET A 1 382 ? 10.327 4.820 -31.389 1.00 95.81 382 MET A C 1
ATOM 2986 O O . MET A 1 382 ? 9.961 4.252 -32.416 1.00 95.81 382 MET A O 1
ATOM 2990 N N . THR A 1 383 ? 10.262 6.147 -31.251 1.00 94.38 383 THR A N 1
ATOM 2991 C CA . THR A 1 383 ? 9.703 7.024 -32.297 1.00 94.38 383 THR A CA 1
ATOM 2992 C C . THR A 1 383 ? 10.529 7.008 -33.589 1.00 94.38 383 THR A C 1
ATOM 2994 O O . THR A 1 383 ? 9.982 7.119 -34.695 1.00 94.38 383 THR A O 1
ATOM 2997 N N . LEU A 1 384 ? 11.843 6.814 -33.458 1.00 93.38 384 LEU A N 1
ATOM 2998 C CA . LEU A 1 384 ? 12.807 6.864 -34.554 1.00 93.38 384 LEU A CA 1
ATOM 2999 C C . LEU A 1 384 ? 13.180 5.494 -35.116 1.00 93.38 384 LEU A C 1
ATOM 3001 O O . LEU A 1 384 ? 13.649 5.427 -36.252 1.00 93.38 384 LEU A O 1
ATOM 3005 N N . ALA A 1 385 ? 12.961 4.417 -34.363 1.00 91.94 385 ALA A N 1
ATOM 3006 C CA . ALA A 1 385 ? 13.279 3.070 -34.798 1.00 91.94 385 ALA A CA 1
ATOM 3007 C C . ALA A 1 385 ? 12.533 2.727 -36.094 1.00 91.94 385 ALA A C 1
ATOM 3009 O O . ALA A 1 385 ? 11.322 2.943 -36.246 1.00 91.94 385 ALA A O 1
ATOM 3010 N N . ARG A 1 386 ? 13.282 2.193 -37.053 1.00 85.38 386 ARG A N 1
ATOM 3011 C CA . ARG A 1 386 ? 12.787 1.692 -38.331 1.00 85.38 386 ARG A CA 1
ATOM 3012 C C . ARG A 1 386 ? 13.458 0.338 -38.540 1.00 85.38 386 ARG A C 1
ATOM 3014 O O . ARG A 1 386 ? 14.623 0.317 -38.924 1.00 85.38 386 ARG A O 1
ATOM 3021 N N . PRO A 1 387 ? 12.778 -0.787 -38.252 1.00 67.25 387 PRO A N 1
ATOM 3022 C CA . PRO A 1 387 ? 13.373 -2.092 -38.501 1.00 67.25 387 PRO A CA 1
ATOM 3023 C C . PRO A 1 387 ? 13.778 -2.186 -39.973 1.00 67.25 387 PRO A C 1
ATOM 3025 O O . PRO A 1 387 ? 13.087 -1.644 -40.843 1.00 67.25 387 PRO A O 1
ATOM 3028 N N . TYR A 1 388 ? 14.904 -2.849 -40.244 1.00 65.31 388 TYR A N 1
ATOM 3029 C CA . TYR A 1 388 ? 15.341 -3.087 -41.616 1.00 65.31 388 TYR A CA 1
ATOM 3030 C C . TYR A 1 388 ? 14.185 -3.694 -42.424 1.00 65.31 388 TYR A C 1
ATOM 3032 O O . TYR A 1 388 ? 13.550 -4.641 -41.948 1.00 65.31 388 TYR A O 1
ATOM 3040 N N . PRO A 1 389 ? 13.880 -3.165 -43.622 1.00 59.84 389 PRO A N 1
ATOM 3041 C CA . PRO A 1 389 ? 12.849 -3.750 -44.460 1.00 59.84 389 PRO A CA 1
ATOM 3042 C C . PRO A 1 389 ? 13.234 -5.200 -44.768 1.00 59.84 389 PRO A C 1
ATOM 3044 O O . PRO A 1 389 ? 14.310 -5.467 -45.297 1.00 59.84 389 PRO A O 1
ATOM 3047 N N . THR A 1 390 ? 12.345 -6.140 -44.447 1.00 58.47 390 THR A N 1
ATOM 3048 C CA . THR A 1 390 ? 12.515 -7.578 -44.715 1.00 58.47 390 THR A CA 1
ATOM 3049 C C . THR A 1 390 ? 12.590 -7.898 -46.211 1.00 58.47 390 THR A C 1
ATOM 3051 O O . THR A 1 390 ? 12.984 -8.997 -46.586 1.00 58.47 390 THR A O 1
ATOM 3054 N N . ILE A 1 391 ? 12.235 -6.942 -47.076 1.00 57.09 391 ILE A N 1
ATOM 3055 C CA . ILE A 1 391 ? 12.285 -7.059 -48.534 1.00 57.09 391 ILE A CA 1
ATOM 3056 C C . ILE A 1 391 ? 13.206 -5.961 -49.066 1.00 57.09 391 ILE A C 1
ATOM 3058 O O . ILE A 1 391 ? 12.843 -4.786 -49.075 1.00 57.09 391 ILE A O 1
ATOM 3062 N N . ILE A 1 392 ? 14.409 -6.349 -49.494 1.00 58.88 392 ILE A N 1
ATOM 3063 C CA . ILE A 1 392 ? 15.452 -5.420 -49.963 1.00 58.88 392 ILE A CA 1
ATOM 3064 C C . ILE A 1 392 ? 15.485 -5.339 -51.502 1.00 58.88 392 ILE A C 1
ATOM 3066 O O . ILE A 1 392 ? 15.997 -4.370 -52.054 1.00 58.88 392 ILE A O 1
ATOM 3070 N N . ALA A 1 393 ? 14.886 -6.295 -52.221 1.00 53.19 393 ALA A N 1
ATOM 3071 C CA . ALA A 1 393 ? 14.797 -6.236 -53.678 1.00 53.19 393 ALA A CA 1
ATOM 3072 C C . ALA A 1 393 ? 13.603 -7.027 -54.229 1.00 53.19 393 ALA A C 1
ATOM 3074 O O . ALA A 1 393 ? 13.368 -8.169 -53.839 1.00 53.19 393 ALA A O 1
ATOM 3075 N N . ASN A 1 394 ? 12.908 -6.440 -55.206 1.00 54.56 394 ASN A N 1
ATOM 3076 C CA . ASN A 1 394 ? 12.205 -7.209 -56.229 1.00 54.56 394 ASN A CA 1
ATOM 3077 C C . ASN A 1 394 ? 13.254 -7.614 -57.267 1.00 54.56 394 ASN A C 1
ATOM 3079 O O . ASN A 1 394 ? 13.879 -6.740 -57.867 1.00 54.56 394 ASN A O 1
ATOM 3083 N N . PHE A 1 395 ? 13.466 -8.914 -57.466 1.00 57.94 395 PHE A N 1
ATOM 3084 C CA . PHE A 1 395 ? 14.396 -9.406 -58.480 1.00 57.94 395 PHE A CA 1
ATOM 3085 C C . PHE A 1 395 ? 13.846 -9.040 -59.866 1.00 57.94 395 PHE A C 1
ATOM 3087 O O . PHE A 1 395 ? 12.881 -9.641 -60.339 1.00 57.94 395 PHE A O 1
ATOM 3094 N N . ARG A 1 396 ? 14.415 -8.013 -60.502 1.00 62.34 396 ARG A N 1
ATOM 3095 C CA . ARG A 1 396 ? 14.190 -7.738 -61.924 1.00 62.34 396 ARG A CA 1
ATOM 3096 C C . ARG A 1 396 ? 15.286 -8.475 -62.696 1.00 62.34 396 ARG A C 1
ATOM 3098 O O . ARG A 1 396 ? 16.451 -8.289 -62.358 1.00 62.34 396 ARG A O 1
ATOM 3105 N N . PRO A 1 397 ? 14.955 -9.346 -63.662 1.00 71.81 397 PRO A N 1
ATOM 3106 C CA . PRO A 1 397 ? 15.969 -10.056 -64.430 1.00 71.81 397 PRO A CA 1
ATOM 3107 C C . PRO A 1 397 ? 16.791 -9.054 -65.246 1.00 71.81 397 PRO A C 1
ATOM 3109 O O . PRO A 1 397 ? 16.303 -8.495 -66.222 1.00 71.81 397 PRO A O 1
ATOM 3112 N N . GLU A 1 398 ? 18.037 -8.827 -64.842 1.00 84.44 398 GLU A N 1
ATOM 3113 C CA . GLU A 1 398 ? 18.982 -8.012 -65.599 1.00 84.44 398 GLU A CA 1
ATOM 3114 C C . GLU A 1 398 ? 19.626 -8.850 -66.705 1.00 84.44 398 GLU A C 1
ATOM 3116 O O . GLU A 1 398 ? 19.951 -10.025 -66.525 1.00 84.44 398 GLU A O 1
ATOM 3121 N N . THR A 1 399 ? 19.852 -8.237 -67.862 1.00 87.25 399 THR A N 1
ATOM 3122 C CA . THR A 1 399 ? 20.658 -8.836 -68.930 1.00 87.25 399 THR A CA 1
ATOM 3123 C C . THR A 1 399 ? 22.031 -8.192 -68.906 1.00 87.25 399 THR A C 1
ATOM 3125 O O . THR A 1 399 ? 22.128 -6.969 -68.845 1.00 87.25 399 THR A O 1
ATOM 3128 N N . SER A 1 400 ? 23.093 -8.995 -68.949 1.00 90.12 400 SER A N 1
ATOM 3129 C CA . SER A 1 400 ? 24.464 -8.489 -69.042 1.00 90.12 400 SER A CA 1
ATOM 3130 C C . SER A 1 400 ? 25.189 -9.064 -70.252 1.00 90.12 400 SER A C 1
ATOM 3132 O O . SER A 1 400 ? 25.015 -10.235 -70.582 1.00 90.12 400 SER A O 1
ATOM 3134 N N .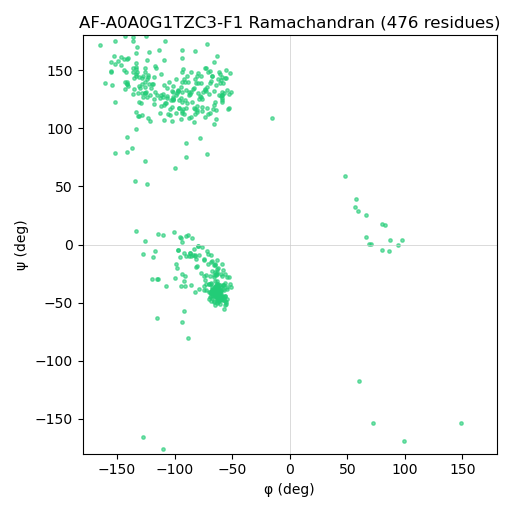 ILE A 1 401 ? 26.017 -8.243 -70.895 1.00 91.06 401 ILE A N 1
ATOM 3135 C CA . ILE A 1 401 ? 26.884 -8.633 -72.011 1.00 91.06 401 ILE A CA 1
ATOM 3136 C C . ILE A 1 401 ? 28.315 -8.257 -71.648 1.00 91.06 401 ILE A C 1
ATOM 3138 O O . ILE A 1 401 ? 28.585 -7.116 -71.273 1.00 91.06 401 ILE A O 1
ATOM 3142 N N . ASP A 1 402 ? 29.228 -9.207 -71.824 1.00 91.56 402 ASP A N 1
ATOM 3143 C CA . ASP A 1 402 ? 30.658 -8.964 -71.688 1.00 91.56 402 ASP A CA 1
ATOM 3144 C C . ASP A 1 402 ? 31.286 -8.711 -73.069 1.00 91.56 402 ASP A C 1
ATOM 3146 O O . ASP A 1 402 ? 31.055 -9.446 -74.043 1.00 91.56 402 ASP A O 1
ATOM 3150 N N . LEU A 1 403 ? 32.085 -7.646 -73.150 1.00 89.94 403 LEU A N 1
ATOM 3151 C CA . LEU A 1 403 ? 32.822 -7.236 -74.340 1.00 89.94 403 LEU A CA 1
ATOM 3152 C C . LEU A 1 403 ? 34.313 -7.136 -74.032 1.00 89.94 403 LEU A C 1
ATOM 3154 O O . LEU A 1 403 ? 34.730 -6.418 -73.125 1.00 89.94 403 LEU A O 1
ATOM 3158 N N . SER A 1 404 ? 35.118 -7.818 -74.843 1.00 89.62 404 SER A N 1
ATOM 3159 C CA . SER A 1 404 ? 36.576 -7.694 -74.820 1.00 89.62 404 SER A CA 1
ATOM 3160 C C . SER A 1 404 ? 37.005 -6.662 -75.854 1.00 89.62 404 SER A C 1
ATOM 3162 O O . SER A 1 404 ? 36.926 -6.925 -77.055 1.00 89.62 404 SER A O 1
ATOM 3164 N N . LEU A 1 405 ? 37.445 -5.498 -75.391 1.00 89.75 405 LEU A N 1
ATOM 3165 C CA . LEU A 1 405 ? 37.853 -4.358 -76.207 1.00 89.75 405 LEU A CA 1
ATOM 3166 C C . LEU A 1 405 ? 39.375 -4.332 -76.343 1.00 89.75 405 LEU A C 1
ATOM 3168 O O . LEU A 1 405 ? 40.076 -4.388 -75.339 1.00 89.75 405 LEU A O 1
ATOM 3172 N N . SER A 1 406 ? 39.896 -4.233 -77.560 1.00 86.88 406 SER A N 1
ATOM 3173 C CA . SER A 1 406 ? 41.321 -4.104 -77.865 1.00 86.88 406 SER A CA 1
ATOM 3174 C C . SER A 1 406 ? 41.632 -2.686 -78.347 1.00 86.88 406 SER A C 1
ATOM 3176 O O . SER A 1 406 ? 41.074 -2.210 -79.338 1.00 86.88 406 SER A O 1
ATOM 3178 N N . LEU A 1 407 ? 42.544 -2.029 -77.630 1.00 87.56 407 LEU A N 1
ATOM 3179 C CA . LEU A 1 407 ? 42.975 -0.649 -77.825 1.00 87.56 407 LEU A CA 1
ATOM 3180 C C . LEU A 1 407 ? 44.372 -0.645 -78.452 1.00 87.56 407 LEU A C 1
ATOM 3182 O O . LEU A 1 407 ? 45.333 -1.060 -77.804 1.00 87.56 407 LEU A O 1
ATOM 3186 N N . SER A 1 408 ? 44.478 -0.199 -79.705 1.00 74.81 408 SER A N 1
ATOM 3187 C CA . SER A 1 408 ? 45.746 -0.063 -80.445 1.00 74.81 408 SER A CA 1
ATOM 3188 C C . SER A 1 408 ? 46.396 1.323 -80.312 1.00 74.81 408 SER A C 1
ATOM 3190 O O . SER A 1 408 ? 47.513 1.525 -80.778 1.00 74.81 408 SER A O 1
ATOM 3192 N N . SER A 1 409 ? 45.705 2.281 -79.691 1.00 70.88 409 SER A N 1
ATOM 3193 C CA . SER A 1 409 ? 46.169 3.643 -79.401 1.00 70.88 409 SER A CA 1
ATOM 3194 C C . SER A 1 409 ? 45.686 4.067 -78.000 1.00 70.88 409 SER A C 1
ATOM 3196 O O . SER A 1 409 ? 44.761 3.444 -77.466 1.00 70.88 409 SER A O 1
ATOM 3198 N N . PRO A 1 410 ? 46.300 5.080 -77.355 1.00 76.69 410 PRO A N 1
ATOM 3199 C CA . PRO A 1 410 ? 45.890 5.551 -76.030 1.00 76.69 410 PRO A CA 1
ATOM 3200 C C . PRO A 1 410 ? 44.557 6.315 -76.107 1.00 76.69 410 PRO A C 1
ATOM 3202 O O . PRO A 1 410 ? 44.517 7.541 -76.097 1.00 76.69 410 PRO A O 1
ATOM 3205 N N . ILE A 1 411 ? 43.456 5.575 -76.213 1.00 80.94 411 ILE A N 1
ATOM 3206 C CA . ILE A 1 411 ? 42.089 6.098 -76.142 1.00 80.94 411 ILE A CA 1
ATOM 3207 C C . ILE A 1 411 ? 41.686 6.137 -74.665 1.00 80.94 411 ILE A C 1
ATOM 3209 O O . ILE A 1 411 ? 41.847 5.143 -73.951 1.00 80.94 411 ILE A O 1
ATOM 3213 N N . SER A 1 412 ? 41.182 7.281 -74.191 1.00 83.06 412 SER A N 1
ATOM 3214 C CA . SER A 1 412 ? 40.691 7.404 -72.817 1.00 83.06 412 SER A CA 1
ATOM 3215 C C . SER A 1 412 ? 39.431 6.564 -72.614 1.00 83.06 412 SER A C 1
ATOM 3217 O O . SER A 1 412 ? 38.595 6.431 -73.510 1.00 83.06 412 SER A O 1
ATOM 3219 N N . PHE A 1 413 ? 39.282 6.003 -71.415 1.00 84.31 413 PHE A N 1
ATOM 3220 C CA . PHE A 1 413 ? 38.102 5.212 -71.082 1.00 84.31 413 PHE A CA 1
ATOM 3221 C C . PHE A 1 413 ? 36.814 6.042 -71.139 1.00 84.31 413 PHE A C 1
ATOM 3223 O O . PHE A 1 413 ? 35.806 5.532 -71.609 1.00 84.31 413 PHE A O 1
ATOM 3230 N N . ASP A 1 414 ? 36.873 7.328 -70.789 1.00 83.00 414 ASP A N 1
ATOM 3231 C CA . ASP A 1 414 ? 35.729 8.245 -70.873 1.00 83.00 414 ASP A CA 1
ATOM 3232 C C . ASP A 1 414 ? 35.151 8.317 -72.296 1.00 83.00 414 ASP A C 1
ATOM 3234 O O . ASP A 1 414 ? 33.939 8.291 -72.487 1.00 83.00 414 ASP A O 1
ATOM 3238 N N . LEU A 1 415 ? 36.011 8.313 -73.324 1.00 86.00 415 LEU A N 1
ATOM 3239 C CA . LEU A 1 415 ? 35.574 8.339 -74.723 1.00 86.00 415 LEU A CA 1
ATOM 3240 C C . LEU A 1 415 ? 34.878 7.027 -75.132 1.00 86.00 415 LEU A C 1
ATOM 3242 O O . LEU A 1 415 ? 33.941 7.029 -75.933 1.00 86.00 415 LEU A O 1
ATOM 3246 N N . ILE A 1 416 ? 35.337 5.904 -74.574 1.00 87.12 416 ILE A N 1
ATOM 3247 C CA . ILE A 1 416 ? 34.756 4.568 -74.766 1.00 87.12 416 ILE A CA 1
ATOM 3248 C C . ILE A 1 416 ? 33.403 4.492 -74.055 1.00 87.12 416 ILE A C 1
ATOM 3250 O O . ILE A 1 416 ? 32.419 4.057 -74.651 1.00 87.12 416 ILE A O 1
ATOM 3254 N N . GLU A 1 417 ? 33.340 4.947 -72.807 1.00 89.19 417 GLU A N 1
ATOM 3255 C CA . GLU A 1 417 ? 32.126 4.993 -72.000 1.00 89.19 417 GLU A CA 1
ATOM 3256 C C . GLU A 1 417 ? 31.055 5.872 -72.659 1.00 89.19 417 GLU A C 1
ATOM 3258 O O . GLU A 1 417 ? 29.915 5.433 -72.817 1.00 89.19 417 GLU A O 1
ATOM 3263 N N . ASP A 1 418 ? 31.426 7.061 -73.136 1.00 87.69 418 ASP A N 1
ATOM 3264 C CA . ASP A 1 418 ? 30.530 7.961 -73.865 1.00 87.69 418 ASP A CA 1
ATOM 3265 C C . ASP A 1 418 ? 30.016 7.338 -75.167 1.00 87.69 418 ASP A C 1
ATOM 3267 O O . ASP A 1 418 ? 28.837 7.473 -75.510 1.00 87.69 418 ASP A O 1
ATOM 3271 N N . CYS A 1 419 ? 30.880 6.635 -75.903 1.00 89.69 419 CYS A N 1
ATOM 3272 C CA . CYS A 1 419 ? 30.497 5.926 -77.120 1.00 89.69 419 CYS A CA 1
ATOM 3273 C C . CYS A 1 419 ? 29.488 4.801 -76.825 1.00 89.69 419 CYS A C 1
ATOM 3275 O O . CYS A 1 419 ? 28.470 4.669 -77.515 1.00 89.69 419 CYS A O 1
ATOM 3277 N N . ILE A 1 420 ? 29.725 4.023 -75.765 1.00 90.38 420 ILE A N 1
ATOM 3278 C CA . ILE A 1 420 ? 28.840 2.932 -75.342 1.00 90.38 420 ILE A CA 1
ATOM 3279 C C . ILE A 1 420 ? 27.493 3.484 -74.854 1.00 90.38 420 ILE A C 1
ATOM 3281 O O . ILE A 1 420 ? 26.447 2.994 -75.276 1.00 90.38 420 ILE A O 1
ATOM 3285 N N . LYS A 1 421 ? 27.487 4.548 -74.044 1.00 88.81 421 LYS A N 1
ATOM 3286 C CA . LYS A 1 421 ? 26.249 5.193 -73.572 1.00 88.81 421 LYS A CA 1
ATOM 3287 C C . LYS A 1 421 ? 25.436 5.805 -74.716 1.00 88.81 421 LYS A C 1
ATOM 3289 O O . LYS A 1 421 ? 24.215 5.679 -74.729 1.00 88.81 421 LYS A O 1
ATOM 3294 N N . LYS A 1 422 ? 26.088 6.417 -75.714 1.00 88.94 422 LYS A N 1
ATOM 3295 C CA . LYS A 1 422 ? 25.405 6.953 -76.911 1.00 88.94 422 LYS A CA 1
ATOM 3296 C C . LYS A 1 422 ? 24.815 5.856 -77.797 1.00 88.94 422 LYS A C 1
ATOM 3298 O O . LYS A 1 422 ? 23.742 6.045 -78.360 1.00 88.94 422 LYS A O 1
ATOM 3303 N N . SER A 1 423 ? 25.511 4.729 -77.941 1.00 86.69 423 SER A N 1
ATOM 3304 C CA . SER A 1 423 ? 25.051 3.595 -78.757 1.00 86.69 423 SER A CA 1
ATOM 3305 C C . SER A 1 423 ? 24.043 2.692 -78.034 1.00 86.69 423 SER A C 1
ATOM 3307 O O . SER A 1 423 ? 23.291 1.974 -78.694 1.00 86.69 423 SER A O 1
ATOM 3309 N N . SER A 1 424 ? 23.976 2.758 -76.700 1.00 87.50 424 SER A N 1
ATOM 3310 C CA . SER A 1 424 ? 23.007 2.035 -75.874 1.00 87.50 424 SER A CA 1
ATOM 3311 C C . SER A 1 424 ? 22.431 2.925 -74.756 1.00 87.50 424 SER A C 1
ATOM 3313 O O . SER A 1 424 ? 22.871 2.845 -73.609 1.00 87.50 424 SER A O 1
ATOM 3315 N N . PRO A 1 425 ? 21.409 3.753 -75.056 1.00 83.69 425 PRO A N 1
ATOM 3316 C CA . PRO A 1 425 ? 20.848 4.716 -74.098 1.00 83.69 425 PRO A CA 1
ATOM 3317 C C . PRO A 1 425 ? 20.205 4.086 -72.854 1.00 83.69 425 PRO A C 1
ATOM 3319 O O . PRO A 1 425 ? 20.110 4.732 -71.817 1.00 83.69 425 PRO A O 1
ATOM 3322 N N . ASN A 1 426 ? 19.767 2.826 -72.954 1.00 86.75 426 ASN A N 1
ATOM 3323 C CA . ASN A 1 426 ? 19.091 2.096 -71.873 1.00 86.75 426 ASN A CA 1
ATOM 3324 C C . ASN A 1 426 ? 20.060 1.313 -70.968 1.00 86.75 426 ASN A C 1
ATOM 3326 O O . ASN A 1 426 ? 19.616 0.506 -70.150 1.00 86.75 426 ASN A O 1
ATOM 3330 N N . LEU A 1 427 ? 21.373 1.479 -71.150 1.00 88.94 427 LEU A N 1
ATOM 3331 C CA . LEU A 1 427 ? 22.389 0.842 -70.319 1.00 88.94 427 LEU A CA 1
ATOM 3332 C C . LEU A 1 427 ? 22.298 1.366 -68.880 1.00 88.94 427 LEU A C 1
ATOM 3334 O O . LEU A 1 427 ? 22.426 2.566 -68.648 1.00 88.94 427 LEU A O 1
ATOM 3338 N N . THR A 1 428 ? 22.113 0.471 -67.912 1.00 87.88 428 THR A N 1
ATOM 3339 C CA . THR A 1 428 ? 22.005 0.844 -66.494 1.00 87.88 428 THR A CA 1
ATOM 3340 C C . THR A 1 428 ? 23.352 0.810 -65.786 1.00 87.88 428 THR A C 1
ATOM 3342 O O . THR A 1 428 ? 23.590 1.610 -64.881 1.00 87.88 428 THR A O 1
ATOM 3345 N N . LYS A 1 429 ? 24.256 -0.082 -66.207 1.00 90.81 429 LYS A N 1
ATOM 3346 C CA . LYS A 1 429 ? 25.586 -0.224 -65.607 1.00 90.81 429 LYS A CA 1
ATOM 3347 C C . LYS A 1 429 ? 26.657 -0.529 -66.648 1.00 90.81 429 LYS A C 1
ATOM 3349 O O . LYS A 1 429 ? 26.443 -1.347 -67.540 1.00 90.81 429 LYS A O 1
ATOM 3354 N N . LEU A 1 430 ? 27.826 0.084 -66.484 1.00 91.44 430 LEU A N 1
ATOM 3355 C CA . LEU A 1 430 ? 29.044 -0.204 -67.237 1.00 91.44 430 LEU A CA 1
ATOM 3356 C C . LEU A 1 430 ? 30.181 -0.417 -66.241 1.00 91.44 430 LEU A C 1
ATOM 3358 O O . LEU A 1 430 ? 30.464 0.461 -65.431 1.00 91.44 430 LEU A O 1
ATOM 3362 N N . GLU A 1 431 ? 30.822 -1.580 -66.279 1.00 90.81 431 GLU A N 1
ATOM 3363 C CA . GLU A 1 431 ? 31.895 -1.928 -65.348 1.00 90.81 431 GLU A CA 1
ATOM 3364 C C . GLU A 1 431 ? 33.095 -2.494 -66.096 1.00 90.81 431 GLU A C 1
ATOM 3366 O O . GLU A 1 431 ? 32.961 -3.440 -66.871 1.00 90.81 431 GLU A O 1
ATOM 3371 N N . VAL A 1 432 ? 34.291 -1.983 -65.810 1.00 88.44 432 VAL A N 1
ATOM 3372 C CA . VAL A 1 432 ? 35.528 -2.663 -66.205 1.00 88.44 432 VAL A CA 1
ATOM 3373 C C . VAL A 1 432 ? 35.733 -3.834 -65.255 1.00 88.44 432 VAL A C 1
ATOM 3375 O O . VAL A 1 432 ? 35.913 -3.650 -64.053 1.00 88.44 432 VAL A O 1
ATOM 3378 N N . ARG A 1 433 ? 35.668 -5.051 -65.788 1.00 89.62 433 ARG A N 1
ATOM 3379 C CA . ARG A 1 433 ? 35.910 -6.282 -65.031 1.00 89.62 433 ARG A CA 1
ATOM 3380 C C . ARG A 1 433 ? 37.382 -6.631 -64.990 1.00 89.62 433 ARG A C 1
ATOM 3382 O O . ARG A 1 433 ? 37.850 -7.158 -63.987 1.00 89.62 433 ARG A O 1
ATOM 3389 N N . GLU A 1 434 ? 38.095 -6.339 -66.071 1.00 86.50 434 GLU A N 1
ATOM 3390 C CA . GLU A 1 434 ? 39.505 -6.666 -66.174 1.00 86.50 434 GLU A CA 1
ATOM 3391 C C . GLU A 1 434 ? 40.236 -5.758 -67.163 1.00 86.50 434 GLU A C 1
ATOM 3393 O O . GLU A 1 434 ? 39.682 -5.339 -68.180 1.00 86.50 434 GLU A O 1
ATOM 3398 N N . GLU A 1 435 ? 41.511 -5.508 -66.884 1.00 87.50 435 GLU A N 1
ATOM 3399 C CA . GLU A 1 435 ? 42.440 -4.820 -67.768 1.00 87.50 435 GLU A CA 1
ATOM 3400 C C . GLU A 1 435 ? 43.704 -5.673 -67.934 1.00 87.50 435 GLU A C 1
ATOM 3402 O O . GLU A 1 435 ? 44.319 -6.079 -66.950 1.00 87.50 435 GLU A O 1
ATOM 3407 N N . ARG A 1 436 ? 44.103 -5.952 -69.181 1.00 84.38 436 ARG A N 1
ATOM 3408 C CA . ARG A 1 436 ? 45.314 -6.725 -69.501 1.00 84.38 436 ARG A CA 1
ATOM 3409 C C . ARG A 1 436 ? 46.118 -6.077 -70.618 1.00 84.38 436 ARG A C 1
ATOM 3411 O O . ARG A 1 436 ? 45.560 -5.618 -71.613 1.00 84.38 436 ARG A O 1
ATOM 3418 N N . GLN A 1 437 ? 47.441 -6.144 -70.523 1.00 80.75 437 GLN A N 1
ATOM 3419 C CA . GLN A 1 437 ? 48.336 -5.822 -71.633 1.00 80.75 437 GLN A CA 1
ATOM 3420 C C . GLN A 1 437 ? 48.676 -7.111 -72.386 1.00 80.75 437 GLN A C 1
ATOM 3422 O O . GLN A 1 437 ? 49.259 -8.027 -71.817 1.00 80.75 437 GLN A O 1
ATOM 3427 N N . THR A 1 438 ? 48.252 -7.217 -73.647 1.00 69.56 438 THR A N 1
ATOM 3428 C CA . THR A 1 438 ? 48.368 -8.482 -74.409 1.00 69.56 438 THR A CA 1
ATOM 3429 C C . THR A 1 438 ? 49.567 -8.507 -75.353 1.00 69.56 438 THR A C 1
ATOM 3431 O O . THR A 1 438 ? 50.111 -9.576 -75.613 1.00 69.56 438 THR A O 1
ATOM 3434 N N . GLN A 1 439 ? 49.989 -7.341 -75.849 1.00 74.06 439 GLN A N 1
ATOM 3435 C CA . GLN A 1 439 ? 51.179 -7.129 -76.680 1.00 74.06 439 GLN A CA 1
ATOM 3436 C C . GLN A 1 439 ? 51.771 -5.742 -76.366 1.00 74.06 439 GLN A C 1
ATOM 3438 O O . GLN A 1 439 ? 51.048 -4.893 -75.827 1.00 74.06 439 GLN A O 1
ATOM 3443 N N . PRO A 1 440 ? 53.049 -5.469 -76.699 1.00 72.62 440 PRO A N 1
ATOM 3444 C CA . PRO A 1 440 ? 53.617 -4.128 -76.581 1.00 72.62 440 PRO A CA 1
ATOM 3445 C C . PRO A 1 440 ? 52.744 -3.118 -77.339 1.00 72.62 440 PRO A C 1
ATOM 3447 O O . PRO A 1 440 ? 52.557 -3.234 -78.545 1.00 72.62 440 PRO A O 1
ATOM 3450 N N . GLY A 1 441 ? 52.153 -2.167 -76.614 1.00 71.19 441 GLY A N 1
ATOM 3451 C CA . GLY A 1 441 ? 51.261 -1.147 -77.178 1.00 71.19 441 GLY A CA 1
ATOM 3452 C C . GLY A 1 441 ? 49.776 -1.520 -77.329 1.00 71.19 441 GLY A C 1
ATOM 3453 O O . GLY A 1 441 ? 49.000 -0.626 -77.647 1.00 71.19 441 GLY A O 1
ATOM 3454 N N . ILE A 1 442 ? 49.345 -2.766 -77.057 1.00 78.19 442 ILE A N 1
ATOM 3455 C CA . ILE A 1 442 ? 47.920 -3.164 -77.131 1.00 78.19 442 ILE A CA 1
ATOM 3456 C C . ILE A 1 442 ? 47.356 -3.500 -75.747 1.00 78.19 442 ILE A C 1
ATOM 3458 O O . ILE A 1 442 ? 47.689 -4.528 -75.137 1.00 78.19 442 ILE A O 1
ATOM 3462 N N . LYS A 1 443 ? 46.426 -2.660 -75.285 1.00 84.00 443 LYS A N 1
ATOM 3463 C CA . LYS A 1 443 ? 45.678 -2.830 -74.032 1.00 84.00 443 LYS A CA 1
ATOM 3464 C C . LYS A 1 443 ? 44.320 -3.473 -74.321 1.00 84.00 443 LYS A C 1
ATOM 3466 O O . LYS A 1 443 ? 43.627 -3.076 -75.251 1.00 84.00 443 LYS A O 1
ATOM 3471 N N . THR A 1 444 ? 43.952 -4.494 -73.554 1.00 87.12 444 THR A N 1
ATOM 3472 C CA . THR A 1 444 ? 42.649 -5.166 -73.639 1.00 87.12 444 THR A CA 1
ATOM 3473 C C . THR A 1 444 ? 41.837 -4.885 -72.381 1.00 87.12 444 THR A C 1
ATOM 3475 O O . THR A 1 444 ? 42.333 -5.092 -71.275 1.00 87.12 444 THR A O 1
ATOM 3478 N N . LEU A 1 445 ? 40.596 -4.435 -72.551 1.00 88.75 445 LEU A N 1
ATOM 3479 C CA . LEU A 1 445 ? 39.634 -4.195 -71.477 1.00 88.75 445 LEU A CA 1
ATOM 3480 C C . LEU A 1 445 ? 38.481 -5.188 -71.595 1.00 88.75 445 LEU A C 1
ATOM 3482 O O . LEU A 1 445 ? 37.845 -5.264 -72.643 1.00 88.75 445 LEU A O 1
ATOM 3486 N N . LEU A 1 446 ? 38.189 -5.921 -70.525 1.00 90.06 446 LEU A 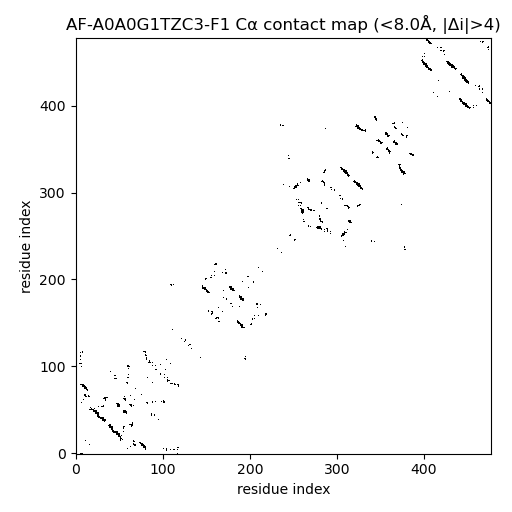N 1
ATOM 3487 C CA . LEU A 1 446 ? 36.945 -6.669 -70.397 1.00 90.06 446 LEU A CA 1
ATOM 3488 C C . LEU A 1 446 ? 35.929 -5.770 -69.701 1.00 90.06 446 LEU A C 1
ATOM 3490 O O . LEU A 1 446 ? 36.084 -5.460 -68.517 1.00 90.06 446 LEU A O 1
ATOM 3494 N N . VAL A 1 447 ? 34.896 -5.354 -70.425 1.00 91.88 447 VAL A N 1
ATOM 3495 C CA . VAL A 1 447 ? 33.809 -4.544 -69.873 1.00 91.88 447 VAL A CA 1
ATOM 3496 C C . VAL A 1 447 ? 32.532 -5.366 -69.787 1.00 91.88 447 VAL A C 1
ATOM 3498 O O . VAL A 1 447 ? 32.197 -6.098 -70.718 1.00 91.88 447 VAL A O 1
ATOM 3501 N N . ARG A 1 448 ? 31.818 -5.233 -68.670 1.00 92.56 448 ARG A N 1
ATOM 3502 C CA . ARG A 1 448 ? 30.465 -5.748 -68.486 1.00 92.56 448 ARG A CA 1
ATOM 3503 C C . ARG A 1 448 ? 29.476 -4.611 -68.639 1.00 92.56 448 ARG A C 1
ATOM 3505 O O . ARG A 1 448 ? 29.585 -3.585 -67.969 1.00 92.56 448 ARG A O 1
ATOM 3512 N N . LEU A 1 449 ? 28.509 -4.830 -69.510 1.00 92.69 449 LEU A N 1
ATOM 3513 C CA . LEU A 1 449 ? 27.406 -3.928 -69.783 1.00 92.69 449 LEU A CA 1
ATOM 3514 C C . LEU A 1 449 ? 26.130 -4.564 -69.241 1.00 92.69 449 LEU A C 1
ATOM 3516 O O . LEU A 1 449 ? 25.884 -5.731 -69.537 1.00 92.69 449 LEU A O 1
ATOM 3520 N N . THR A 1 450 ? 25.342 -3.835 -68.455 1.00 90.50 450 THR A N 1
ATOM 3521 C CA . THR A 1 450 ? 24.128 -4.354 -67.808 1.00 90.50 450 THR A CA 1
ATOM 3522 C C . THR A 1 450 ? 22.917 -3.487 -68.134 1.00 90.50 450 THR A C 1
ATOM 3524 O O . THR A 1 450 ? 23.010 -2.259 -68.162 1.00 90.50 450 THR A O 1
ATOM 3527 N N . TRP A 1 451 ? 21.780 -4.145 -68.363 1.00 91.06 451 TRP A N 1
ATOM 3528 C CA . TRP A 1 451 ? 20.481 -3.541 -68.648 1.00 91.06 451 TRP A CA 1
ATOM 3529 C C . TRP A 1 451 ? 19.401 -4.152 -67.754 1.00 91.06 451 TRP A C 1
ATOM 3531 O O . TRP A 1 451 ? 19.391 -5.362 -67.533 1.00 91.06 451 TRP A O 1
ATOM 3541 N N . GLU A 1 452 ? 18.431 -3.338 -67.334 1.00 84.31 452 GLU A N 1
ATOM 3542 C CA . GLU A 1 452 ? 17.221 -3.825 -66.650 1.00 84.31 452 GLU A CA 1
ATOM 3543 C C . GLU A 1 452 ? 16.299 -4.641 -67.575 1.00 84.31 452 GLU A C 1
ATOM 3545 O O . GLU A 1 452 ? 15.638 -5.570 -67.123 1.00 84.31 452 GLU A O 1
ATOM 3550 N N . LYS A 1 453 ? 16.243 -4.309 -68.872 1.00 80.62 453 LYS A N 1
ATOM 3551 C CA . LYS A 1 453 ? 15.518 -5.070 -69.901 1.00 80.62 453 LYS A CA 1
ATOM 3552 C C . LYS A 1 453 ? 16.197 -4.869 -71.254 1.00 80.62 453 LYS A C 1
ATOM 3554 O O . LYS A 1 453 ? 16.312 -3.737 -71.720 1.00 80.62 453 LYS A O 1
ATOM 3559 N N . LEU A 1 454 ? 16.611 -5.958 -71.899 1.00 84.31 454 LEU A N 1
ATOM 3560 C CA . LEU A 1 454 ? 17.212 -5.923 -73.232 1.00 84.31 454 LEU A CA 1
ATOM 3561 C C . LEU A 1 454 ? 16.558 -6.976 -74.128 1.00 84.31 454 LEU A C 1
ATOM 3563 O O . LEU A 1 454 ? 16.730 -8.169 -73.916 1.00 84.31 454 LEU A O 1
ATOM 3567 N N . GLU A 1 455 ? 15.790 -6.532 -75.123 1.00 79.81 455 GLU A N 1
ATOM 3568 C CA . GLU A 1 455 ? 14.991 -7.437 -75.964 1.00 79.81 455 GLU A CA 1
ATOM 3569 C C . GLU A 1 455 ? 15.841 -8.240 -76.958 1.00 79.81 455 GLU A C 1
ATOM 3571 O O . GLU A 1 455 ? 15.494 -9.369 -77.289 1.00 79.81 455 GLU A O 1
ATOM 3576 N N . ASN A 1 456 ? 16.968 -7.684 -77.416 1.00 86.62 456 ASN A N 1
ATOM 3577 C CA . ASN A 1 456 ? 17.879 -8.358 -78.341 1.00 86.62 456 ASN A CA 1
ATOM 3578 C C . ASN A 1 456 ? 19.353 -8.055 -77.990 1.00 86.62 456 ASN A C 1
ATOM 3580 O O . ASN A 1 456 ? 19.906 -7.047 -78.450 1.00 86.62 456 ASN A O 1
ATOM 3584 N N . PRO A 1 457 ? 19.992 -8.910 -77.168 1.00 86.31 457 PRO A N 1
ATOM 3585 C CA . PRO A 1 457 ? 21.381 -8.740 -76.743 1.00 86.31 457 PRO A CA 1
ATOM 3586 C C . PRO A 1 457 ? 22.379 -8.709 -77.902 1.00 86.31 457 PRO A C 1
ATOM 3588 O O . PRO A 1 457 ? 23.282 -7.873 -77.918 1.00 86.31 457 PRO A O 1
ATOM 3591 N N . ASP A 1 458 ? 22.183 -9.556 -78.911 1.00 86.06 458 ASP A N 1
ATOM 3592 C CA . ASP A 1 458 ? 23.096 -9.657 -80.051 1.00 86.06 458 ASP A CA 1
ATOM 3593 C C . ASP A 1 458 ? 23.075 -8.395 -80.914 1.00 86.06 458 ASP A C 1
ATOM 3595 O O . ASP A 1 458 ? 24.120 -7.925 -81.373 1.00 86.06 458 ASP A O 1
ATOM 3599 N N . GLN A 1 459 ? 21.895 -7.801 -81.111 1.00 85.94 459 GLN A N 1
ATOM 3600 C CA . GLN A 1 459 ? 21.781 -6.548 -81.851 1.00 85.94 459 GLN A CA 1
ATOM 3601 C C . GLN A 1 459 ? 22.423 -5.386 -81.088 1.00 85.94 459 GLN A C 1
ATOM 3603 O O . GLN A 1 459 ? 23.140 -4.580 -81.684 1.00 85.94 459 GLN A O 1
ATOM 3608 N N . ALA A 1 460 ? 22.212 -5.313 -79.770 1.00 86.00 460 ALA A N 1
ATOM 3609 C CA . ALA A 1 460 ? 22.850 -4.307 -78.926 1.00 86.00 460 ALA A CA 1
ATOM 3610 C C . ALA A 1 460 ? 24.377 -4.442 -78.962 1.00 86.00 460 ALA A C 1
ATOM 3612 O O . ALA A 1 460 ? 25.081 -3.450 -79.152 1.00 86.00 460 ALA A O 1
ATOM 3613 N N . ARG A 1 461 ? 24.885 -5.678 -78.890 1.00 88.81 461 ARG A N 1
ATOM 3614 C CA . ARG A 1 461 ? 26.309 -5.985 -79.033 1.00 88.81 461 ARG A CA 1
ATOM 3615 C C . ARG A 1 461 ? 26.869 -5.463 -80.353 1.00 88.81 461 ARG A C 1
ATOM 3617 O O . ARG A 1 461 ? 27.854 -4.732 -80.342 1.00 88.81 461 ARG A O 1
ATOM 3624 N N . LYS A 1 462 ? 26.228 -5.791 -81.479 1.00 87.25 462 LYS A N 1
ATOM 3625 C CA . LYS A 1 462 ? 26.661 -5.356 -82.819 1.00 87.25 462 LYS A CA 1
ATOM 3626 C C . LYS A 1 462 ? 26.679 -3.836 -82.956 1.00 87.25 462 LYS A C 1
ATOM 3628 O O . LYS A 1 462 ? 27.640 -3.290 -83.490 1.00 87.25 462 LYS A O 1
ATOM 3633 N N . ASN A 1 463 ? 25.654 -3.155 -82.446 1.00 88.62 463 ASN A N 1
ATOM 3634 C CA . ASN A 1 463 ? 25.569 -1.695 -82.493 1.00 88.62 463 ASN A CA 1
ATOM 3635 C C . ASN A 1 463 ? 26.708 -1.037 -81.701 1.00 88.62 463 ASN A C 1
ATOM 3637 O O . ASN A 1 463 ? 27.332 -0.097 -82.190 1.00 88.62 463 ASN A O 1
ATOM 3641 N N . ILE A 1 464 ? 26.997 -1.555 -80.504 1.00 90.56 464 ILE A N 1
ATOM 3642 C CA . ILE A 1 464 ? 28.061 -1.044 -79.635 1.00 90.56 464 ILE A CA 1
ATOM 3643 C C . ILE A 1 464 ? 29.433 -1.308 -80.255 1.00 90.56 464 ILE A C 1
ATOM 3645 O O . ILE A 1 464 ? 30.245 -0.393 -80.339 1.00 90.56 464 ILE A O 1
ATOM 3649 N N . VAL A 1 465 ? 29.685 -2.523 -80.752 1.00 89.88 465 VAL A N 1
ATOM 3650 C CA . VAL A 1 465 ? 30.950 -2.858 -81.423 1.00 89.88 465 VAL A CA 1
ATOM 3651 C C . VAL A 1 465 ? 31.158 -1.981 -82.660 1.00 89.88 465 VAL A C 1
ATOM 3653 O O . VAL A 1 465 ? 32.219 -1.384 -82.796 1.00 89.88 465 VAL A O 1
ATOM 3656 N N . SER A 1 466 ? 30.134 -1.796 -83.498 1.00 88.38 466 SER A N 1
ATOM 3657 C CA . SER A 1 466 ? 30.224 -0.920 -84.674 1.00 88.38 466 SER A CA 1
ATOM 3658 C C . SER A 1 466 ? 30.468 0.551 -84.306 1.00 88.38 466 SER A C 1
ATOM 3660 O O . SER A 1 466 ? 31.164 1.268 -85.026 1.00 88.38 466 SER A O 1
ATOM 3662 N N . ALA A 1 467 ? 29.917 1.027 -83.186 1.00 89.56 467 ALA A N 1
ATOM 3663 C CA . ALA A 1 467 ? 30.184 2.375 -82.688 1.00 89.56 467 ALA A CA 1
ATOM 3664 C C . ALA A 1 467 ? 31.625 2.517 -82.164 1.00 89.56 467 ALA A C 1
ATOM 3666 O O . ALA A 1 467 ? 32.284 3.515 -82.454 1.00 89.56 467 ALA A O 1
ATOM 3667 N N . LEU A 1 468 ? 32.123 1.502 -81.456 1.00 90.31 468 LEU A N 1
ATOM 3668 C CA . LEU A 1 468 ? 33.484 1.445 -80.924 1.00 90.31 468 LEU A CA 1
ATOM 3669 C C . LEU A 1 468 ? 34.545 1.344 -82.032 1.00 90.31 468 LEU A C 1
ATOM 3671 O O . LEU A 1 468 ? 35.579 2.008 -81.958 1.00 90.31 468 LEU A O 1
ATOM 3675 N N . GLU A 1 469 ? 34.264 0.617 -83.114 1.00 88.00 469 GLU A N 1
ATOM 3676 C CA . GLU A 1 469 ? 35.157 0.534 -84.277 1.00 88.00 469 GLU A CA 1
ATOM 3677 C C . GLU A 1 469 ? 35.398 1.909 -84.920 1.00 88.00 469 GLU A C 1
ATOM 3679 O O . GLU A 1 469 ? 36.520 2.210 -85.330 1.00 88.00 469 GLU A O 1
ATOM 3684 N N . LYS A 1 470 ? 34.389 2.796 -84.932 1.00 86.12 470 LYS A N 1
ATOM 3685 C CA . LYS A 1 470 ? 34.512 4.165 -85.477 1.00 86.12 470 LYS A CA 1
ATOM 3686 C C . LYS A 1 470 ? 35.479 5.051 -84.695 1.00 86.12 470 LYS A C 1
ATOM 3688 O O . LYS A 1 470 ? 35.987 6.018 -85.255 1.00 86.12 470 LYS A O 1
ATOM 3693 N N . ILE A 1 471 ? 35.723 4.739 -83.423 1.00 86.19 471 ILE A N 1
ATOM 3694 C CA . ILE A 1 471 ? 36.690 5.452 -82.577 1.00 86.19 471 ILE A CA 1
ATOM 3695 C C . ILE A 1 471 ? 38.021 4.696 -82.449 1.00 86.19 471 ILE A C 1
ATOM 3697 O O . ILE A 1 471 ? 38.858 5.072 -81.635 1.00 86.19 471 ILE A O 1
ATOM 3701 N N . GLY A 1 472 ? 38.240 3.650 -83.256 1.00 82.25 472 GLY A N 1
ATOM 3702 C CA . GLY A 1 472 ? 39.490 2.886 -83.281 1.00 82.25 472 GLY A CA 1
ATOM 3703 C C . GLY A 1 472 ? 39.600 1.802 -82.205 1.00 82.25 472 GLY A C 1
ATOM 3704 O O . GLY A 1 472 ? 40.702 1.326 -81.936 1.00 82.25 472 GLY A O 1
ATOM 3705 N N . VAL A 1 473 ? 38.483 1.400 -81.588 1.00 87.25 473 VAL A N 1
ATOM 3706 C CA . VAL A 1 473 ? 38.426 0.306 -80.609 1.00 87.25 473 VAL A CA 1
ATOM 3707 C C . VAL A 1 473 ? 37.868 -0.942 -81.284 1.00 87.25 473 VAL A C 1
ATOM 3709 O O . VAL A 1 473 ? 36.727 -0.957 -81.733 1.00 87.25 473 VAL A O 1
ATOM 3712 N N . SER A 1 474 ? 38.657 -2.013 -81.334 1.00 83.62 474 SER A N 1
ATOM 3713 C CA . SER A 1 474 ? 38.205 -3.294 -81.897 1.00 83.62 474 SER A CA 1
ATOM 3714 C C . SER A 1 474 ? 37.654 -4.206 -80.802 1.00 83.62 474 SER A C 1
ATOM 3716 O O . SER A 1 474 ? 38.112 -4.153 -79.661 1.00 83.62 474 SER A O 1
ATOM 3718 N N . SER A 1 475 ? 36.679 -5.058 -81.118 1.00 81.88 475 SER A N 1
ATOM 3719 C CA . SER A 1 475 ? 36.187 -6.077 -80.185 1.00 81.88 475 SER A CA 1
ATOM 3720 C C . SER A 1 475 ? 36.661 -7.469 -80.596 1.00 81.88 475 SER A C 1
ATOM 3722 O O . SER A 1 475 ? 36.581 -7.838 -81.764 1.00 81.88 475 SER A O 1
ATOM 3724 N N . ARG A 1 476 ? 37.149 -8.267 -79.638 1.00 70.25 476 ARG A N 1
ATOM 3725 C CA . ARG A 1 476 ? 37.555 -9.668 -79.880 1.00 70.25 476 ARG A CA 1
ATOM 3726 C C . ARG A 1 476 ? 36.410 -10.667 -79.778 1.00 70.25 476 ARG A C 1
ATOM 3728 O O . ARG A 1 476 ? 36.601 -11.843 -80.084 1.00 70.25 476 ARG A O 1
ATOM 3735 N N . SER A 1 477 ? 35.248 -10.242 -79.304 1.00 60.28 477 SER A N 1
ATOM 3736 C CA . SER A 1 477 ? 34.130 -11.151 -79.124 1.00 60.28 477 SER A CA 1
ATOM 3737 C C . SER A 1 477 ? 33.339 -11.298 -80.423 1.00 60.28 477 SER A C 1
ATOM 3739 O O . SER A 1 477 ? 32.675 -10.345 -80.825 1.00 60.28 477 SER A O 1
ATOM 3741 N N . LYS A 1 478 ? 33.426 -12.474 -81.062 1.00 48.00 478 LYS A N 1
ATOM 3742 C CA . LYS A 1 478 ? 32.503 -12.878 -82.136 1.00 48.00 478 LYS A CA 1
ATOM 3743 C C . LYS A 1 478 ? 31.070 -12.951 -81.622 1.00 48.00 478 LYS A C 1
ATOM 3745 O O . LYS A 1 478 ? 30.887 -13.382 -80.455 1.00 48.00 478 LYS A O 1
#

Solvent-accessible surface area (backbone atoms only — not comparable to full-atom values): 27719 Å² total; per-residue (Å²): 70,91,91,74,63,35,54,69,50,65,34,21,50,90,53,46,74,34,98,52,80,48,78,45,61,35,53,75,68,40,66,42,42,31,63,89,64,55,75,42,77,39,36,64,80,37,50,24,33,19,25,64,86,40,66,40,26,42,56,64,60,46,52,20,44,77,27,48,68,55,97,85,57,88,50,68,48,78,49,56,75,75,61,63,26,67,55,41,48,53,44,28,63,74,72,70,54,84,51,73,43,32,73,38,36,42,39,83,68,48,63,75,44,35,59,59,46,48,53,52,51,48,54,51,41,40,75,75,74,46,86,81,87,86,83,88,86,83,93,67,97,74,76,84,75,85,50,71,51,60,45,42,49,69,57,41,29,67,73,54,65,42,94,70,52,68,70,57,50,49,54,46,42,45,74,75,52,33,44,76,76,46,77,58,101,58,38,38,30,29,36,54,42,69,89,51,69,83,63,86,52,54,65,46,58,42,49,52,42,45,69,78,39,64,71,84,70,48,67,90,71,81,82,86,66,78,84,73,80,87,79,74,57,69,65,59,61,47,49,54,52,50,49,54,56,41,45,73,74,61,32,44,82,52,88,63,70,59,54,29,54,68,73,88,58,78,44,48,43,68,53,93,80,46,91,44,78,67,43,22,13,45,30,69,40,55,70,78,38,50,54,60,55,52,51,48,31,51,74,71,73,42,86,71,65,36,36,31,32,79,43,67,21,34,35,44,72,81,70,40,79,45,49,32,42,26,37,41,22,90,84,52,36,63,58,55,50,49,52,51,31,54,64,34,48,44,75,68,49,80,46,81,52,100,89,48,33,36,35,30,40,88,92,44,75,33,40,39,46,59,93,40,30,37,38,32,33,48,68,54,46,58,78,58,48,39,68,72,69,94,72,87,71,81,90,67,75,64,43,72,50,80,43,40,36,39,29,72,58,99,70,58,65,68,62,52,51,51,47,43,44,71,59,36,78,71,58,73,44,80,41,80,77,45,78,46,78,79,49,96,73,30,41,35,37,35,34,41,40,30,20,69,75,66,96,52,64,69,61,54,49,51,48,32,47,58,53,35,44,76,75,60,32,45,66,77,66,129

Mean predicted aligned error: 12.36 Å

Sequence (478 aa):
MVEYGQTTHAQDIAKLKGKDITIRNAKAGEKIVTLLGTEIKLDNDTFVLTSGGIPTVIGGIVGGKATGVTETTTDIVLDAGNYDPKVIRKNSRKLKIFNESVSHNDKLIDPRLCEIALNRATDLILDLAGGTVYENDDYYPSPVVPQSLSLHLDRLKLISGQDLSLKSAKSTLQKLGYAVTEENSRALTVEVSYYRTDIEVEDDLVSDILRMSDYNTIPSTSLRTPIPPDITSPLYRFEDKLKDYMLAVGAHEHITPVLVKTDEDKKRVKLENALSEDQNALRISALETLPLVTNTYRKHKLTVPIVFEIGKSFLRQDYQELRELAVIDQTDVRTTLSTLMQALGIKYRLKREENAVTVVAGTSHLGYLHSTSFILYTNALMTLARPYPTIIANFRPETSIDLSLSLSSPISFDLIEDCIKKSSPNLTKLEVREERQTQPGIKTLLVRLTWEKLENPDQARKNIVSALEKIGVSSRSK

Foldseek 3Di:
DVVLLFDKDKFQCVLFPAPDWDKAFDDQQAWFQFLVGDIDGGHRLFIAIHGPNHGQARPLFTGGNSGDDDPPGDDIDMFTDADDLVSLVVVCVVRVGDDSSSVRNNDDAFGVSRVVVSVVVVVVCCVPPNDDDDDDDDDDPDHDDFDKAKAFQVVLCVVQVDNDAPVLLVVQCVVVPWAFPDDDRTMTMTTDDRRPPVDDYNVVSSVSSCVVPPSVPRDDDDDPDPDDDDPPDVLVVLVVVLVVLCVVVVEAEDDWDQFAADDPDPFWAFAPDDPDNGGGIGAQDPVVTQVVVQVVCVVVVHDRIWYWYFAWGFTDPVTDTFTKIKIFAPPCQPVSVVSSCVQQVADWDWDDDPPFTFIDGDPDTQWTDDPGMTMGGSVSSSVRGDGDPPQPDDDQDKDKDKWKKKAQAPDDVVVLVVLLCVLPVQWPDKDFPDWDDDDVRIIITIIMTMGSDDPDPVVSVVSSQVSCVVVVIHTPDD

Secondary structure (DSSP, 8-state):
-TTTS--EEEEEGGG-SSSS-EEEEPPTT-EEEBTTS-EEE--TT-EEEEETTEEEEETTTEEBGGGB--TT---EEEEE----HHHHHHHHHHHT---HHHHHHTS---TTHHHHHHHHHHHHHHHHH-----------SSPPPPPEEEEEHHHHHHHH-S---HHHHHHHHHHTT-EEEEEETTEEEEEPPTT-TT--SHHHHHHHHHHHS-GGGS------SPPPP----HHHHHHHHHHHHHHHTTPEE----SEE---S-TTPPBPSS-SSGGG-EE-SSGGGTTHHHHHHHHHTT-----EEEEEEEEETTTTEEEEEEEEE-TTTHHHHHHHHHHHTT---EEEEETTEEEEEETTEEEEEE-SSEEEEEHHHHHHH--PPPS--------EEEEEEEEESS---HHHHHHHHHHH-TT--EEEEEEEEEEETTEEEEEEEEEES--S-HHHHHHHHHHHHHTTTEEE---

Radius of gyration: 44.86 Å; Cα contacts (8 Å, |Δi|>4): 776; chains: 1; bounding box: 94×48×135 Å

Nearest PDB structures (foldseek):
  2rhs-assembly1_D  TM=7.524E-01  e=3.680E-35  Staphylococcus haemolyticus
  7db7-assembly1_B  TM=7.225E-01  e=1.780E-33  Mycobacterium tuberculosis H37Rv
  2akw-assembly1_B  TM=7.262E-01  e=4.387E-32  Thermus thermophilus HB8
  6p8t-assembly1_B  TM=6.840E-01  e=3.697E-33  Acinetobacter baumannii ATCC 19606 = CIP 70.34 = JCM 6841
  2iy5-assembly1_B-2  TM=6.990E-01  e=1.892E-31  Thermus thermophilus HB8

pLDDT: mean 91.89, std 7.48, range [48.0, 98.56]